Protein AF-0000000082584972 (afdb_homodimer)

Solvent-accessible surface area (backbone atoms only — not comparable to full-atom values): 24536 Å² total; per-residue (Å²): 99,67,66,55,30,51,51,51,49,56,59,46,70,71,35,69,62,60,55,55,58,51,56,55,37,46,49,42,16,51,48,40,38,50,46,47,61,69,62,65,56,75,75,41,53,47,66,59,51,45,40,54,22,50,59,40,56,40,60,39,41,51,48,45,32,54,49,26,44,48,35,23,56,69,29,23,64,39,41,60,68,54,42,51,48,60,47,60,71,42,97,53,54,70,65,52,53,53,49,26,52,46,50,50,47,32,52,51,32,32,52,37,26,48,50,21,37,52,42,32,53,54,37,36,59,69,64,68,36,32,67,88,46,70,68,58,51,53,50,45,46,51,48,24,50,50,47,10,50,51,48,38,54,42,42,32,46,53,38,22,48,16,57,59,34,57,59,58,62,62,39,39,54,48,22,48,52,52,22,48,49,18,55,57,32,41,75,73,47,39,58,76,36,39,58,16,12,47,46,48,64,68,44,62,77,42,87,84,56,89,65,89,57,84,84,52,60,68,54,22,52,48,35,33,48,52,47,34,51,52,18,52,54,48,30,51,53,40,58,60,65,55,110,98,66,67,55,30,50,52,51,49,57,58,47,69,72,36,67,61,60,57,55,58,52,55,56,37,46,49,42,18,52,48,39,39,52,46,46,62,70,62,65,53,75,75,40,54,48,66,59,53,44,39,53,20,50,60,39,57,40,61,38,41,51,49,45,32,54,49,25,43,47,36,24,55,69,29,22,64,39,42,61,68,56,42,53,48,60,47,60,68,42,97,54,53,69,65,52,54,54,49,26,52,46,50,52,48,33,52,49,32,32,52,38,26,47,49,20,39,52,42,33,53,53,35,36,57,70,62,68,36,33,66,86,46,70,70,59,52,54,48,46,48,51,50,23,49,51,49,10,50,51,47,37,54,42,41,33,48,52,39,24,48,15,56,59,34,57,58,58,63,62,38,39,53,49,23,47,52,51,22,48,49,19,54,57,32,41,75,73,47,38,58,78,36,35,57,16,13,47,46,48,64,67,45,63,78,41,86,86,56,90,66,90,57,85,86,53,60,69,54,22,52,47,35,32,47,52,47,34,53,53,17,52,52,49,30,51,53,40,56,59,66,56,110

Foldseek 3Di:
DVVLLVVLVVVVVPPVVLVVLLCCLLVQLVVLLVVCLVVVDAQDELLVSLCRQAVPCCLQASLLLSLLLLLLVSQQVCLQVLVLVVVVVPPDDLLNNLVSSLVVSLVSLLSSLQVSLVSNLVSQVVSVRYDDDPVSSVLSNVLSNLSSRQSSLLNLLLSLVSNQDNDSPVSSVVSRVLSVCLVVCQLPDQQQGLSSLSCLQRCVPPVPDDRNDDRDNVSSVVSSVVSNVVSSVSSNVSSVVSD/DVVLLVVLVVVVVPPVVLVVLLCCLLVQLVVLLVVCLVVVDAQDELLVSLCRQQVPCCLQASLLLSLLLLLLVSQQVCLQVLCLVVVVVPPDDLLNNLVSSLVVSLVSLLSSLQVSLVSNLVSQVVSVRYDDDPVSSVLSNVLSNLSSRLSSLLNLLLSLVSNQDNDSPVSSVVSRVLSVCLVVCQLVDQLQGLSSLSCLQRCVPPVPDDRNDDRDNVSSVVSSVVSNVVSSVSSNVSSVVSD

Structure (mmCIF, N/CA/C/O backbone):
data_AF-0000000082584972-model_v1
#
loop_
_entity.id
_entity.type
_entity.pdbx_description
1 polymer 'ABC transporter permease'
#
loop_
_atom_site.group_PDB
_atom_site.id
_atom_site.type_symbol
_atom_site.label_atom_id
_atom_site.label_alt_id
_atom_site.label_comp_id
_atom_site.label_asym_id
_atom_site.label_entity_id
_atom_site.label_seq_id
_atom_site.pdbx_PDB_ins_code
_atom_site.Cartn_x
_atom_site.Cartn_y
_atom_site.Cartn_z
_atom_site.occupancy
_atom_site.B_iso_or_equiv
_atom_site.auth_seq_id
_atom_site.auth_comp_id
_atom_site.auth_asym_id
_atom_site.auth_atom_id
_atom_site.pdbx_PDB_model_num
ATOM 1 N N . MET A 1 1 ? -27.547 -18.469 -3.758 1 81.44 1 MET A N 1
ATOM 2 C CA . MET A 1 1 ? -26.547 -17.453 -3.457 1 81.44 1 MET A CA 1
ATOM 3 C C . MET A 1 1 ? -25.922 -17.688 -2.084 1 81.44 1 MET A C 1
ATOM 5 O O . MET A 1 1 ? -24.703 -17.656 -1.937 1 81.44 1 MET A O 1
ATOM 9 N N . LEU A 1 2 ? -26.719 -18.125 -1.171 1 84.44 2 LEU A N 1
ATOM 10 C CA . LEU A 1 2 ? -26.188 -18.297 0.18 1 84.44 2 LEU A CA 1
ATOM 11 C C . LEU A 1 2 ? -25.219 -19.469 0.238 1 84.44 2 LEU A C 1
ATOM 13 O O . LEU A 1 2 ? -24.234 -19.438 0.97 1 84.44 2 LEU A O 1
ATOM 17 N N . ARG A 1 3 ? -25.516 -20.5 -0.563 1 86.12 3 ARG A N 1
ATOM 18 C CA . ARG A 1 3 ? -24.625 -21.656 -0.601 1 86.12 3 ARG A CA 1
ATOM 19 C C . ARG A 1 3 ? -23.266 -21.281 -1.19 1 86.12 3 ARG A C 1
ATOM 21 O O . ARG A 1 3 ? -22.234 -21.734 -0.709 1 86.12 3 ARG A O 1
ATOM 28 N N . LEU A 1 4 ? -23.391 -20.438 -2.102 1 87.31 4 LEU A N 1
ATOM 29 C CA . LEU A 1 4 ? -22.156 -19.984 -2.738 1 87.31 4 LEU A CA 1
ATOM 30 C C . LEU A 1 4 ? -21.312 -19.156 -1.773 1 87.31 4 LEU A C 1
ATOM 32 O O . LEU A 1 4 ? -20.094 -19.312 -1.722 1 87.31 4 LEU A O 1
ATOM 36 N N . ILE A 1 5 ? -22.016 -18.344 -1.03 1 90.56 5 ILE A N 1
ATOM 37 C CA . ILE A 1 5 ? -21.328 -17.5 -0.054 1 90.56 5 ILE A CA 1
ATOM 38 C C . ILE A 1 5 ? -20.688 -18.375 1.017 1 90.56 5 ILE A C 1
ATOM 40 O O . ILE A 1 5 ? -19.547 -18.156 1.408 1 90.56 5 ILE A O 1
ATOM 44 N N . GLN A 1 6 ? -21.406 -19.359 1.451 1 90.38 6 GLN A N 1
ATOM 45 C CA . GLN A 1 6 ? -20.906 -20.25 2.484 1 90.38 6 GLN A CA 1
ATOM 46 C C . GLN A 1 6 ? -19.672 -21.016 1.995 1 90.38 6 GLN A C 1
ATOM 48 O O . GLN A 1 6 ? -18.719 -21.219 2.746 1 90.38 6 GLN A O 1
ATOM 53 N N . ILE A 1 7 ? -19.734 -21.391 0.788 1 85.88 7 ILE A N 1
ATOM 54 C CA . ILE A 1 7 ? -18.609 -22.125 0.203 1 85.88 7 ILE A CA 1
ATOM 55 C C . ILE A 1 7 ? -17.375 -21.234 0.146 1 85.88 7 ILE A C 1
ATOM 57 O O . ILE A 1 7 ? -16.281 -21.672 0.478 1 85.88 7 ILE A O 1
ATOM 61 N N . GLU A 1 8 ? -17.625 -20 -0.184 1 88.38 8 GLU A N 1
ATOM 62 C CA . GLU A 1 8 ? -16.516 -19.062 -0.267 1 88.38 8 GLU A CA 1
ATOM 63 C C . GLU A 1 8 ? -15.922 -18.781 1.113 1 88.38 8 GLU A C 1
ATOM 65 O O . GLU A 1 8 ? -14.703 -18.672 1.269 1 88.38 8 GLU A O 1
ATOM 70 N N . PHE A 1 9 ? -16.828 -18.75 2.027 1 88.44 9 PHE A N 1
ATOM 71 C CA . PHE A 1 9 ? -16.391 -18.484 3.391 1 88.44 9 PHE A CA 1
ATOM 72 C C . PHE A 1 9 ? -15.562 -19.656 3.914 1 88.44 9 PHE A C 1
ATOM 74 O O . PHE A 1 9 ? -14.531 -19.469 4.57 1 88.44 9 PHE A O 1
ATOM 81 N N . LEU A 1 10 ? -15.898 -20.812 3.586 1 87.25 10 LEU A N 1
ATOM 82 C CA . LEU A 1 10 ? -15.203 -22.016 4.043 1 87.25 10 LEU A CA 1
ATOM 83 C C . LEU A 1 10 ? -13.836 -22.141 3.387 1 87.25 10 LEU A C 1
ATOM 85 O O . LEU A 1 10 ? -12.867 -22.547 4.031 1 87.25 10 LEU A O 1
ATOM 89 N N . LYS A 1 11 ? -13.781 -21.672 2.17 1 85.25 11 LYS A N 1
ATOM 90 C CA . 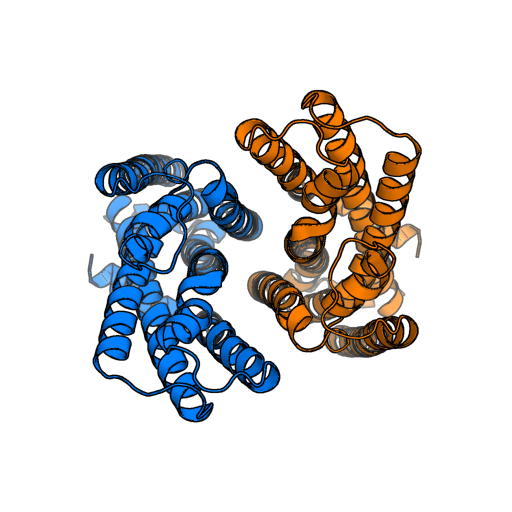LYS A 1 11 ? -12.508 -21.688 1.456 1 85.25 11 LYS A CA 1
ATOM 91 C C . LYS A 1 11 ? -11.523 -20.703 2.082 1 85.25 11 LYS A C 1
ATOM 93 O O . LYS A 1 11 ? -10.344 -21.031 2.268 1 85.25 11 LYS A O 1
ATOM 98 N N . LEU A 1 12 ? -12.039 -19.609 2.461 1 86.38 12 LEU A N 1
ATOM 99 C CA . LEU A 1 12 ? -11.195 -18.531 2.959 1 86.38 12 LEU A CA 1
ATOM 100 C C . LEU A 1 12 ? -10.766 -18.797 4.398 1 86.38 12 LEU A C 1
ATOM 102 O O . LEU A 1 12 ? -9.68 -18.391 4.812 1 86.38 12 LEU A O 1
ATOM 106 N N . ARG A 1 13 ? -11.68 -19.438 5.117 1 85.44 13 ARG A N 1
ATOM 107 C CA . ARG A 1 13 ? -11.414 -19.703 6.531 1 85.44 13 ARG A CA 1
ATOM 108 C C . ARG A 1 13 ? -10.188 -20.578 6.703 1 85.44 13 ARG A C 1
ATOM 110 O O . ARG A 1 13 ? -9.477 -20.484 7.711 1 85.44 13 ARG A O 1
ATOM 117 N N . ARG A 1 14 ? -9.844 -21.328 5.742 1 86.81 14 ARG A N 1
ATOM 118 C CA . ARG A 1 14 ? -8.734 -22.266 5.828 1 86.81 14 ARG A CA 1
ATOM 119 C C . ARG A 1 14 ? -7.422 -21.609 5.434 1 86.81 14 ARG A C 1
ATOM 121 O O . ARG A 1 14 ? -6.34 -22.156 5.672 1 86.81 14 ARG A O 1
ATOM 128 N N . ARG A 1 15 ? -7.637 -20.453 4.953 1 86.44 15 ARG A N 1
ATOM 129 C CA . ARG A 1 15 ? -6.43 -19.75 4.531 1 86.44 15 ARG A CA 1
ATOM 130 C C . ARG A 1 15 ? -5.859 -18.906 5.668 1 86.44 15 ARG A C 1
ATOM 132 O O . ARG A 1 15 ? -6.457 -17.891 6.062 1 86.44 15 ARG A O 1
ATOM 139 N N . LYS A 1 16 ? -4.738 -19.203 6.133 1 86.56 16 LYS A N 1
ATOM 140 C CA . LYS A 1 16 ? -4.098 -18.562 7.27 1 86.56 16 LYS A CA 1
ATOM 141 C C . LYS A 1 16 ? -3.869 -17.078 6.992 1 86.56 16 LYS A C 1
ATOM 143 O O . LYS A 1 16 ? -3.955 -16.25 7.902 1 86.56 16 LYS A O 1
ATOM 148 N N . PHE A 1 17 ? -3.695 -16.766 5.766 1 85.25 17 PHE A N 1
ATOM 149 C CA . PHE A 1 17 ? -3.346 -15.398 5.398 1 85.25 17 PHE A CA 1
ATOM 150 C C . PHE A 1 17 ? -4.52 -14.461 5.637 1 85.25 17 PHE A C 1
ATOM 152 O O . PHE A 1 17 ? -4.324 -13.289 5.977 1 85.25 17 PHE A O 1
ATOM 159 N N . VAL A 1 18 ? -5.664 -14.953 5.512 1 88.56 18 VAL A N 1
ATOM 160 C CA . VAL A 1 18 ? -6.855 -14.125 5.711 1 88.56 18 VAL A CA 1
ATOM 161 C C . VAL A 1 18 ? -6.926 -13.664 7.16 1 88.56 18 VAL A C 1
ATOM 163 O O . VAL A 1 18 ? -7.262 -12.508 7.434 1 88.56 18 VAL A O 1
ATOM 166 N N . TRP A 1 19 ? -6.367 -14.438 8.047 1 89 19 TRP A N 1
ATOM 167 C CA . TRP A 1 19 ? -6.371 -14.102 9.461 1 89 19 TRP A CA 1
ATOM 168 C C . TRP A 1 19 ? -5.246 -13.125 9.797 1 89 19 TRP A C 1
ATOM 170 O O . TRP A 1 19 ? -5.414 -12.227 10.625 1 89 19 TRP A O 1
ATOM 180 N N . ILE A 1 20 ? -4.277 -13.281 9.102 1 87.25 20 ILE A N 1
ATOM 181 C CA . ILE A 1 20 ? -3.131 -12.406 9.32 1 87.25 20 ILE A CA 1
ATOM 182 C C . ILE A 1 20 ? -3.473 -10.992 8.859 1 87.25 20 ILE A C 1
ATOM 184 O O . ILE A 1 20 ? -3.109 -10.008 9.523 1 87.25 20 ILE A O 1
ATOM 188 N N . MET A 1 21 ? -4.184 -10.969 7.789 1 90.19 21 MET A N 1
ATOM 189 C CA . MET A 1 21 ? -4.574 -9.656 7.281 1 90.19 21 MET A CA 1
ATOM 190 C C . MET A 1 21 ? -5.539 -8.961 8.234 1 90.19 21 MET A C 1
ATOM 192 O O . MET A 1 21 ? -5.531 -7.734 8.359 1 90.19 21 MET A O 1
ATOM 196 N N . MET A 1 22 ? -6.293 -9.766 8.969 1 92.12 22 MET A N 1
ATOM 197 C CA . MET A 1 22 ? -7.242 -9.219 9.93 1 92.12 22 MET A CA 1
ATOM 198 C C . MET A 1 22 ? -6.512 -8.57 11.109 1 92.12 22 MET A C 1
ATOM 200 O O . MET A 1 22 ? -7.012 -7.617 11.703 1 92.12 22 MET A O 1
ATOM 204 N N . LEU A 1 23 ? -5.375 -8.977 11.359 1 91.31 23 LEU A N 1
ATOM 205 C CA . LEU A 1 23 ? -4.586 -8.461 12.469 1 91.31 23 LEU A CA 1
ATOM 206 C C . LEU A 1 23 ? -4.105 -7.039 12.18 1 91.31 23 LEU A C 1
ATOM 208 O O . LEU A 1 23 ? -3.746 -6.305 13.102 1 91.31 23 LEU A O 1
ATOM 212 N N . SER A 1 24 ? -4.117 -6.723 10.898 1 90.06 24 SER A N 1
ATOM 213 C CA . SER A 1 24 ? -3.689 -5.375 10.539 1 90.06 24 SER A CA 1
ATOM 214 C C . SER A 1 24 ? -4.668 -4.328 11.062 1 90.06 24 SER A C 1
ATOM 216 O O . SER A 1 24 ? -4.355 -3.139 11.094 1 90.06 24 SER A O 1
ATOM 218 N N . ALA A 1 25 ? -5.832 -4.797 11.508 1 93.75 25 ALA A N 1
ATOM 219 C CA . ALA A 1 25 ? -6.84 -3.908 12.078 1 93.75 25 ALA A CA 1
ATOM 220 C C . ALA A 1 25 ? -6.348 -3.283 13.383 1 93.75 25 ALA A C 1
ATOM 222 O O . ALA A 1 25 ? -6.863 -2.25 13.812 1 93.75 25 ALA A O 1
ATOM 223 N N . PHE A 1 26 ? -5.324 -3.838 13.961 1 93.12 26 PHE A N 1
ATOM 224 C CA . PHE A 1 26 ? -4.82 -3.381 15.25 1 93.12 26 PHE A CA 1
ATOM 225 C C . PHE A 1 26 ? -3.688 -2.381 15.062 1 93.12 26 PHE A C 1
ATOM 227 O O . PHE A 1 26 ? -3.281 -1.712 16.016 1 93.12 26 PHE A O 1
ATOM 234 N N . ILE A 1 27 ? -3.301 -2.25 13.906 1 88.38 27 ILE A N 1
ATOM 235 C CA . ILE A 1 27 ? -2.082 -1.486 13.664 1 88.38 27 ILE A CA 1
ATOM 236 C C . ILE A 1 27 ? -2.311 -0.022 14.031 1 88.38 27 ILE A C 1
ATOM 238 O O . ILE A 1 27 ? -1.582 0.539 14.852 1 88.38 27 ILE A O 1
ATOM 242 N N . MET A 1 28 ? -3.254 0.586 13.516 1 90.19 28 MET A N 1
ATOM 243 C CA . MET A 1 28 ? -3.438 2.021 13.719 1 90.19 28 MET A CA 1
ATOM 244 C C . MET A 1 28 ? -3.859 2.326 15.148 1 90.19 28 MET A C 1
ATOM 246 O O . MET A 1 28 ? -3.365 3.275 15.758 1 90.19 28 MET A O 1
ATOM 250 N N . PRO A 1 29 ? -4.812 1.536 15.711 1 92.62 29 PRO A N 1
ATOM 251 C CA . PRO A 1 29 ? -5.125 1.776 17.125 1 92.62 29 PRO A CA 1
ATOM 252 C C . PRO A 1 29 ? -3.895 1.674 18.016 1 92.62 29 PRO A C 1
ATOM 254 O O . PRO A 1 29 ? -3.746 2.459 18.969 1 92.62 29 PRO A O 1
ATOM 257 N N . PHE A 1 30 ? -3.086 0.751 17.75 1 90.88 30 PHE A N 1
ATOM 258 C CA . PHE A 1 30 ? -1.873 0.594 18.547 1 90.88 30 PHE A CA 1
ATOM 259 C C . PHE A 1 30 ? -0.933 1.775 18.328 1 90.88 30 PHE A C 1
ATOM 261 O O . PHE A 1 30 ? -0.347 2.285 19.297 1 90.88 30 PHE A O 1
ATOM 268 N N . LEU A 1 31 ? -0.827 2.227 17.172 1 86.12 31 LEU A N 1
ATOM 269 C CA . LEU A 1 31 ? 0.042 3.359 16.875 1 86.12 31 LEU A CA 1
ATOM 270 C C . LEU A 1 31 ? -0.507 4.641 17.484 1 86.12 31 LEU A C 1
ATOM 272 O O . LEU A 1 31 ? 0.259 5.496 17.938 1 86.12 31 LEU A O 1
ATOM 276 N N . ALA A 1 32 ? -1.764 4.793 17.359 1 86.69 32 ALA A N 1
ATOM 277 C CA . ALA A 1 32 ? -2.383 5.949 18 1 86.69 32 ALA A CA 1
ATOM 278 C C . ALA A 1 32 ? -2.096 5.961 19.5 1 86.69 32 ALA A C 1
ATOM 280 O O . ALA A 1 32 ? -1.833 7.02 20.078 1 86.69 32 ALA A O 1
ATOM 281 N N . PHE A 1 33 ? -2.145 4.781 20.078 1 88.25 33 PHE A N 1
ATOM 282 C CA . PHE A 1 33 ? -1.819 4.645 21.484 1 88.25 33 PHE A CA 1
ATOM 283 C C . PHE A 1 33 ? -0.397 5.117 21.766 1 88.25 33 PHE A C 1
ATOM 285 O O . PHE A 1 33 ? -0.163 5.879 22.703 1 88.25 33 PHE A O 1
ATOM 292 N N . LEU A 1 34 ? 0.507 4.75 20.984 1 83.12 34 LEU A N 1
ATOM 293 C CA . LEU A 1 34 ? 1.903 5.137 21.156 1 83.12 34 LEU A CA 1
ATOM 294 C C . LEU A 1 34 ? 2.088 6.633 20.922 1 83.12 34 LEU A C 1
ATOM 296 O O . LEU A 1 34 ? 2.855 7.285 21.641 1 83.12 34 LEU A O 1
ATOM 300 N N . LEU A 1 35 ? 1.411 7.145 19.953 1 79.31 35 LEU A N 1
ATOM 301 C CA . LEU A 1 35 ? 1.523 8.562 19.641 1 79.31 35 LEU A CA 1
ATOM 302 C C . LEU A 1 35 ? 1.027 9.422 20.797 1 79.31 35 LEU A C 1
ATOM 304 O O . LEU A 1 35 ? 1.676 10.406 21.172 1 79.31 35 LEU A O 1
ATOM 308 N N . PHE A 1 36 ? 0.028 9.047 21.297 1 80.25 36 PHE A N 1
ATOM 309 C CA . PHE A 1 36 ? -0.556 9.859 22.359 1 80.25 36 PHE A CA 1
ATOM 310 C C . PHE A 1 36 ? 0.173 9.625 23.688 1 80.25 36 PHE A C 1
ATOM 312 O O . PHE A 1 36 ? 0.252 10.523 24.516 1 80.25 36 PHE A O 1
ATOM 319 N N . LYS A 1 37 ? 0.655 8.469 23.844 1 78.12 37 LYS A N 1
ATOM 320 C CA . LYS A 1 37 ? 1.449 8.211 25.031 1 78.12 37 LYS A CA 1
ATOM 321 C C . LYS A 1 37 ? 2.736 9.023 25.031 1 78.12 37 LYS A C 1
ATOM 323 O O . LYS A 1 37 ? 3.107 9.617 26.047 1 78.12 37 LYS A O 1
ATOM 328 N N . TYR A 1 38 ? 3.266 9.141 23.906 1 74.25 38 TYR A N 1
ATOM 329 C CA . TYR A 1 38 ? 4.535 9.852 23.828 1 74.25 38 TYR A CA 1
ATOM 330 C C . TYR A 1 38 ? 4.312 11.352 23.672 1 74.25 38 TYR A C 1
ATOM 332 O O . TYR A 1 38 ? 5.156 12.156 24.078 1 74.25 38 TYR A O 1
ATOM 340 N N . ALA A 1 39 ? 3.254 11.734 23.016 1 68.44 39 ALA A N 1
ATOM 341 C CA . ALA A 1 39 ? 2.988 13.164 22.859 1 68.44 39 ALA A CA 1
ATOM 342 C C . ALA A 1 39 ? 2.545 13.789 24.172 1 68.44 39 ALA A C 1
ATOM 344 O O . ALA A 1 39 ? 2.512 15.016 24.312 1 68.44 39 ALA A O 1
ATOM 345 N N . LYS A 1 40 ? 2.455 13.039 25.172 1 62.03 40 LYS A N 1
ATOM 346 C CA . LYS A 1 40 ? 2.254 13.406 26.578 1 62.03 40 LYS A CA 1
ATOM 347 C C . LYS A 1 40 ? 1.155 14.453 26.719 1 62.03 40 LYS A C 1
ATOM 349 O O . LYS A 1 40 ? 1.257 15.359 27.547 1 62.03 40 LYS A O 1
ATOM 354 N N . LYS A 1 41 ? 0.223 14.359 25.688 1 62.62 41 LYS A N 1
ATOM 355 C CA . LYS A 1 41 ? -0.793 15.383 25.891 1 62.62 41 LYS A CA 1
ATOM 356 C C . LYS A 1 41 ? -1.96 14.844 26.719 1 62.62 41 LYS A C 1
ATOM 358 O O . LYS A 1 41 ? -2.539 13.805 26.375 1 62.62 41 LYS A O 1
ATOM 363 N N . THR A 1 42 ? -2.125 15.227 27.922 1 63.97 42 THR A N 1
ATOM 364 C CA . THR A 1 42 ? -3.225 14.875 28.812 1 63.97 42 THR A CA 1
ATOM 365 C C . THR A 1 42 ? -4.488 15.648 28.453 1 63.97 42 THR A C 1
ATOM 367 O O . THR A 1 42 ? -4.414 16.781 27.969 1 63.97 42 THR A O 1
ATOM 370 N N . GLY A 1 43 ? -5.699 14.945 28.438 1 68 43 GLY A N 1
ATOM 371 C CA . GLY A 1 43 ? -6.992 15.57 28.203 1 68 43 GLY A CA 1
ATOM 372 C C . GLY A 1 43 ? -7.371 15.617 26.734 1 68 43 GLY A C 1
ATOM 373 O O . GLY A 1 43 ? -7.941 16.609 26.266 1 68 43 GLY A O 1
ATOM 374 N N . VAL A 1 44 ? -6.879 14.594 26.109 1 75.5 44 VAL A N 1
ATOM 375 C CA . VAL A 1 44 ? -7.184 14.562 24.688 1 75.5 44 VAL A CA 1
ATOM 376 C C . VAL A 1 44 ? -8.641 14.172 24.484 1 75.5 44 VAL A C 1
ATOM 378 O O . VAL A 1 44 ? -9.156 13.281 25.156 1 75.5 44 VAL A O 1
ATOM 381 N N . ASP A 1 45 ? -9.336 14.961 23.688 1 79.88 45 ASP A N 1
ATOM 382 C CA . ASP A 1 45 ? -10.695 14.641 23.281 1 79.88 45 ASP A CA 1
ATOM 383 C C . ASP A 1 45 ? -10.766 13.258 22.641 1 79.88 45 ASP A C 1
ATOM 385 O O . ASP A 1 45 ? -9.922 12.906 21.812 1 79.88 45 ASP A O 1
ATOM 389 N N . PRO A 1 46 ? -11.625 12.445 23.25 1 81.44 46 PRO A N 1
ATOM 390 C CA . PRO A 1 46 ? -11.766 11.086 22.719 1 81.44 46 PRO A CA 1
ATOM 391 C C . PRO A 1 46 ? -11.953 11.062 21.203 1 81.44 46 PRO A C 1
ATOM 393 O O . PRO A 1 46 ? -11.445 10.164 20.516 1 81.44 46 PRO A O 1
ATOM 396 N N . LEU A 1 47 ? -12.594 12.031 20.688 1 80.19 47 LEU A N 1
ATOM 397 C CA . LEU A 1 47 ? -12.859 12.062 19.25 1 80.19 47 LEU A CA 1
ATOM 398 C C . LEU A 1 47 ? -11.578 12.281 18.469 1 80.19 47 LEU A C 1
ATOM 400 O O . LEU A 1 47 ? -11.43 11.766 17.359 1 80.19 47 LEU A O 1
ATOM 404 N N . GLN A 1 48 ? -10.734 12.961 19.094 1 80.94 48 GLN A N 1
ATOM 405 C CA . GLN A 1 48 ? -9.445 13.18 18.438 1 80.94 48 GLN A CA 1
ATOM 406 C C . GLN A 1 48 ? -8.633 11.891 18.375 1 80.94 48 GLN A C 1
ATOM 408 O O . GLN A 1 48 ? -7.98 11.609 17.375 1 80.94 48 GLN A O 1
ATOM 413 N N . PHE A 1 49 ? -8.75 11.18 19.469 1 85.25 49 PHE A N 1
ATOM 414 C CA . PHE A 1 49 ? -8.055 9.898 19.5 1 85.25 49 PHE A CA 1
ATOM 415 C C . PHE A 1 49 ? -8.633 8.945 18.469 1 85.25 49 PHE A C 1
ATOM 417 O O . PHE A 1 49 ? -7.891 8.266 17.75 1 85.25 49 PHE A O 1
ATOM 424 N N . TYR A 1 50 ? -9.938 8.938 18.344 1 86.44 50 TYR A N 1
ATOM 425 C CA . TYR A 1 50 ? -10.594 8.008 17.422 1 86.44 50 TYR A CA 1
ATOM 426 C C . TYR A 1 50 ? -10.344 8.406 15.969 1 86.44 50 TYR A C 1
ATOM 428 O O . TYR A 1 50 ? -10.32 7.551 15.086 1 86.44 50 TYR A O 1
ATOM 436 N N . ARG A 1 51 ? -10.141 9.641 15.773 1 82.31 51 ARG A N 1
ATOM 437 C CA . ARG A 1 51 ? -9.82 10.117 14.43 1 82.31 51 ARG A CA 1
ATOM 438 C C . ARG A 1 51 ? -8.5 9.523 13.953 1 82.31 51 ARG A C 1
ATOM 440 O O . ARG A 1 51 ? -8.398 9.078 12.805 1 82.31 51 ARG A O 1
ATOM 447 N N . TRP A 1 52 ? -7.605 9.469 14.836 1 79.69 52 TRP A N 1
ATOM 448 C CA . TRP A 1 52 ? -6.285 8.953 14.484 1 79.69 52 TRP A CA 1
ATOM 449 C C . TRP A 1 52 ? -6.285 7.43 14.445 1 79.69 52 TRP A C 1
ATOM 451 O O . TRP A 1 52 ? -5.602 6.824 13.609 1 79.69 52 TRP A O 1
ATOM 461 N N . SER A 1 53 ? -7.109 6.848 15.242 1 85.38 53 SER A N 1
ATOM 462 C CA . SER A 1 53 ? -7.047 5.402 15.414 1 85.38 53 SER A CA 1
ATOM 463 C C . SER A 1 53 ? -7.902 4.688 14.375 1 85.38 53 SER A C 1
ATOM 465 O O . SER A 1 53 ? -7.535 3.615 13.891 1 85.38 53 SER A O 1
ATOM 467 N N . ALA A 1 54 ? -9.047 5.34 14.023 1 84.38 54 ALA A N 1
ATOM 468 C CA . ALA A 1 54 ? -9.984 4.562 13.219 1 84.38 54 ALA A CA 1
ATOM 469 C C . ALA A 1 54 ? -10.297 5.273 11.906 1 84.38 54 ALA A C 1
ATOM 471 O O . ALA A 1 54 ? -10.5 4.625 10.875 1 84.38 54 ALA A O 1
ATOM 472 N N . PHE A 1 55 ? -10.266 6.555 11.766 1 82.25 55 PHE A N 1
ATOM 473 C CA . PHE A 1 55 ? -10.797 7.266 10.609 1 82.25 55 PHE A CA 1
ATOM 474 C C . PHE A 1 55 ? -9.664 7.711 9.688 1 82.25 55 PHE A C 1
ATOM 476 O O . PHE A 1 55 ? -9.898 8.039 8.523 1 82.25 55 PHE A O 1
ATOM 483 N N . GLY A 1 56 ? -8.508 7.699 10.164 1 80.5 56 GLY A N 1
ATOM 484 C CA . GLY A 1 56 ? -7.387 8.227 9.398 1 80.5 56 GLY A CA 1
ATOM 485 C C . GLY A 1 56 ? -6.844 7.234 8.383 1 80.5 56 GLY A C 1
ATOM 486 O O . GLY A 1 56 ? -7.484 6.965 7.363 1 80.5 56 GLY A O 1
ATOM 487 N N . TYR A 1 57 ? -5.828 6.633 8.555 1 85.56 57 TYR A N 1
ATOM 488 C CA . TYR A 1 57 ? -5.082 5.812 7.605 1 85.56 57 TYR A CA 1
ATOM 489 C C . TYR A 1 57 ? -5.75 4.457 7.414 1 85.56 57 TYR A C 1
ATOM 491 O O . TYR A 1 57 ? -5.648 3.855 6.34 1 85.56 57 TYR A O 1
ATOM 499 N N . THR A 1 58 ? -6.492 4.062 8.414 1 89.75 58 THR A N 1
ATOM 500 C CA . THR A 1 58 ? -7.168 2.777 8.297 1 89.75 58 THR A CA 1
ATOM 501 C C . THR A 1 58 ? -8.211 2.816 7.18 1 89.75 58 THR A C 1
ATOM 503 O O . THR A 1 58 ? -8.242 1.927 6.324 1 89.75 58 THR A O 1
ATOM 506 N N . MET A 1 59 ? -8.922 3.914 7.121 1 88.88 59 MET A N 1
ATOM 507 C CA . MET A 1 59 ? -10.023 4.031 6.168 1 88.88 59 MET A CA 1
ATOM 508 C C . MET A 1 59 ? -9.492 4.227 4.75 1 88.88 59 MET A C 1
ATOM 510 O O . MET A 1 59 ? -10.055 3.693 3.793 1 88.88 59 MET A O 1
ATOM 514 N N . PHE A 1 60 ? -8.312 4.828 4.625 1 88.12 60 PHE A N 1
ATOM 515 C CA . PHE A 1 60 ? -7.879 5.254 3.299 1 88.12 60 PHE A CA 1
ATOM 516 C C . PHE A 1 60 ? -6.859 4.277 2.723 1 88.12 60 PHE A C 1
ATOM 518 O O . PHE A 1 60 ? -6.766 4.117 1.505 1 88.12 60 PHE A O 1
ATOM 525 N N . ILE A 1 61 ? -6.133 3.701 3.65 1 88.62 61 ILE A N 1
ATOM 526 C CA . ILE A 1 61 ? -5.004 2.969 3.092 1 88.62 61 ILE A CA 1
ATOM 527 C C . ILE A 1 61 ? -5.066 1.507 3.529 1 88.62 61 ILE A C 1
ATOM 529 O O . ILE A 1 61 ? -5.184 0.607 2.693 1 88.62 61 ILE A O 1
ATOM 533 N N . ILE A 1 62 ? -5.152 1.283 4.797 1 90.38 62 ILE A N 1
ATOM 534 C CA . ILE A 1 62 ? -5 -0.068 5.324 1 90.38 62 ILE A CA 1
ATOM 535 C C . ILE A 1 62 ? -6.18 -0.931 4.883 1 90.38 62 ILE A C 1
ATOM 537 O O . ILE A 1 62 ? -5.992 -1.977 4.254 1 90.38 62 ILE A O 1
ATOM 541 N N . LEU A 1 63 ? -7.355 -0.454 5.164 1 95.31 63 LEU A N 1
ATOM 542 C CA . LEU A 1 63 ? -8.539 -1.259 4.871 1 95.31 63 LEU A CA 1
ATOM 543 C C . LEU A 1 63 ? -8.695 -1.459 3.367 1 95.31 63 LEU A C 1
ATOM 545 O O . LEU A 1 63 ? -8.859 -2.59 2.902 1 95.31 63 LEU A O 1
ATOM 549 N N . PRO A 1 64 ? -8.633 -0.396 2.586 1 94.94 64 PRO A N 1
ATOM 550 C CA . PRO A 1 64 ? -8.758 -0.6 1.141 1 94.94 64 PRO A CA 1
ATOM 551 C C . PRO A 1 64 ? -7.691 -1.543 0.586 1 94.94 64 PRO A C 1
ATOM 553 O O . PRO A 1 64 ? -7.977 -2.352 -0.3 1 94.94 64 PRO A O 1
ATOM 556 N N . PHE A 1 65 ? -6.535 -1.463 1.092 1 92.81 65 PHE A N 1
ATOM 557 C CA . PHE A 1 65 ? -5.492 -2.35 0.592 1 92.81 65 PHE A CA 1
ATOM 558 C C . PHE A 1 65 ? -5.773 -3.795 0.983 1 92.81 65 PHE A C 1
ATOM 560 O O . PHE A 1 65 ? -5.664 -4.699 0.155 1 92.81 65 PHE A O 1
ATOM 567 N N . VAL A 1 66 ? -6.121 -3.998 2.238 1 93.94 66 VAL A N 1
ATOM 568 C CA . VAL A 1 66 ? -6.434 -5.34 2.721 1 93.94 66 VAL A CA 1
ATOM 569 C C . VAL A 1 66 ? -7.578 -5.93 1.896 1 93.94 66 VAL A C 1
ATOM 571 O O . VAL A 1 66 ? -7.52 -7.094 1.488 1 93.94 66 VAL A O 1
ATOM 574 N N . LEU A 1 67 ? -8.555 -5.098 1.642 1 96.44 67 LEU A N 1
ATOM 575 C CA . LEU A 1 67 ? -9.68 -5.574 0.851 1 96.44 67 LEU A CA 1
ATOM 576 C C . LEU A 1 67 ? -9.258 -5.848 -0.589 1 96.44 67 LEU A C 1
ATOM 578 O O . LEU A 1 67 ? -9.758 -6.781 -1.22 1 96.44 67 LEU A O 1
ATOM 582 N N . GLY A 1 68 ? -8.414 -5.02 -1.08 1 94.5 68 GLY A N 1
ATOM 583 C CA . GLY A 1 68 ? -7.898 -5.266 -2.418 1 94.5 68 GLY A CA 1
ATOM 584 C C . GLY A 1 68 ? -7.18 -6.598 -2.545 1 94.5 68 GLY A C 1
ATOM 585 O O . GLY A 1 68 ? -7.391 -7.336 -3.51 1 94.5 68 GLY A O 1
ATOM 586 N N . VAL A 1 69 ? -6.352 -6.879 -1.574 1 92.19 69 VAL A N 1
ATOM 587 C CA . VAL A 1 69 ? -5.637 -8.156 -1.561 1 92.19 69 VAL A CA 1
ATOM 588 C C . VAL A 1 69 ? -6.633 -9.305 -1.429 1 92.19 69 VAL A C 1
ATOM 590 O O . VAL A 1 69 ? -6.496 -10.328 -2.096 1 92.19 69 VAL A O 1
ATOM 593 N N . LEU A 1 70 ? -7.609 -9.078 -0.626 1 93.5 70 LEU A N 1
ATOM 594 C CA . LEU A 1 70 ? -8.633 -10.102 -0.453 1 93.5 70 LEU A CA 1
ATOM 595 C C . LEU A 1 70 ? -9.359 -10.367 -1.767 1 93.5 70 LEU A C 1
ATOM 597 O O . LEU A 1 70 ? -9.57 -11.523 -2.143 1 93.5 70 LEU A O 1
ATOM 601 N N . CYS A 1 71 ? -9.719 -9.305 -2.424 1 94.19 71 CYS A N 1
ATOM 602 C CA . CYS A 1 71 ? -10.383 -9.438 -3.715 1 94.19 71 CYS A CA 1
ATOM 603 C C . CYS A 1 71 ? -9.523 -10.227 -4.691 1 94.19 71 CYS A C 1
ATOM 605 O O . CYS A 1 71 ? -10.031 -11.086 -5.414 1 94.19 71 CYS A O 1
ATOM 607 N N . THR A 1 72 ? -8.297 -9.93 -4.652 1 90.75 72 THR A N 1
ATOM 608 C CA . THR A 1 72 ? -7.355 -10.609 -5.539 1 90.75 72 THR A CA 1
ATOM 609 C C . THR A 1 72 ? -7.258 -12.094 -5.188 1 90.75 72 THR A C 1
ATOM 611 O O . THR A 1 72 ? -7.258 -12.945 -6.074 1 90.75 72 THR A O 1
ATOM 614 N N . MET A 1 73 ? -7.215 -12.375 -3.984 1 89.44 73 MET A N 1
ATOM 615 C CA . MET A 1 73 ? -7.113 -13.758 -3.529 1 89.44 73 MET A CA 1
ATOM 616 C C . MET A 1 73 ? -8.359 -14.547 -3.914 1 89.44 73 MET A C 1
ATOM 618 O O . MET A 1 73 ? -8.266 -15.711 -4.309 1 89.44 73 MET A O 1
ATOM 622 N N . LEU A 1 74 ? -9.484 -13.945 -3.793 1 90.56 74 LEU A N 1
ATOM 623 C CA . LEU A 1 74 ? -10.75 -14.602 -4.07 1 90.56 74 LEU A CA 1
ATOM 624 C C . LEU A 1 74 ? -10.875 -14.953 -5.551 1 90.56 74 LEU A C 1
ATOM 626 O O . LEU A 1 74 ? -11.422 -16 -5.898 1 90.56 74 LEU A O 1
ATOM 630 N N . MET A 1 75 ? -10.258 -14.117 -6.371 1 90.12 75 MET A N 1
ATOM 631 C CA . MET A 1 75 ? -10.406 -14.328 -7.809 1 90.12 75 MET A CA 1
ATOM 632 C C . MET A 1 75 ? -9.227 -15.125 -8.367 1 90.12 75 MET A C 1
ATOM 634 O O . MET A 1 75 ? -9.375 -15.836 -9.359 1 90.12 75 MET A O 1
ATOM 638 N N . TYR A 1 76 ? -8.117 -14.984 -7.699 1 84.5 76 TYR A N 1
ATOM 639 C CA . TYR A 1 76 ? -6.871 -15.531 -8.227 1 84.5 76 TYR A CA 1
ATOM 640 C C . TYR A 1 76 ? -6.938 -17.047 -8.32 1 84.5 76 TYR A C 1
ATOM 642 O O . TYR A 1 76 ? -6.562 -17.625 -9.344 1 84.5 76 TYR A O 1
ATOM 650 N N . GLU A 1 77 ? -7.41 -17.734 -7.352 1 77.94 77 GLU A N 1
ATOM 651 C CA . GLU A 1 77 ? -7.438 -19.203 -7.336 1 77.94 77 GLU A CA 1
ATOM 652 C C . GLU A 1 77 ? -8.266 -19.75 -8.5 1 77.94 77 GLU A C 1
ATOM 654 O O . GLU A 1 77 ? -7.852 -20.703 -9.156 1 77.94 77 GLU A O 1
ATOM 659 N N . GLU A 1 78 ? -9.281 -19.141 -8.758 1 82.5 78 GLU A N 1
ATOM 660 C CA . GLU A 1 78 ? -10.156 -19.609 -9.82 1 82.5 78 GLU A CA 1
ATOM 661 C C . GLU A 1 78 ? -9.641 -19.188 -11.195 1 82.5 78 GLU A C 1
ATOM 663 O O . GLU A 1 78 ? -9.781 -19.922 -12.172 1 82.5 78 GLU A O 1
ATOM 668 N N . ASN A 1 79 ? -9.016 -18.094 -11.242 1 80.88 79 ASN A N 1
ATOM 669 C CA . ASN A 1 79 ? -8.484 -17.594 -12.508 1 80.88 79 ASN A CA 1
ATOM 670 C C . ASN A 1 79 ? -7.191 -18.297 -12.891 1 80.88 79 ASN A C 1
ATOM 672 O O . ASN A 1 79 ? -6.957 -18.578 -14.062 1 80.88 79 ASN A O 1
ATOM 676 N N . GLN A 1 80 ? -6.449 -18.547 -11.859 1 74.88 80 GLN A N 1
ATOM 677 C CA . GLN A 1 80 ? -5.148 -19.172 -12.109 1 74.88 80 GLN A CA 1
ATOM 678 C C . GLN A 1 80 ? -5.301 -20.578 -12.664 1 74.88 80 GLN A C 1
ATOM 680 O O . GLN A 1 80 ? -4.562 -20.969 -13.57 1 74.88 80 GLN A O 1
ATOM 685 N N . TYR A 1 81 ? -6.254 -21.328 -12.18 1 73.75 81 TYR A N 1
ATOM 686 C CA . TYR A 1 81 ? -6.441 -22.719 -12.609 1 73.75 81 TYR A CA 1
ATOM 687 C C . TYR A 1 81 ? -7.543 -22.812 -13.656 1 73.75 81 TYR A C 1
ATOM 689 O O . TYR A 1 81 ? -8.008 -23.906 -13.977 1 73.75 81 TYR A O 1
ATOM 697 N N . ASP A 1 82 ? -8.016 -21.703 -14.211 1 77.75 82 ASP A N 1
ATOM 698 C CA . ASP A 1 82 ? -9.055 -21.641 -15.234 1 77.75 82 ASP A CA 1
ATOM 699 C C . ASP A 1 82 ? -10.281 -22.453 -14.836 1 77.75 82 ASP A C 1
ATOM 701 O O . ASP A 1 82 ? -10.836 -23.188 -15.648 1 77.75 82 ASP A O 1
ATOM 705 N N . MET A 1 83 ? -10.484 -22.391 -13.617 1 76.94 83 MET A N 1
ATOM 706 C CA . MET A 1 83 ? -11.625 -23.125 -13.094 1 76.94 83 MET A CA 1
ATOM 707 C C . MET A 1 83 ? -12.938 -22.438 -13.469 1 76.94 83 MET A C 1
ATOM 709 O O . MET A 1 83 ? -14.016 -23.031 -13.32 1 76.94 83 MET A O 1
ATOM 713 N N . LEU A 1 84 ? -12.875 -21.25 -14.023 1 76.31 84 LEU A N 1
ATOM 714 C CA . LEU A 1 84 ? -14.086 -20.516 -14.367 1 76.31 84 LEU A CA 1
ATOM 715 C C . LEU A 1 84 ? -14.852 -21.219 -15.484 1 76.31 84 LEU A C 1
ATOM 717 O O . LEU A 1 84 ? -16.078 -21.203 -15.508 1 76.31 84 LEU A O 1
ATOM 721 N N . LYS A 1 85 ? -14.102 -21.844 -16.25 1 77.12 85 LYS A N 1
ATOM 722 C CA . LYS A 1 85 ? -14.727 -22.578 -17.344 1 77.12 85 LYS A CA 1
ATOM 723 C C . LYS A 1 85 ? -15.57 -23.734 -16.812 1 77.12 85 LYS A C 1
ATOM 725 O O . LYS A 1 85 ? -16.656 -24.016 -17.328 1 77.12 85 LYS A O 1
ATOM 730 N N . GLN A 1 86 ? -15.023 -24.281 -15.812 1 77.44 86 GLN A N 1
ATOM 731 C CA . GLN A 1 86 ? -15.734 -25.406 -15.211 1 77.44 86 GLN A CA 1
ATOM 732 C C . GLN A 1 86 ? -16.953 -24.922 -14.414 1 77.44 86 GLN A C 1
ATOM 734 O O . GLN A 1 86 ? -17.953 -25.625 -14.328 1 77.44 86 GLN A O 1
ATOM 739 N N . LEU A 1 87 ? -16.859 -23.781 -13.891 1 76.44 87 LEU A N 1
ATOM 740 C CA . LEU A 1 87 ? -17.953 -23.219 -13.102 1 76.44 87 LEU A CA 1
ATOM 741 C C . LEU A 1 87 ? -19.125 -22.812 -13.992 1 76.44 87 LEU A C 1
ATOM 743 O O . LEU A 1 87 ? -20.281 -22.875 -13.57 1 76.44 87 LEU A O 1
ATOM 747 N N . TRP A 1 88 ? -18.719 -22.484 -15.258 1 76.06 88 TRP A N 1
ATOM 748 C CA . TRP A 1 88 ? -19.75 -22.062 -16.188 1 76.06 88 TRP A CA 1
ATOM 749 C C . TRP A 1 88 ? -20.578 -23.25 -16.688 1 76.06 88 TRP A C 1
ATOM 751 O O . TRP A 1 88 ? -21.688 -23.078 -17.188 1 76.06 88 TRP A O 1
ATOM 761 N N . ILE A 1 89 ? -20.047 -24.344 -16.438 1 74 89 ILE A N 1
ATOM 762 C CA . ILE A 1 89 ? -20.781 -25.562 -16.797 1 74 89 ILE A CA 1
ATOM 763 C C . ILE A 1 89 ? -21.875 -25.812 -15.758 1 74 89 ILE A C 1
ATOM 765 O O . ILE A 1 89 ? -22.938 -26.328 -16.094 1 74 89 ILE A O 1
ATOM 769 N N . VAL A 1 90 ? -21.641 -25.453 -14.578 1 72.19 90 VAL A N 1
ATOM 770 C CA . VAL A 1 90 ? -22.625 -25.516 -13.516 1 72.19 90 VAL A CA 1
ATOM 771 C C . VAL A 1 90 ? -23.562 -24.312 -13.609 1 72.19 90 VAL A C 1
ATOM 773 O O . VAL A 1 90 ? -23.125 -23.203 -13.922 1 72.19 90 VAL A O 1
ATOM 776 N N . PRO A 1 91 ? -24.781 -24.516 -13.617 1 79.06 91 PRO A N 1
ATOM 777 C CA . PRO A 1 91 ? -25.75 -23.422 -13.844 1 79.06 91 PRO A CA 1
ATOM 778 C C . PRO A 1 91 ? -25.641 -22.312 -12.797 1 79.06 91 PRO A C 1
ATOM 780 O O . PRO A 1 91 ? -26.594 -22.062 -12.062 1 79.06 91 PRO A O 1
ATOM 783 N N . ILE A 1 92 ? -24.484 -21.828 -12.727 1 79.56 92 ILE A N 1
ATOM 784 C CA . ILE A 1 92 ? -24.312 -20.688 -11.852 1 79.56 92 ILE A CA 1
ATOM 785 C C . ILE A 1 92 ? -24.172 -19.406 -12.68 1 79.56 92 ILE A C 1
ATOM 787 O O . ILE A 1 92 ? -23.391 -19.375 -13.641 1 79.56 92 ILE A O 1
ATOM 791 N N . SER A 1 93 ? -25 -18.469 -12.289 1 85.81 93 SER A N 1
ATOM 792 C CA . SER A 1 93 ? -24.922 -17.188 -13.008 1 85.81 93 SER A CA 1
ATOM 793 C C . SER A 1 93 ? -23.625 -16.453 -12.688 1 85.81 93 SER A C 1
ATOM 795 O O . SER A 1 93 ? -23.125 -16.531 -11.562 1 85.81 93 SER A O 1
ATOM 797 N N . LYS A 1 94 ? -23.031 -15.844 -13.672 1 87.31 94 LYS A N 1
ATOM 798 C CA . LYS A 1 94 ? -21.781 -15.102 -13.523 1 87.31 94 LYS A CA 1
ATOM 799 C C . LYS A 1 94 ? -21.906 -14.016 -12.461 1 87.31 94 LYS A C 1
ATOM 801 O O . LYS A 1 94 ? -21.016 -13.844 -11.633 1 87.31 94 LYS A O 1
ATOM 806 N N . MET A 1 95 ? -23.047 -13.406 -12.477 1 88.44 95 MET A N 1
ATOM 807 C CA . MET A 1 95 ? -23.281 -12.328 -11.523 1 88.44 95 MET A CA 1
ATOM 808 C C . MET A 1 95 ? -23.516 -12.875 -10.117 1 88.44 95 MET A C 1
ATOM 810 O O . MET A 1 95 ? -23.109 -12.258 -9.125 1 88.44 95 MET A O 1
ATOM 814 N N . GLY A 1 96 ? -24.062 -14 -10.094 1 87.56 96 GLY A N 1
ATOM 815 C CA . GLY A 1 96 ? -24.219 -14.648 -8.805 1 87.56 96 GLY A CA 1
ATOM 816 C C . GLY A 1 96 ? -22.891 -15.008 -8.156 1 87.56 96 GLY A C 1
ATOM 817 O O . GLY A 1 96 ? -22.719 -14.805 -6.949 1 87.56 96 GLY A O 1
ATOM 818 N N . TYR A 1 97 ? -22.094 -15.445 -9.016 1 89 97 TYR A N 1
ATOM 819 C CA . TYR A 1 97 ? -20.75 -15.781 -8.57 1 89 97 TYR A CA 1
ATOM 820 C C . TYR A 1 97 ? -20.016 -14.539 -8.07 1 89 97 TYR A C 1
ATOM 822 O O . TYR A 1 97 ? -19.453 -14.539 -6.973 1 89 97 TYR A O 1
ATOM 830 N N . PHE A 1 98 ? -20.109 -13.539 -8.836 1 92.56 98 PHE A N 1
ATOM 831 C CA . PHE A 1 98 ? -19.406 -12.297 -8.531 1 92.56 98 PHE A CA 1
ATOM 832 C C . PHE A 1 98 ? -19.953 -11.664 -7.254 1 92.56 98 PHE A C 1
ATOM 834 O O . PHE A 1 98 ? -19.172 -11.273 -6.375 1 92.56 98 PHE A O 1
ATOM 841 N N . PHE A 1 99 ? -21.219 -11.695 -7.043 1 93.38 99 PHE A N 1
ATOM 842 C CA . PHE A 1 99 ? -21.828 -11.039 -5.895 1 93.38 99 PHE A CA 1
ATOM 843 C C . PHE A 1 99 ? -21.672 -11.891 -4.637 1 93.38 99 PHE A C 1
ATOM 845 O O . PHE A 1 99 ? -21.609 -11.359 -3.527 1 93.38 99 PHE A O 1
ATOM 852 N N . SER A 1 100 ? -21.578 -13.203 -4.82 1 91.94 100 SER A N 1
ATOM 853 C CA . SER A 1 100 ? -21.312 -14.047 -3.658 1 91.94 100 SER A CA 1
ATOM 854 C C . SER A 1 100 ? -19.953 -13.719 -3.039 1 91.94 100 SER A C 1
ATOM 856 O O . SER A 1 100 ? -19.828 -13.656 -1.814 1 91.94 100 SER A O 1
ATOM 858 N N . LYS A 1 101 ? -19.047 -13.43 -3.916 1 93.62 101 LYS A N 1
ATOM 859 C CA . LYS A 1 101 ? -17.719 -13.086 -3.438 1 93.62 101 LYS A CA 1
ATOM 860 C C . LYS A 1 101 ? -17.688 -11.68 -2.852 1 93.62 101 LYS A C 1
ATOM 862 O O . LYS A 1 101 ? -16.969 -11.414 -1.89 1 93.62 101 LYS A O 1
ATOM 867 N N . PHE A 1 102 ? -18.5 -10.898 -3.465 1 96 102 PHE A N 1
ATOM 868 C CA . PHE A 1 102 ? -18.594 -9.539 -2.959 1 96 102 PHE A CA 1
ATOM 869 C C . PHE A 1 102 ? -19.141 -9.516 -1.538 1 96 102 PHE A C 1
ATOM 871 O O . PHE A 1 102 ? -18.688 -8.727 -0.705 1 96 102 PHE A O 1
ATOM 878 N N . PHE A 1 103 ? -20.031 -10.336 -1.259 1 95.81 103 PHE A N 1
ATOM 879 C CA . PHE A 1 103 ? -20.625 -10.391 0.074 1 95.81 103 PHE A CA 1
ATOM 880 C C . PHE A 1 103 ? -19.594 -10.82 1.106 1 95.81 103 PHE A C 1
ATOM 882 O O . PHE A 1 103 ? -19.609 -10.352 2.248 1 95.81 103 PHE A O 1
ATOM 889 N N . VAL A 1 104 ? -18.766 -11.648 0.692 1 95.19 104 VAL A N 1
ATOM 890 C CA . VAL A 1 104 ? -17.688 -12.062 1.585 1 95.19 104 VAL A CA 1
ATOM 891 C C . VAL A 1 104 ? -16.781 -10.883 1.893 1 95.19 104 VAL A C 1
ATOM 893 O O . VAL A 1 104 ? -16.375 -10.68 3.041 1 95.19 104 VAL A O 1
ATOM 896 N N . VAL A 1 105 ? -16.531 -10.094 0.857 1 96.56 105 VAL A N 1
ATOM 897 C CA . VAL A 1 105 ? -15.695 -8.914 1.017 1 96.56 105 VAL A CA 1
ATOM 898 C C . VAL A 1 105 ? -16.375 -7.914 1.948 1 96.56 105 VAL A C 1
ATOM 900 O O . VAL A 1 105 ? -15.734 -7.309 2.807 1 96.56 105 VAL A O 1
ATOM 903 N N . LEU A 1 106 ? -17.688 -7.84 1.821 1 97.62 106 LEU A N 1
ATOM 904 C CA . LEU A 1 106 ? -18.484 -6.938 2.648 1 97.62 106 LEU A CA 1
ATOM 905 C C . LEU A 1 106 ? -18.422 -7.355 4.113 1 97.62 106 LEU A C 1
ATOM 907 O O . LEU A 1 106 ? -18.172 -6.527 4.988 1 97.62 106 LEU A O 1
ATOM 911 N N . ILE A 1 107 ? -18.562 -8.57 4.336 1 97 107 ILE A N 1
ATOM 912 C CA . ILE A 1 107 ? -18.547 -9.086 5.699 1 97 107 ILE A CA 1
ATOM 913 C C . ILE A 1 107 ? -17.156 -8.914 6.305 1 97 107 ILE A C 1
ATOM 915 O O . ILE A 1 107 ? -17.016 -8.516 7.465 1 97 107 ILE A O 1
ATOM 919 N N . TYR A 1 108 ? -16.203 -9.227 5.496 1 96.75 108 TYR A N 1
ATOM 920 C CA . TYR A 1 108 ? -14.828 -9.078 5.949 1 96.75 108 TYR A CA 1
ATOM 921 C C . TYR A 1 108 ? -14.531 -7.633 6.324 1 96.75 108 TYR A C 1
ATOM 923 O O . TYR A 1 108 ? -13.906 -7.367 7.355 1 96.75 108 TYR A O 1
ATOM 931 N N . SER A 1 109 ? -14.992 -6.746 5.512 1 97.81 109 SER A N 1
ATOM 932 C CA . SER A 1 109 ? -14.773 -5.324 5.746 1 97.81 109 SER A CA 1
ATOM 933 C C . SER A 1 109 ? -15.438 -4.863 7.039 1 97.81 109 SER A C 1
ATOM 935 O O . SER A 1 109 ? -14.82 -4.148 7.836 1 97.81 109 SER A O 1
ATOM 937 N N . ILE A 1 110 ? -16.609 -5.305 7.238 1 97.88 110 ILE A N 1
ATOM 938 C CA . ILE A 1 110 ? -17.359 -4.941 8.438 1 97.88 110 ILE A CA 1
ATOM 939 C C . ILE A 1 110 ? -16.656 -5.496 9.672 1 97.88 110 ILE A C 1
ATOM 941 O O . ILE A 1 110 ? -16.453 -4.781 10.656 1 97.88 110 ILE A O 1
ATOM 945 N N . CYS A 1 111 ? -16.266 -6.684 9.594 1 97.44 111 CYS A N 1
ATOM 946 C CA . CYS A 1 111 ? -15.562 -7.316 10.711 1 97.44 111 CYS A CA 1
ATOM 947 C C . CYS A 1 111 ? -14.25 -6.602 11.008 1 97.44 111 CYS A C 1
ATOM 949 O O . CYS A 1 111 ? -13.914 -6.379 12.172 1 97.44 111 CYS A O 1
ATOM 951 N N . PHE A 1 112 ? -13.594 -6.273 9.961 1 97.5 112 PHE A N 1
ATOM 952 C CA . PHE A 1 112 ? -12.328 -5.566 10.102 1 97.5 112 PHE A CA 1
ATOM 953 C C . PHE A 1 112 ? -12.516 -4.258 10.859 1 97.5 112 PHE A C 1
ATOM 955 O O . PHE A 1 112 ? -11.773 -3.959 11.797 1 97.5 112 PHE A O 1
ATOM 962 N N . MET A 1 113 ? -13.531 -3.529 10.477 1 97.44 113 MET A N 1
ATOM 963 C CA . MET A 1 113 ? -13.766 -2.215 11.07 1 97.44 113 MET A CA 1
ATOM 964 C C . MET A 1 113 ? -14.281 -2.346 12.5 1 97.44 113 MET A C 1
ATOM 966 O O . MET A 1 113 ? -13.984 -1.506 13.352 1 97.44 113 MET A O 1
ATOM 970 N N . LEU A 1 114 ? -15.039 -3.357 12.719 1 97.31 114 LEU A N 1
ATOM 971 C CA . LEU A 1 114 ? -15.508 -3.588 14.078 1 97.31 114 LEU A CA 1
ATOM 972 C C . LEU A 1 114 ? -14.344 -3.926 15.008 1 97.31 114 LEU A C 1
ATOM 974 O O . LEU A 1 114 ? -14.297 -3.455 16.141 1 97.31 114 LEU A O 1
ATOM 978 N N . ILE A 1 115 ? -13.477 -4.691 14.531 1 97.25 115 ILE A N 1
ATOM 979 C CA . ILE A 1 115 ? -12.281 -5.027 15.305 1 97.25 115 ILE A CA 1
ATOM 980 C C . ILE A 1 115 ? -11.461 -3.762 15.562 1 97.25 115 ILE A C 1
ATOM 982 O O . ILE A 1 115 ? -10.977 -3.549 16.672 1 97.25 115 ILE A O 1
ATOM 986 N N . THR A 1 116 ? -11.336 -2.955 14.547 1 96.69 116 THR A N 1
ATOM 987 C CA . THR A 1 116 ? -10.617 -1.695 14.703 1 96.69 116 THR A CA 1
ATOM 988 C C . THR A 1 116 ? -11.289 -0.812 15.75 1 96.69 116 THR A C 1
ATOM 990 O O . THR A 1 116 ? -10.609 -0.172 16.547 1 96.69 116 THR A O 1
ATOM 993 N N . GLY A 1 117 ? -12.633 -0.772 15.68 1 95.62 117 GLY A N 1
ATOM 994 C CA . GLY A 1 117 ? -13.367 0.002 16.672 1 95.62 117 GLY A CA 1
ATOM 995 C C . GLY A 1 117 ? -13.141 -0.474 18.094 1 95.62 117 GLY A C 1
ATOM 996 O O . GLY A 1 117 ? -12.844 0.328 18.984 1 95.62 117 GLY A O 1
ATOM 997 N N . VAL A 1 118 ? -13.219 -1.72 18.25 1 95.62 118 VAL A N 1
ATOM 998 C CA . VAL A 1 118 ? -13.031 -2.297 19.578 1 95.62 118 VAL A CA 1
ATOM 999 C C . VAL A 1 118 ? -11.594 -2.064 20.047 1 95.62 118 VAL A C 1
ATOM 1001 O O . VAL A 1 118 ? -11.359 -1.711 21.203 1 95.62 118 VAL A O 1
ATOM 1004 N N . ALA A 1 119 ? -10.703 -2.25 19.188 1 95.88 119 ALA A N 1
ATOM 1005 C CA . ALA A 1 119 ? -9.297 -2.027 19.531 1 95.88 119 ALA A CA 1
ATOM 1006 C C . ALA A 1 119 ? -9.047 -0.566 19.891 1 95.88 119 ALA A C 1
ATOM 1008 O O . ALA A 1 119 ? -8.289 -0.271 20.812 1 95.88 119 ALA A O 1
ATOM 1009 N N . SER A 1 120 ? -9.656 0.313 19.156 1 94.31 120 SER A N 1
ATOM 1010 C CA . SER A 1 120 ? -9.492 1.737 19.422 1 94.31 120 SER A CA 1
ATOM 1011 C C . SER A 1 120 ? -10.008 2.1 20.812 1 94.31 120 SER A C 1
ATOM 1013 O O . SER A 1 120 ? -9.367 2.867 21.531 1 94.31 120 SER A O 1
ATOM 1015 N N . VAL A 1 121 ? -11.133 1.517 21.156 1 93.06 121 VAL A N 1
ATOM 1016 C CA . VAL A 1 121 ? -11.703 1.771 22.484 1 93.06 121 VAL A CA 1
ATOM 1017 C C . VAL A 1 121 ? -10.797 1.176 23.547 1 93.06 121 VAL A C 1
ATOM 1019 O O . VAL A 1 121 ? -10.508 1.824 24.562 1 93.06 121 VAL A O 1
ATOM 1022 N N . MET A 1 122 ? -10.336 -0.003 23.328 1 93.56 122 MET A N 1
ATOM 1023 C CA . MET A 1 122 ? -9.469 -0.677 24.281 1 93.56 122 MET A CA 1
ATOM 1024 C C . MET A 1 122 ? -8.188 0.12 24.516 1 93.56 122 MET A C 1
ATOM 1026 O O . MET A 1 122 ? -7.785 0.333 25.672 1 93.56 122 MET A O 1
ATOM 1030 N N . PHE A 1 123 ? -7.598 0.618 23.5 1 92.25 123 PHE A N 1
ATOM 1031 C CA . PHE A 1 123 ? -6.34 1.346 23.625 1 92.25 123 PHE A CA 1
ATOM 1032 C C . PHE A 1 123 ? -6.578 2.74 24.203 1 92.25 123 PHE A C 1
ATOM 1034 O O . PHE A 1 123 ? -5.684 3.324 24.812 1 92.25 123 PHE A O 1
ATOM 1041 N N . SER A 1 124 ? -7.73 3.287 23.938 1 88.19 124 SER A N 1
ATOM 1042 C CA . SER A 1 124 ? -8.055 4.582 24.516 1 88.19 124 SER A CA 1
ATOM 1043 C C . SER A 1 124 ? -8.164 4.496 26.031 1 88.19 124 SER A C 1
ATOM 1045 O O . SER A 1 124 ? -7.711 5.391 26.75 1 88.19 124 SER A O 1
ATOM 1047 N N . ILE A 1 125 ? -8.742 3.422 26.5 1 86.56 125 ILE A N 1
ATOM 1048 C CA . ILE A 1 125 ? -8.906 3.219 27.938 1 86.56 125 ILE A CA 1
ATOM 1049 C C . ILE A 1 125 ? -7.559 2.891 28.562 1 86.56 125 ILE A C 1
ATOM 1051 O O . ILE A 1 125 ? -7.238 3.385 29.656 1 86.56 125 ILE A O 1
ATOM 1055 N N . LEU A 1 126 ? -6.805 2.188 27.906 1 84.88 126 LEU A N 1
ATOM 1056 C CA . LEU A 1 126 ? -5.508 1.762 28.422 1 84.88 126 LEU A CA 1
ATOM 1057 C C . LEU A 1 126 ? -4.547 2.943 28.531 1 84.88 126 LEU A C 1
ATOM 1059 O O . LEU A 1 126 ? -3.662 2.957 29.391 1 84.88 126 LEU A O 1
ATOM 1063 N N . SER A 1 127 ? -4.648 3.9 27.625 1 81.56 127 SER A N 1
ATOM 1064 C CA . SER A 1 127 ? -3.764 5.062 27.625 1 81.56 127 SER A CA 1
ATOM 1065 C C . SER A 1 127 ? -4.008 5.938 28.844 1 81.56 127 SER A C 1
ATOM 1067 O O . SER A 1 127 ? -3.092 6.605 29.328 1 81.56 127 SER A O 1
ATOM 1069 N N . GLY A 1 128 ? -5.152 5.93 29.359 1 78.5 128 GLY A N 1
ATOM 1070 C CA . GLY A 1 128 ? -5.488 6.703 30.531 1 78.5 128 GLY A CA 1
ATOM 1071 C C . GLY A 1 128 ? -5.625 8.188 30.266 1 78.5 128 GLY A C 1
ATOM 1072 O O . GLY A 1 128 ? -5.98 8.961 31.156 1 78.5 128 GLY A O 1
ATOM 1073 N N . TYR A 1 129 ? -5.328 8.562 28.984 1 76.44 129 TYR A N 1
ATOM 1074 C CA . TYR A 1 129 ? -5.301 9.984 28.656 1 76.44 129 TYR A CA 1
ATO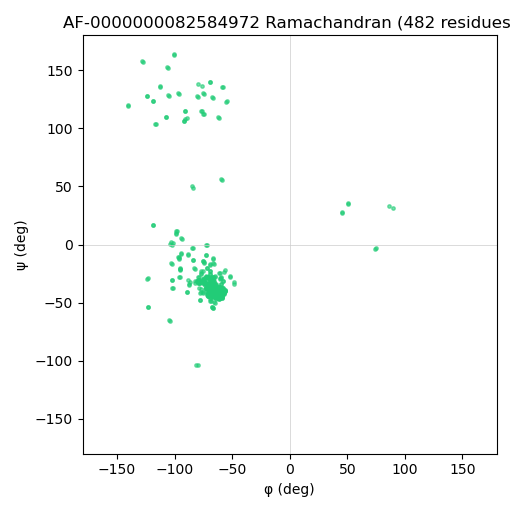M 1075 C C . TYR A 1 129 ? -6.566 10.398 27.922 1 76.44 129 TYR A C 1
ATOM 1077 O O . TYR A 1 129 ? -6.746 11.578 27.594 1 76.44 129 TYR A O 1
ATOM 1085 N N . VAL A 1 130 ? -7.426 9.438 27.719 1 80.5 130 VAL A N 1
ATOM 1086 C CA . VAL A 1 130 ? -8.656 9.719 26.984 1 80.5 130 VAL A CA 1
ATOM 1087 C C . VAL A 1 130 ? -9.859 9.438 27.875 1 80.5 130 VAL A C 1
ATOM 1089 O O . VAL A 1 130 ? -9.922 8.391 28.531 1 80.5 130 VAL A O 1
ATOM 1092 N N . ALA A 1 131 ? -10.711 10.445 28.062 1 80.75 131 ALA A N 1
ATOM 1093 C CA . ALA A 1 131 ? -11.914 10.25 28.875 1 80.75 131 ALA A CA 1
ATOM 1094 C C . ALA A 1 131 ? -12.891 9.297 28.188 1 80.75 131 ALA A C 1
ATOM 1096 O O . ALA A 1 131 ? -13.109 9.383 26.969 1 80.75 131 ALA A O 1
ATOM 1097 N N . PHE A 1 132 ? -13.266 8.312 28.906 1 82.56 132 PHE A N 1
ATOM 1098 C CA . PHE A 1 132 ? -14.227 7.359 28.359 1 82.56 132 PHE A CA 1
ATOM 1099 C C . PHE A 1 132 ? -15.633 7.941 28.375 1 82.56 132 PHE A C 1
ATOM 1101 O O . PHE A 1 132 ? -16.125 8.383 29.406 1 82.56 132 PHE A O 1
ATOM 1108 N N . GLN A 1 133 ? -16.172 8.141 27.188 1 86.38 133 GLN A N 1
ATOM 1109 C CA . GLN A 1 133 ? -17.547 8.594 27.047 1 86.38 133 GLN A CA 1
ATOM 1110 C C . GLN A 1 133 ? -18.359 7.625 26.172 1 86.38 133 GLN A C 1
ATOM 1112 O O . GLN A 1 133 ? -17.969 7.32 25.047 1 86.38 133 GLN A O 1
ATOM 1117 N N . TRP A 1 134 ? -19.5 7.18 26.672 1 88.69 134 TRP A N 1
ATOM 1118 C CA . TRP A 1 134 ? -20.344 6.223 25.969 1 88.69 134 TRP A CA 1
ATOM 1119 C C . TRP A 1 134 ? -20.812 6.793 24.625 1 88.69 134 TRP A C 1
ATOM 1121 O O . TRP A 1 134 ? -20.891 6.07 23.641 1 88.69 134 TRP A O 1
ATOM 1131 N N . GLY A 1 135 ? -21.094 8.055 24.609 1 87.62 135 GLY A N 1
ATOM 1132 C CA . GLY A 1 135 ? -21.531 8.688 23.375 1 87.62 135 GLY A CA 1
ATOM 1133 C C . GLY A 1 135 ? -20.484 8.633 22.281 1 87.62 135 GLY A C 1
ATOM 1134 O O . GLY A 1 135 ? -20.812 8.336 21.125 1 87.62 135 GLY A O 1
ATOM 1135 N N . SER A 1 136 ? -19.281 8.781 22.734 1 88.25 136 SER A N 1
ATOM 1136 C CA . SER A 1 136 ? -18.203 8.766 21.766 1 88.25 136 SER A CA 1
ATOM 1137 C C . SER A 1 136 ? -17.922 7.352 21.266 1 88.25 136 SER A C 1
ATOM 1139 O O . SER A 1 136 ? -17.578 7.152 20.109 1 88.25 136 SER A O 1
ATOM 1141 N N . VAL A 1 137 ? -18.141 6.402 22.156 1 91.12 137 VAL A N 1
ATOM 1142 C CA . VAL A 1 137 ? -17.891 5.012 21.781 1 91.12 137 VAL A CA 1
ATOM 1143 C C . VAL A 1 137 ? -18.953 4.535 20.797 1 91.12 137 VAL A C 1
ATOM 1145 O O . VAL A 1 137 ? -18.625 3.873 19.812 1 91.12 137 VAL A O 1
ATOM 1148 N N . LEU A 1 138 ? -20.188 4.867 21.047 1 92.19 138 LEU A N 1
ATOM 1149 C CA . LEU A 1 138 ? -21.266 4.477 20.141 1 92.19 138 LEU A CA 1
ATOM 1150 C C . LEU A 1 138 ? -21.125 5.172 18.797 1 92.19 138 LEU A C 1
ATOM 1152 O O . LEU A 1 138 ? -21.438 4.582 17.75 1 92.19 138 LEU A O 1
ATOM 1156 N N . PHE A 1 139 ? -20.688 6.352 18.891 1 90.94 139 PHE A N 1
ATOM 1157 C CA . PHE A 1 139 ? -20.438 7.094 17.656 1 90.94 139 PHE A CA 1
ATOM 1158 C C . PHE A 1 139 ? -19.328 6.438 16.844 1 90.94 139 PHE A C 1
ATOM 1160 O O . PHE A 1 139 ? -19.453 6.289 15.625 1 90.94 139 PHE A O 1
ATOM 1167 N N . LEU A 1 140 ? -18.328 6.027 17.531 1 92.69 140 LEU A N 1
ATOM 1168 C CA . LEU A 1 140 ? -17.203 5.352 16.875 1 92.69 140 LEU A CA 1
ATOM 1169 C C . LEU A 1 140 ? -17.672 4.055 16.219 1 92.69 140 LEU A C 1
ATOM 1171 O O . LEU A 1 140 ? -17.328 3.783 15.062 1 92.69 140 LEU A O 1
ATOM 1175 N N . LEU A 1 141 ? -18.469 3.314 16.922 1 93.94 141 LEU A N 1
ATOM 1176 C CA . LEU A 1 141 ? -18.938 2.031 16.406 1 93.94 141 LEU A CA 1
ATOM 1177 C C . LEU A 1 141 ? -19.859 2.229 15.203 1 93.94 141 LEU A C 1
ATOM 1179 O O . LEU A 1 141 ? -19.797 1.468 14.234 1 93.94 141 LEU A O 1
ATOM 1183 N N . LYS A 1 142 ? -20.656 3.223 15.273 1 94.19 142 LYS A N 1
ATOM 1184 C CA . LYS A 1 142 ? -21.531 3.537 14.148 1 94.19 142 LYS A CA 1
ATOM 1185 C C . LYS A 1 142 ? -20.734 3.92 12.906 1 94.19 142 LYS A C 1
ATOM 1187 O O . LYS A 1 142 ? -21.016 3.449 11.805 1 94.19 142 LYS A O 1
ATOM 1192 N N . LYS A 1 143 ? -19.75 4.699 13.117 1 93.31 143 LYS A N 1
ATOM 1193 C CA . LYS A 1 143 ? -18.922 5.133 12 1 93.31 143 LYS A CA 1
ATOM 1194 C C . LYS A 1 143 ? -18.109 3.973 11.43 1 93.31 143 LYS A C 1
ATOM 1196 O O . LYS A 1 143 ? -17.891 3.895 10.227 1 93.31 143 LYS A O 1
ATOM 1201 N N . CYS A 1 144 ? -17.672 3.131 12.32 1 95.5 144 CYS A N 1
ATOM 1202 C CA . CYS A 1 144 ? -16.922 1.96 11.867 1 95.5 144 CYS A CA 1
ATOM 1203 C C . CYS A 1 144 ? -17.797 1.069 10.992 1 95.5 144 CYS A C 1
ATOM 1205 O O . CYS A 1 144 ? -17.328 0.523 9.992 1 95.5 144 CYS A O 1
ATOM 1207 N N . LEU A 1 145 ? -19.047 0.976 11.359 1 96.25 145 LEU A N 1
ATOM 1208 C CA . LEU A 1 145 ? -19.984 0.182 10.562 1 96.25 145 LEU A CA 1
ATOM 1209 C C . LEU A 1 145 ? -20.219 0.838 9.211 1 96.25 145 LEU A C 1
ATOM 1211 O O . LEU A 1 145 ? -20.234 0.161 8.18 1 96.25 145 LEU A O 1
ATOM 1215 N N . GLU A 1 146 ? -20.344 2.119 9.234 1 95.44 146 GLU A N 1
ATOM 1216 C CA . GLU A 1 146 ? -20.531 2.85 7.988 1 95.44 146 GLU A CA 1
ATOM 1217 C C . GLU A 1 146 ? -19.328 2.715 7.07 1 95.44 146 GLU A C 1
ATOM 1219 O O . GLU A 1 146 ? -19.469 2.441 5.875 1 95.44 146 GLU A O 1
ATOM 1224 N N . ILE A 1 147 ? -18.188 2.822 7.664 1 95.69 147 ILE A N 1
ATOM 1225 C CA . ILE A 1 147 ? -16.953 2.725 6.891 1 95.69 147 ILE A CA 1
ATOM 1226 C C . ILE A 1 147 ? -16.812 1.319 6.309 1 95.69 147 ILE A C 1
ATOM 1228 O O . ILE A 1 147 ? -16.453 1.156 5.141 1 95.69 147 ILE A O 1
ATOM 1232 N N . GLY A 1 148 ? -17.125 0.363 7.172 1 96.75 148 GLY A N 1
ATOM 1233 C CA . GLY A 1 148 ? -17.016 -1.014 6.715 1 96.75 148 GLY A CA 1
ATOM 1234 C C . GLY A 1 148 ? -17.906 -1.317 5.527 1 96.75 148 GLY A C 1
ATOM 1235 O O . GLY A 1 148 ? -17.484 -1.967 4.57 1 96.75 148 GLY A O 1
ATOM 1236 N N . VAL A 1 149 ? -19.031 -0.766 5.551 1 97.25 149 VAL A N 1
ATOM 1237 C CA . VAL A 1 149 ? -20 -1.054 4.492 1 97.25 149 VAL A CA 1
ATOM 1238 C C . VAL A 1 149 ? -19.641 -0.263 3.236 1 97.25 149 VAL A C 1
ATOM 1240 O O . VAL A 1 149 ? -19.516 -0.832 2.148 1 97.25 149 VAL A O 1
ATOM 1243 N N . ILE A 1 150 ? -19.375 0.962 3.365 1 96.94 150 ILE A N 1
ATOM 1244 C CA . ILE A 1 150 ? -19.172 1.839 2.217 1 96.94 150 ILE A CA 1
ATOM 1245 C C . ILE A 1 150 ? -17.844 1.495 1.536 1 96.94 150 ILE A C 1
ATOM 1247 O O . ILE A 1 150 ? -17.734 1.558 0.309 1 96.94 150 ILE A O 1
ATOM 1251 N N . THR A 1 151 ? -16.891 1.115 2.324 1 97.12 151 THR A N 1
ATOM 1252 C CA . THR A 1 151 ? -15.594 0.788 1.733 1 97.12 151 THR A CA 1
ATOM 1253 C C . THR A 1 151 ? -15.711 -0.442 0.836 1 97.12 151 THR A C 1
ATOM 1255 O O . THR A 1 151 ? -15.047 -0.521 -0.202 1 97.12 151 THR A O 1
ATOM 1258 N N . ALA A 1 152 ? -16.484 -1.364 1.279 1 97.44 152 ALA A N 1
ATOM 1259 C CA . ALA A 1 152 ? -16.688 -2.551 0.449 1 97.44 152 ALA A CA 1
ATOM 1260 C C . ALA A 1 152 ? -17.234 -2.178 -0.924 1 97.44 152 ALA A C 1
ATOM 1262 O O . ALA A 1 152 ? -16.766 -2.691 -1.945 1 97.44 152 ALA A O 1
ATOM 1263 N N . PHE A 1 153 ? -18.109 -1.245 -0.925 1 97.31 153 PHE A N 1
ATOM 1264 C CA . PHE A 1 153 ? -18.688 -0.808 -2.193 1 97.31 153 PHE A CA 1
ATOM 1265 C C . PHE A 1 153 ? -17.688 0.033 -2.977 1 97.31 153 PHE A C 1
ATOM 1267 O O . PHE A 1 153 ? -17.625 -0.037 -4.207 1 97.31 153 PHE A O 1
ATOM 1274 N N . ALA A 1 154 ? -16.922 0.757 -2.23 1 96.94 154 ALA A N 1
ATOM 1275 C CA . ALA A 1 154 ? -15.922 1.603 -2.879 1 96.94 154 ALA A CA 1
ATOM 1276 C C . ALA A 1 154 ? -14.812 0.759 -3.512 1 96.94 154 ALA A C 1
ATOM 1278 O O . ALA A 1 154 ? -14.094 1.23 -4.395 1 96.94 154 ALA A O 1
ATOM 1279 N N . MET A 1 155 ? -14.672 -0.518 -3.123 1 97.06 155 MET A N 1
ATOM 1280 C CA . MET A 1 155 ? -13.594 -1.366 -3.617 1 97.06 155 MET A CA 1
ATOM 1281 C C . MET A 1 155 ? -14.078 -2.27 -4.746 1 97.06 155 MET A C 1
ATOM 1283 O O . MET A 1 155 ? -13.32 -3.094 -5.258 1 97.06 155 MET A O 1
ATOM 1287 N N . LEU A 1 156 ? -15.25 -2.008 -5.195 1 97.31 156 LEU A N 1
ATOM 1288 C CA . LEU A 1 156 ? -15.812 -2.828 -6.262 1 97.31 156 LEU A CA 1
ATOM 1289 C C . LEU A 1 156 ? -15.008 -2.684 -7.547 1 97.31 156 LEU A C 1
ATOM 1291 O O . LEU A 1 156 ? -14.828 -3.654 -8.289 1 97.31 156 LEU A O 1
ATOM 1295 N N . PRO A 1 157 ? -14.516 -1.491 -7.836 1 96.44 157 PRO A N 1
ATOM 1296 C CA . PRO A 1 157 ? -13.688 -1.379 -9.039 1 96.44 157 PRO A CA 1
ATOM 1297 C C . PRO A 1 157 ? -12.453 -2.273 -8.984 1 96.44 157 PRO A C 1
ATOM 1299 O O . PRO A 1 157 ? -12.094 -2.889 -9.992 1 96.44 157 PRO A O 1
ATOM 1302 N N . ILE A 1 158 ? -11.867 -2.395 -7.863 1 96 158 ILE A N 1
ATOM 1303 C CA . ILE A 1 158 ? -10.688 -3.242 -7.723 1 96 158 ILE A CA 1
ATOM 1304 C C . ILE A 1 158 ? -11.094 -4.711 -7.828 1 96 158 ILE A C 1
ATOM 1306 O O . ILE A 1 158 ? -10.367 -5.523 -8.406 1 96 158 ILE A O 1
ATOM 1310 N N . PHE A 1 159 ? -12.234 -4.98 -7.293 1 96.56 159 PHE A N 1
ATOM 1311 C CA . PHE A 1 159 ? -12.75 -6.344 -7.387 1 96.56 159 PHE A CA 1
ATOM 1312 C C . PHE A 1 159 ? -12.984 -6.734 -8.844 1 96.56 159 PHE A C 1
ATOM 1314 O O . PHE A 1 159 ? -12.656 -7.852 -9.25 1 96.56 159 PHE A O 1
ATOM 1321 N N . ALA A 1 160 ? -13.484 -5.801 -9.578 1 96.25 160 ALA A N 1
ATOM 1322 C CA . ALA A 1 160 ? -13.742 -6.047 -11 1 96.25 160 ALA A CA 1
ATOM 1323 C C . ALA A 1 160 ? -12.438 -6.23 -11.766 1 96.25 160 ALA A C 1
ATOM 1325 O O . ALA A 1 160 ? -12.344 -7.078 -12.656 1 96.25 160 ALA A O 1
ATOM 1326 N N . ILE A 1 161 ? -11.477 -5.512 -11.398 1 94.38 161 ILE A N 1
ATOM 1327 C CA . ILE A 1 161 ? -10.18 -5.641 -12.047 1 94.38 161 ILE A CA 1
ATOM 1328 C C . ILE A 1 161 ? -9.562 -6.996 -11.703 1 94.38 161 ILE A C 1
ATOM 1330 O O . ILE A 1 161 ? -8.984 -7.66 -12.57 1 94.38 161 ILE A O 1
ATOM 1334 N N . ALA A 1 162 ? -9.672 -7.355 -10.461 1 93.31 162 ALA A N 1
ATOM 1335 C CA . ALA A 1 162 ? -9.164 -8.656 -10.031 1 93.31 162 ALA A CA 1
ATOM 1336 C C . ALA A 1 162 ? -9.844 -9.789 -10.789 1 93.31 162 ALA A C 1
ATOM 1338 O O . ALA A 1 162 ? -9.219 -10.805 -11.094 1 93.31 162 ALA A O 1
ATOM 1339 N N . ALA A 1 163 ? -11.094 -9.586 -11.102 1 92.31 163 ALA A N 1
ATOM 1340 C CA . ALA A 1 163 ? -11.852 -10.602 -11.82 1 92.31 163 ALA A CA 1
ATOM 1341 C C . ALA A 1 163 ? -11.359 -10.75 -13.258 1 92.31 163 ALA A C 1
ATOM 1343 O O . ALA A 1 163 ? -11.508 -11.812 -13.867 1 92.31 163 ALA A O 1
ATOM 1344 N N . SER A 1 164 ? -10.75 -9.75 -13.727 1 90.62 164 SER A N 1
ATOM 1345 C CA . SER A 1 164 ? -10.352 -9.75 -15.133 1 90.62 164 SER A CA 1
ATOM 1346 C C . SER A 1 164 ? -8.906 -10.203 -15.297 1 90.62 164 SER A C 1
ATOM 1348 O O . SER A 1 164 ? -8.461 -10.477 -16.422 1 90.62 164 SER A O 1
ATOM 1350 N N . GLN A 1 165 ? -8.203 -10.281 -14.219 1 86.94 165 GLN A N 1
ATOM 1351 C CA . GLN A 1 165 ? -6.781 -10.586 -14.32 1 86.94 165 GLN A CA 1
ATOM 1352 C C . GLN A 1 165 ? -6.484 -12.016 -13.883 1 86.94 165 GLN A C 1
ATOM 1354 O O . GLN A 1 165 ? -7.172 -12.562 -13.016 1 86.94 165 GLN A O 1
ATOM 1359 N N . LYS A 1 166 ? -5.43 -12.586 -14.438 1 83.31 166 LYS A N 1
ATOM 1360 C CA . LYS A 1 166 ? -5.012 -13.938 -14.07 1 83.31 166 LYS A CA 1
ATOM 1361 C C . LYS A 1 166 ? -3.928 -13.906 -13 1 83.31 166 LYS A C 1
ATOM 1363 O O . LYS A 1 166 ? -3.773 -14.867 -12.234 1 83.31 166 LYS A O 1
ATOM 1368 N N . GLY A 1 167 ? -3.318 -12.789 -12.938 1 80.69 167 GLY A N 1
ATOM 1369 C CA . GLY A 1 167 ? -2.217 -12.688 -11.992 1 80.69 167 GLY A CA 1
ATOM 1370 C C . GLY A 1 167 ? -2.598 -11.984 -10.703 1 80.69 167 GLY A C 1
ATOM 1371 O O . GLY A 1 167 ? -3.672 -11.383 -10.609 1 80.69 167 GLY A O 1
ATOM 1372 N N . TYR A 1 168 ? -1.788 -12.133 -9.656 1 82.44 168 TYR A N 1
ATOM 1373 C CA . TYR A 1 168 ? -2.061 -11.555 -8.344 1 82.44 168 TYR A CA 1
ATOM 1374 C C . TYR A 1 168 ? -1.354 -10.219 -8.18 1 82.44 168 TYR A C 1
ATOM 1376 O O . TYR A 1 168 ? -1.771 -9.383 -7.375 1 82.44 168 TYR A O 1
ATOM 1384 N N . ILE A 1 169 ? -0.332 -9.984 -8.953 1 81.88 169 ILE A N 1
ATOM 1385 C CA . ILE A 1 169 ? 0.552 -8.852 -8.695 1 81.88 169 ILE A CA 1
ATOM 1386 C C . ILE A 1 169 ? -0.109 -7.562 -9.172 1 81.88 169 ILE A C 1
ATOM 1388 O O . ILE A 1 169 ? -0.145 -6.57 -8.445 1 81.88 169 ILE A O 1
ATOM 1392 N N . LEU A 1 170 ? -0.731 -7.617 -10.312 1 84.5 170 LEU A N 1
ATOM 1393 C CA . LEU A 1 170 ? -1.281 -6.41 -10.914 1 84.5 170 LEU A CA 1
ATOM 1394 C C . LEU A 1 170 ? -2.457 -5.883 -10.094 1 84.5 170 LEU A C 1
ATOM 1396 O O . LEU A 1 170 ? -2.467 -4.719 -9.688 1 84.5 170 LEU A O 1
ATOM 1400 N N . PRO A 1 171 ? -3.373 -6.742 -9.75 1 88.06 171 PRO A N 1
ATOM 1401 C CA . PRO A 1 171 ? -4.492 -6.223 -8.961 1 88.06 171 PRO A CA 1
ATOM 1402 C C . PRO A 1 171 ? -4.062 -5.758 -7.57 1 88.06 171 PRO A C 1
ATOM 1404 O O . PRO A 1 171 ? -4.605 -4.777 -7.055 1 88.06 171 PRO A O 1
ATOM 1407 N N . ALA A 1 172 ? -3.139 -6.387 -6.988 1 85.81 172 ALA A N 1
ATOM 1408 C CA . ALA A 1 172 ? -2.648 -5.984 -5.676 1 85.81 172 ALA A CA 1
ATOM 1409 C C . ALA A 1 172 ? -1.956 -4.625 -5.742 1 85.81 172 ALA A C 1
ATOM 1411 O O . ALA A 1 172 ? -2.184 -3.764 -4.887 1 85.81 172 ALA A O 1
ATOM 1412 N N . SER A 1 173 ? -1.172 -4.387 -6.746 1 85.56 173 SER A N 1
ATOM 1413 C CA . SER A 1 173 ? -0.465 -3.123 -6.918 1 85.56 173 SER A CA 1
ATOM 1414 C C . SER A 1 173 ? -1.433 -1.988 -7.238 1 85.56 173 SER A C 1
ATOM 1416 O O . SER A 1 173 ? -1.289 -0.878 -6.723 1 85.56 173 SER A O 1
ATOM 1418 N N . ILE A 1 174 ? -2.441 -2.279 -8.023 1 88.62 174 ILE A N 1
ATOM 1419 C CA . ILE A 1 174 ? -3.42 -1.264 -8.398 1 88.62 174 ILE A CA 1
ATOM 1420 C C . ILE A 1 174 ? -4.246 -0.868 -7.176 1 88.62 174 ILE A C 1
ATOM 1422 O O . ILE A 1 174 ? -4.695 0.275 -7.066 1 88.62 174 ILE A O 1
ATOM 1426 N N . SER A 1 175 ? -4.414 -1.865 -6.289 1 90.88 175 SER A N 1
ATOM 1427 C CA . SER A 1 175 ? -5.156 -1.559 -5.074 1 90.88 175 SER A CA 1
ATOM 1428 C C . SER A 1 175 ? -4.453 -0.482 -4.254 1 90.88 175 SER A C 1
ATOM 1430 O O . SER A 1 175 ? -5.102 0.395 -3.682 1 90.88 175 SER A O 1
ATOM 1432 N N . LEU A 1 176 ? -3.166 -0.52 -4.238 1 86.5 176 LEU A N 1
ATOM 1433 C CA . LEU A 1 176 ? -2.418 0.482 -3.49 1 86.5 176 LEU A CA 1
ATOM 1434 C C . LEU A 1 176 ? -2.502 1.846 -4.168 1 86.5 176 LEU A C 1
ATOM 1436 O O . LEU A 1 176 ? -2.709 2.863 -3.504 1 86.5 176 LEU A O 1
ATOM 1440 N N . VAL A 1 177 ? -2.332 1.824 -5.449 1 85.19 177 VAL A N 1
ATOM 1441 C CA . VAL A 1 177 ? -2.426 3.066 -6.207 1 85.19 177 VAL A CA 1
ATOM 1442 C C . VAL A 1 177 ? -3.816 3.672 -6.039 1 85.19 177 VAL A C 1
ATOM 1444 O O . VAL A 1 177 ? -3.955 4.883 -5.844 1 85.19 177 VAL A O 1
ATOM 1447 N N . TYR A 1 178 ? -4.77 2.783 -6.082 1 91.56 178 TYR A N 1
ATOM 1448 C CA . TYR A 1 178 ? -6.156 3.193 -5.906 1 91.56 178 TYR A CA 1
ATOM 1449 C C . TYR A 1 178 ? -6.367 3.838 -4.543 1 91.56 178 TYR A C 1
ATOM 1451 O O . TYR A 1 178 ? -6.996 4.895 -4.438 1 91.56 178 TYR A O 1
ATOM 1459 N N . ALA A 1 179 ? -5.797 3.254 -3.535 1 90.06 179 ALA A N 1
ATOM 1460 C CA . ALA A 1 179 ? -5.938 3.768 -2.174 1 90.06 179 ALA A CA 1
ATOM 1461 C C . ALA A 1 179 ? -5.234 5.113 -2.02 1 90.06 179 ALA A C 1
ATOM 1463 O O . ALA A 1 179 ? -5.797 6.051 -1.451 1 90.06 179 ALA A O 1
ATOM 1464 N N . PHE A 1 180 ? -4.18 5.246 -2.623 1 84.19 180 PHE A N 1
ATOM 1465 C CA . PHE A 1 180 ? -3.408 6.477 -2.506 1 84.19 180 PHE A CA 1
ATOM 1466 C C . PHE A 1 180 ? -4.051 7.598 -3.307 1 84.19 180 PHE A C 1
ATOM 1468 O O . PHE A 1 180 ? -4.062 8.75 -2.871 1 84.19 180 PHE A O 1
ATOM 1475 N N . LEU A 1 181 ? -4.484 7.234 -4.426 1 85.44 181 LEU A N 1
ATOM 1476 C CA . LEU A 1 181 ? -5.172 8.234 -5.238 1 85.44 181 LEU A CA 1
ATOM 1477 C C . LEU A 1 181 ? -6.414 8.758 -4.523 1 85.44 181 LEU A C 1
ATOM 1479 O O . LEU A 1 181 ? -6.707 9.953 -4.578 1 85.44 181 LEU A O 1
ATOM 1483 N N . GLY A 1 182 ? -7.094 7.824 -3.896 1 87.94 182 GLY A N 1
ATOM 1484 C CA . GLY A 1 182 ? -8.25 8.258 -3.129 1 87.94 182 GLY A CA 1
ATOM 1485 C C . GLY A 1 182 ? -7.898 9.219 -2.01 1 87.94 182 GLY A C 1
ATOM 1486 O O . GLY A 1 182 ? -8.602 10.203 -1.79 1 87.94 182 GLY A O 1
ATOM 1487 N N . PHE A 1 183 ? -6.809 8.938 -1.433 1 84.81 183 PHE A N 1
ATOM 1488 C CA . PHE A 1 183 ? -6.359 9.766 -0.32 1 84.81 183 PHE A CA 1
ATOM 1489 C C . PHE A 1 183 ? -5.914 11.133 -0.811 1 84.81 183 PHE A C 1
ATOM 1491 O O . PHE A 1 183 ? -6.27 12.156 -0.222 1 84.81 183 PHE A O 1
ATOM 1498 N N . THR A 1 184 ? -5.227 11.242 -1.861 1 80.56 184 THR A N 1
ATOM 1499 C CA . THR A 1 184 ? -4.648 12.492 -2.344 1 80.56 184 THR A CA 1
ATOM 1500 C C . THR A 1 184 ? -5.703 13.344 -3.047 1 80.56 184 THR A C 1
ATOM 1502 O O . THR A 1 184 ? -5.68 14.57 -2.955 1 80.56 184 THR A O 1
ATOM 1505 N N . LEU A 1 185 ? -6.609 12.719 -3.678 1 84.06 185 LEU A N 1
ATOM 1506 C CA . LEU A 1 185 ? -7.625 13.445 -4.426 1 84.06 185 LEU A CA 1
ATOM 1507 C C . LEU A 1 185 ? -8.641 14.078 -3.48 1 84.06 185 LEU A C 1
ATOM 1509 O O . LEU A 1 185 ? -9.398 14.961 -3.881 1 84.06 185 LEU A O 1
ATOM 1513 N N . MET A 1 186 ? -8.586 13.57 -2.262 1 83.62 186 MET A N 1
ATOM 1514 C CA . MET A 1 186 ? -9.492 14.156 -1.274 1 83.62 186 MET A CA 1
ATOM 1515 C C . MET A 1 186 ? -9.258 15.656 -1.136 1 83.62 186 MET A C 1
ATOM 1517 O O . MET A 1 186 ? -10.203 16.406 -0.904 1 83.62 186 MET A O 1
ATOM 1521 N N . SER A 1 187 ? -8.008 16.094 -1.328 1 77.25 187 SER A N 1
ATOM 1522 C CA . SER A 1 187 ? -7.656 17.5 -1.168 1 77.25 187 SER A CA 1
ATOM 1523 C C . SER A 1 187 ? -7.961 18.281 -2.434 1 77.25 187 SER A C 1
ATOM 1525 O O . SER A 1 187 ? -8.016 19.516 -2.404 1 77.25 187 SER A O 1
ATOM 1527 N N . ILE A 1 188 ? -8.234 17.656 -3.572 1 79.12 188 ILE A N 1
ATOM 1528 C CA . ILE A 1 188 ? -8.484 18.312 -4.848 1 79.12 188 ILE A CA 1
ATOM 1529 C C . ILE A 1 188 ? -9.984 18.266 -5.16 1 79.12 188 ILE A C 1
ATOM 1531 O O . ILE A 1 188 ? -10.633 19.312 -5.277 1 79.12 188 ILE A O 1
ATOM 1535 N N . ASN A 1 189 ? -10.461 17.047 -5.352 1 82.62 189 ASN A N 1
ATOM 1536 C CA . ASN A 1 189 ? -11.875 16.797 -5.637 1 82.62 189 ASN A CA 1
ATOM 1537 C C . ASN A 1 189 ? -12.383 15.555 -4.918 1 82.62 189 ASN A C 1
ATOM 1539 O O . ASN A 1 189 ? -11.969 14.438 -5.227 1 82.62 189 ASN A O 1
ATOM 1543 N N . MET A 1 190 ? -13.344 15.789 -4.09 1 87.62 190 MET A N 1
ATOM 1544 C CA . MET A 1 190 ? -13.812 14.711 -3.219 1 87.62 190 MET A CA 1
ATOM 1545 C C . MET A 1 190 ? -14.836 13.836 -3.938 1 87.62 190 MET A C 1
ATOM 1547 O O . MET A 1 190 ? -15.242 12.797 -3.42 1 87.62 190 MET A O 1
ATOM 1551 N N . TYR A 1 191 ? -15.25 14.125 -5.191 1 90.38 191 TYR A N 1
ATOM 1552 C CA . TYR A 1 191 ? -16.359 13.43 -5.816 1 90.38 191 TYR A CA 1
ATOM 1553 C C . TYR A 1 191 ? -15.914 12.695 -7.078 1 90.38 191 TYR A C 1
ATOM 1555 O O . TYR A 1 191 ? -16.75 12.312 -7.906 1 90.38 191 TYR A O 1
ATOM 1563 N N . LEU A 1 192 ? -14.672 12.523 -7.188 1 88.62 192 LEU A N 1
ATOM 1564 C CA . LEU A 1 192 ? -14.156 11.852 -8.375 1 88.62 192 LEU A CA 1
ATOM 1565 C C . LEU A 1 192 ? -13.812 10.398 -8.07 1 88.62 192 LEU A C 1
ATOM 1567 O O . LEU A 1 192 ? -14.008 9.523 -8.914 1 88.62 192 LEU A O 1
ATOM 1571 N N . HIS A 1 193 ? -13.32 10.188 -6.945 1 93.88 193 HIS A N 1
ATOM 1572 C CA . HIS A 1 193 ? -12.852 8.867 -6.531 1 93.88 193 HIS A CA 1
ATOM 1573 C C . HIS A 1 193 ? -13.727 8.297 -5.418 1 93.88 193 HIS A C 1
ATOM 1575 O O . HIS A 1 193 ? -14.078 9 -4.473 1 93.88 193 HIS A O 1
ATOM 1581 N N . PRO A 1 194 ? -14.094 7.004 -5.508 1 95.81 194 PRO A N 1
ATOM 1582 C CA . PRO A 1 194 ? -15.016 6.43 -4.523 1 95.81 194 PRO A CA 1
ATOM 1583 C C . PRO A 1 194 ? -14.484 6.523 -3.094 1 95.81 194 PRO A C 1
ATOM 1585 O O . PRO A 1 194 ? -15.25 6.793 -2.164 1 95.81 194 PRO A O 1
ATOM 1588 N N . LEU A 1 195 ? -13.266 6.359 -2.939 1 93.62 195 LEU A N 1
ATOM 1589 C CA . LEU A 1 195 ? -12.695 6.402 -1.595 1 93.62 195 LEU A CA 1
ATOM 1590 C C . LEU A 1 195 ? -12.719 7.824 -1.04 1 93.62 195 LEU A C 1
ATOM 1592 O O . LEU A 1 195 ? -12.875 8.023 0.168 1 93.62 195 LEU A O 1
ATOM 1596 N N . SER A 1 196 ? -12.531 8.797 -1.913 1 91.62 196 SER A N 1
ATOM 1597 C CA . SER A 1 196 ? -12.648 10.18 -1.48 1 91.62 196 SER A CA 1
ATOM 1598 C C . SER A 1 196 ? -14.094 10.531 -1.127 1 91.62 196 SER A C 1
ATOM 1600 O O . SER A 1 196 ? -14.344 11.219 -0.136 1 91.62 196 SER A O 1
ATOM 1602 N N . SER A 1 197 ? -14.992 9.992 -1.914 1 92.81 197 SER A N 1
ATOM 1603 C CA . SER A 1 197 ? -16.406 10.25 -1.664 1 92.81 197 SER A CA 1
ATOM 1604 C C . SER A 1 197 ? -16.875 9.578 -0.373 1 92.81 197 SER A C 1
ATOM 1606 O O . SER A 1 197 ? -17.781 10.07 0.292 1 92.81 197 SER A O 1
ATOM 1608 N N . MET A 1 198 ? -16.234 8.5 -0.036 1 92.19 198 MET A N 1
ATOM 1609 C CA . MET A 1 198 ? -16.578 7.816 1.212 1 92.19 198 MET A CA 1
ATOM 1610 C C . MET A 1 198 ? -16.219 8.688 2.416 1 92.19 198 MET A C 1
ATOM 1612 O O . MET A 1 198 ? -16.953 8.688 3.416 1 92.19 198 MET A O 1
ATOM 1616 N N . SER A 1 199 ? -15.164 9.469 2.297 1 86.94 199 SER A N 1
ATOM 1617 C CA . SER A 1 199 ? -14.758 10.328 3.404 1 86.94 199 SER A CA 1
ATOM 1618 C C . SER A 1 199 ? -15.773 11.43 3.656 1 86.94 199 SER A C 1
ATOM 1620 O O . SER A 1 199 ? -16 11.828 4.801 1 86.94 199 SER A O 1
ATOM 1622 N N . VAL A 1 200 ? -16.375 11.836 2.576 1 87.88 200 VAL A N 1
ATOM 1623 C CA . VAL A 1 200 ? -17.391 12.875 2.705 1 87.88 200 VAL A CA 1
ATOM 1624 C C . VAL A 1 200 ? -18.609 12.32 3.422 1 87.88 200 VAL A C 1
ATOM 1626 O O . VAL A 1 200 ? -19.203 12.992 4.27 1 87.88 200 VAL A O 1
ATOM 1629 N N . ILE A 1 201 ? -18.938 11.133 3.168 1 89.06 201 ILE A N 1
ATOM 1630 C CA . ILE A 1 201 ? -20.125 10.508 3.746 1 89.06 201 ILE A CA 1
ATOM 1631 C C . ILE A 1 201 ? -19.891 10.219 5.223 1 89.06 201 ILE A C 1
ATOM 1633 O O . ILE A 1 201 ? -20.766 10.438 6.059 1 89.06 201 ILE A O 1
ATOM 1637 N N . VAL A 1 202 ? -18.672 9.82 5.551 1 87.38 202 VAL A N 1
ATOM 1638 C CA . VAL A 1 202 ? -18.375 9.359 6.902 1 87.38 202 VAL A CA 1
ATOM 1639 C C . VAL A 1 202 ? -17.953 10.539 7.773 1 87.38 202 VAL A C 1
ATOM 1641 O O . VAL A 1 202 ? -18.391 10.656 8.922 1 87.38 202 VAL A O 1
ATOM 1644 N N . LEU A 1 203 ? -17.125 11.484 7.215 1 79.44 203 LEU A N 1
ATOM 1645 C CA . LEU A 1 203 ? -16.531 12.539 8.023 1 79.44 203 LEU A CA 1
ATOM 1646 C C . LEU A 1 203 ? -17.344 13.82 7.934 1 79.44 203 LEU A C 1
ATOM 1648 O O . LEU A 1 203 ? -17.094 14.773 8.68 1 79.44 203 LEU A O 1
ATOM 1652 N N . GLY A 1 204 ? -18.266 13.867 7.043 1 76.06 204 GLY A N 1
ATOM 1653 C CA . GLY A 1 204 ? -19.031 15.086 6.844 1 76.06 204 GLY A CA 1
ATOM 1654 C C . GLY A 1 204 ? -19.734 15.57 8.102 1 76.06 204 GLY A C 1
ATOM 1655 O O . GLY A 1 204 ? -19.969 16.766 8.266 1 76.06 204 GLY A O 1
ATOM 1656 N N . ASP A 1 205 ? -19.969 14.695 9 1 74.31 205 ASP A N 1
ATOM 1657 C CA . ASP A 1 205 ? -20.734 15.078 10.188 1 74.31 205 ASP A CA 1
ATOM 1658 C C . ASP A 1 205 ? -19.812 15.305 11.383 1 74.31 205 ASP A C 1
ATOM 1660 O O . ASP A 1 205 ? -20.281 15.609 12.484 1 74.31 205 ASP A O 1
ATOM 1664 N N . ILE A 1 206 ? -18.516 15.148 11.117 1 73.94 206 ILE A N 1
ATOM 1665 C CA . ILE A 1 206 ? -17.609 15.336 12.242 1 73.94 206 ILE A CA 1
ATOM 1666 C C . ILE A 1 206 ? -17.141 16.797 12.289 1 73.94 206 ILE A C 1
ATOM 1668 O O . ILE A 1 206 ? -16.578 17.297 11.32 1 73.94 206 ILE A O 1
ATOM 1672 N N . PRO A 1 207 ? -17.562 17.625 13.148 1 63.69 207 PRO A N 1
ATOM 1673 C CA . PRO A 1 207 ? -17.297 19.062 13.203 1 63.69 207 PRO A CA 1
ATOM 1674 C C . PRO A 1 207 ? -15.805 19.391 13.125 1 63.69 207 PRO A C 1
ATOM 1676 O O . PRO A 1 207 ? -15.43 20.453 12.617 1 63.69 207 PRO A O 1
ATOM 1679 N N . SER A 1 208 ? -14.93 18.5 13.547 1 61.94 208 SER A N 1
ATOM 1680 C CA . SER A 1 208 ? -13.547 18.938 13.734 1 61.94 208 SER A CA 1
ATOM 1681 C C . SER A 1 208 ? -12.711 18.656 12.484 1 61.94 208 SER A C 1
ATOM 1683 O O . SER A 1 208 ? -11.516 18.938 12.461 1 61.94 208 SER A O 1
ATOM 1685 N N . ILE A 1 209 ? -13.43 18.188 11.477 1 60.59 209 ILE A N 1
ATOM 1686 C CA . ILE A 1 209 ? -12.586 17.875 10.336 1 60.59 209 ILE A CA 1
ATOM 1687 C C . ILE A 1 209 ? -12.789 18.906 9.234 1 60.59 209 ILE A C 1
ATOM 1689 O O . ILE A 1 209 ? -13.922 19.172 8.828 1 60.59 209 ILE A O 1
ATOM 1693 N N . ALA A 1 210 ? -11.758 19.781 8.977 1 60.41 210 ALA A N 1
ATOM 1694 C CA . ALA A 1 210 ? -11.773 20.766 7.898 1 60.41 210 ALA A CA 1
ATOM 1695 C C . ALA A 1 210 ? -11.875 20.094 6.535 1 60.41 210 ALA A C 1
ATOM 1697 O O . ALA A 1 210 ? -11.094 19.188 6.223 1 60.41 210 ALA A O 1
ATOM 1698 N N . VAL A 1 211 ? -13.133 20.25 5.859 1 63.91 211 VAL A N 1
ATOM 1699 C CA . VAL A 1 211 ? -13.289 19.703 4.516 1 63.91 211 VAL A CA 1
ATOM 1700 C C . VAL A 1 211 ? -13.039 20.797 3.482 1 63.91 211 VAL A C 1
ATOM 1702 O O . VAL A 1 211 ? -13.461 21.938 3.66 1 63.91 211 VAL A O 1
ATOM 1705 N N . PRO A 1 212 ? -12.164 20.531 2.469 1 63.03 212 PRO A N 1
ATOM 1706 C CA . PRO A 1 212 ? -11.766 21.516 1.455 1 63.03 212 PRO A CA 1
ATOM 1707 C C . PRO A 1 212 ? -12.953 22.031 0.647 1 63.03 212 PRO A C 1
ATOM 1709 O O . PRO A 1 212 ? -12.891 23.141 0.105 1 63.03 212 PRO A O 1
ATOM 1712 N N . GLN A 1 213 ? -14.023 21.266 0.464 1 69.88 213 GLN A N 1
ATOM 1713 C CA . GLN A 1 213 ? -15.18 21.625 -0.347 1 69.88 213 GLN A CA 1
ATOM 1714 C C . GLN A 1 213 ? -16.469 21.453 0.435 1 69.88 213 GLN A C 1
ATOM 1716 O O . GLN A 1 213 ? -16.516 20.734 1.438 1 69.88 213 GLN A O 1
ATOM 1721 N N . PRO A 1 214 ? -17.438 22.188 -0.075 1 79.12 214 PRO A N 1
ATOM 1722 C CA . PRO A 1 214 ? -18.734 22 0.579 1 79.12 214 PRO A CA 1
ATOM 1723 C C . PRO A 1 214 ? -19.219 20.547 0.517 1 79.12 214 PRO A C 1
ATOM 1725 O O . PRO A 1 214 ? -19.016 19.875 -0.493 1 79.12 214 PRO A O 1
ATOM 1728 N N . ILE A 1 215 ? -19.672 20.109 1.547 1 83.69 215 ILE A N 1
ATOM 1729 C CA . ILE A 1 215 ? -20.078 18.719 1.7 1 83.69 215 ILE A CA 1
ATOM 1730 C C . ILE A 1 215 ? -21.406 18.484 0.978 1 83.69 215 ILE A C 1
ATOM 1732 O O . ILE A 1 215 ? -22.375 19.203 1.205 1 83.69 215 ILE A O 1
ATOM 1736 N N . ASN A 1 216 ? -21.453 17.703 -0.113 1 88.88 216 ASN A N 1
ATOM 1737 C CA . ASN A 1 216 ? -22.625 17.203 -0.82 1 88.88 216 ASN A CA 1
ATOM 1738 C C . ASN A 1 216 ? -22.719 15.68 -0.756 1 88.88 216 ASN A C 1
ATOM 1740 O O . ASN A 1 216 ? -22.109 14.984 -1.571 1 88.88 216 ASN A O 1
ATOM 1744 N N . ILE A 1 217 ? -23.609 15.141 0.089 1 89.94 217 ILE A N 1
ATOM 1745 C CA . ILE A 1 217 ? -23.672 13.719 0.387 1 89.94 217 ILE A CA 1
ATOM 1746 C C . ILE A 1 217 ? -24.266 12.969 -0.808 1 89.94 217 ILE A C 1
ATOM 1748 O O . ILE A 1 217 ? -23.734 11.938 -1.222 1 89.94 217 ILE A O 1
ATOM 1752 N N . PRO A 1 218 ? -25.266 13.547 -1.473 1 91.31 218 PRO A N 1
ATOM 1753 C CA . PRO A 1 218 ? -25.828 12.82 -2.617 1 91.31 218 PRO A CA 1
ATOM 1754 C C . PRO A 1 218 ? -24.828 12.68 -3.768 1 91.31 218 PRO A C 1
ATOM 1756 O O . PRO A 1 218 ? -24.812 11.656 -4.453 1 91.31 218 PRO A O 1
ATOM 1759 N N . LEU A 1 219 ? -24.047 13.688 -3.885 1 92.06 219 LEU A N 1
ATOM 1760 C CA . LEU A 1 219 ? -23.062 13.617 -4.949 1 92.06 219 LEU A CA 1
ATOM 1761 C C . LEU A 1 219 ? -22 12.562 -4.645 1 92.06 219 LEU A C 1
ATOM 1763 O O . LEU A 1 219 ? -21.484 11.906 -5.555 1 92.06 219 LEU A O 1
ATOM 1767 N N . ALA A 1 220 ? -21.719 12.414 -3.41 1 93.44 220 ALA A N 1
ATOM 1768 C CA . ALA A 1 220 ? -20.766 11.383 -3 1 93.44 220 ALA A CA 1
ATOM 1769 C C . ALA A 1 220 ? -21.328 9.984 -3.264 1 93.44 220 ALA A C 1
ATOM 1771 O O . ALA A 1 220 ? -20.609 9.117 -3.785 1 93.44 220 ALA A O 1
ATOM 1772 N N . PHE A 1 221 ? -22.578 9.805 -3.023 1 94.62 221 PHE A N 1
ATOM 1773 C CA . PHE A 1 221 ? -23.203 8.516 -3.283 1 94.62 221 PHE A CA 1
ATOM 1774 C C . PHE A 1 221 ? -23.297 8.258 -4.781 1 94.62 221 PHE A C 1
ATOM 1776 O O . PHE A 1 221 ? -23.156 7.117 -5.23 1 94.62 221 PHE A O 1
ATOM 1783 N N . LEU A 1 222 ? -23.516 9.273 -5.484 1 94.94 222 LEU A N 1
ATOM 1784 C CA . LEU A 1 222 ? -23.594 9.133 -6.934 1 94.94 222 LEU A CA 1
ATOM 1785 C C . LEU A 1 222 ? -22.266 8.68 -7.516 1 94.94 222 LEU A C 1
ATOM 1787 O O . LEU A 1 222 ? -22.219 7.836 -8.414 1 94.94 222 LEU A O 1
ATOM 1791 N N . CYS A 1 223 ? -21.234 9.203 -6.988 1 95.44 223 CYS A N 1
ATOM 1792 C CA . CYS A 1 223 ? -19.906 8.82 -7.453 1 95.44 223 CYS A CA 1
ATOM 1793 C C . CYS A 1 223 ? -19.656 7.332 -7.219 1 95.44 223 CYS A C 1
ATOM 1795 O O . CYS A 1 223 ? -19.25 6.613 -8.133 1 95.44 223 CYS A O 1
ATOM 1797 N N . ILE A 1 224 ? -19.969 6.887 -6.07 1 96.06 224 ILE A N 1
ATOM 1798 C CA . ILE A 1 224 ? -19.75 5.484 -5.73 1 96.06 224 ILE A CA 1
ATOM 1799 C C . ILE A 1 224 ? -20.656 4.598 -6.59 1 96.06 224 ILE A C 1
ATOM 1801 O O . ILE A 1 224 ? -20.203 3.564 -7.102 1 96.06 224 ILE A O 1
ATOM 1805 N N . PHE A 1 225 ? -21.812 5.094 -6.805 1 96.38 225 PHE A N 1
ATOM 1806 C CA . PHE A 1 225 ? -22.781 4.328 -7.582 1 96.38 225 PHE A CA 1
ATOM 1807 C C . PHE A 1 225 ? -22.328 4.199 -9.031 1 96.38 225 PHE A C 1
ATOM 1809 O O . PHE A 1 225 ? -22.406 3.117 -9.617 1 96.38 225 PHE A O 1
ATOM 1816 N N . VAL A 1 226 ? -21.891 5.227 -9.578 1 96.75 226 VAL A N 1
ATOM 1817 C CA . VAL A 1 226 ? -21.453 5.211 -10.969 1 96.75 226 VAL A CA 1
ATOM 1818 C C . VAL A 1 226 ? -20.266 4.258 -11.117 1 96.75 226 VAL A C 1
ATOM 1820 O O . VAL A 1 226 ? -20.25 3.422 -12.023 1 96.75 226 VAL A O 1
ATOM 1823 N N . TRP A 1 227 ? -19.344 4.355 -10.219 1 96.81 227 TRP A N 1
ATOM 1824 C CA . TRP A 1 227 ? -18.188 3.477 -10.281 1 96.81 227 TRP A CA 1
ATOM 1825 C C . TRP A 1 227 ? -18.594 2.021 -10.086 1 96.81 227 TRP A C 1
ATOM 1827 O O . TRP A 1 227 ? -18 1.119 -10.695 1 96.81 227 TRP A O 1
ATOM 1837 N N . ASP A 1 228 ? -19.578 1.816 -9.289 1 96.81 228 ASP A N 1
ATOM 1838 C CA . ASP A 1 228 ? -20.031 0.453 -9.031 1 96.81 228 ASP A CA 1
ATOM 1839 C C . ASP A 1 228 ? -20.719 -0.141 -10.258 1 96.81 228 ASP A C 1
ATOM 1841 O O . ASP A 1 228 ? -20.516 -1.311 -10.586 1 96.81 228 ASP A O 1
ATOM 1845 N N . ILE A 1 229 ? -21.469 0.672 -10.922 1 96.69 229 ILE A N 1
ATOM 1846 C CA . ILE A 1 229 ? -22.156 0.202 -12.117 1 96.69 229 ILE A CA 1
ATOM 1847 C C . ILE A 1 229 ? -21.125 -0.142 -13.195 1 96.69 229 ILE A C 1
ATOM 1849 O O . ILE A 1 229 ? -21.203 -1.202 -13.82 1 96.69 229 ILE A O 1
ATOM 1853 N N . VAL A 1 230 ? -20.219 0.702 -13.344 1 96.62 230 VAL A N 1
ATOM 1854 C CA . VAL A 1 230 ? -19.172 0.469 -14.336 1 96.62 230 VAL A CA 1
ATOM 1855 C C . VAL A 1 230 ? -18.391 -0.79 -13.977 1 96.62 230 VAL A C 1
ATOM 1857 O O . VAL A 1 230 ? -18.047 -1.588 -14.852 1 96.62 230 VAL A O 1
ATOM 1860 N N . SER A 1 231 ? -18.172 -0.997 -12.719 1 96.5 231 SER A N 1
ATOM 1861 C CA . SER A 1 231 ? -17.406 -2.152 -12.258 1 96.5 231 SER A CA 1
ATOM 1862 C C . SER A 1 231 ? -18.172 -3.451 -12.5 1 96.5 231 SER A C 1
ATOM 1864 O O . SER A 1 231 ? -17.594 -4.449 -12.93 1 96.5 231 SER A O 1
ATOM 1866 N N . VAL A 1 232 ? -19.422 -3.389 -12.219 1 95.19 232 VAL A N 1
ATOM 1867 C CA . VAL A 1 232 ? -20.234 -4.586 -12.406 1 95.19 232 VAL A CA 1
ATOM 1868 C C . VAL A 1 232 ? -20.312 -4.922 -13.891 1 95.19 232 VAL A C 1
ATOM 1870 O O . VAL A 1 232 ? -20.219 -6.09 -14.273 1 95.19 232 VAL A O 1
ATOM 1873 N N . LEU A 1 233 ? -20.422 -3.92 -14.703 1 95.56 233 LEU A N 1
ATOM 1874 C CA . LEU A 1 233 ? -20.453 -4.141 -16.156 1 95.56 233 LEU A CA 1
ATOM 1875 C C . LEU A 1 233 ? -19.125 -4.691 -16.641 1 95.56 233 LEU A C 1
ATOM 1877 O O . LEU A 1 233 ? -19.094 -5.629 -17.438 1 95.56 233 LEU A O 1
ATOM 1881 N N . PHE A 1 234 ? -18.109 -4.121 -16.094 1 95.5 234 PHE A N 1
ATOM 1882 C CA . PHE A 1 234 ? -16.781 -4.578 -16.469 1 95.5 234 PHE A CA 1
ATOM 1883 C C . PHE A 1 234 ? -16.562 -6.02 -16.031 1 95.5 234 PHE A C 1
ATOM 1885 O O . PHE A 1 234 ? -16.016 -6.824 -16.781 1 95.5 234 PHE A O 1
ATOM 1892 N N . ALA A 1 235 ? -16.969 -6.34 -14.898 1 93.75 235 ALA A N 1
ATOM 1893 C CA . ALA A 1 235 ? -16.828 -7.703 -14.391 1 93.75 235 ALA A CA 1
ATOM 1894 C C . ALA A 1 235 ? -17.641 -8.688 -15.227 1 93.75 235 ALA A C 1
ATOM 1896 O O . ALA A 1 235 ? -17.188 -9.797 -15.508 1 93.75 235 ALA A O 1
ATOM 1897 N N . ASN A 1 236 ? -18.781 -8.242 -15.625 1 92.12 236 ASN A N 1
ATOM 1898 C CA . ASN A 1 236 ? -19.641 -9.094 -16.453 1 92.12 236 ASN A CA 1
ATOM 1899 C C . ASN A 1 236 ? -19 -9.391 -17.797 1 92.12 236 ASN A C 1
ATOM 1901 O O . ASN A 1 236 ? -19.016 -10.531 -18.266 1 92.12 236 ASN A O 1
ATOM 1905 N N . ILE A 1 237 ? -18.422 -8.445 -18.359 1 92.56 237 ILE A N 1
ATOM 1906 C CA . ILE A 1 237 ? -17.75 -8.609 -19.641 1 92.56 237 ILE A CA 1
ATOM 1907 C C . ILE A 1 237 ? -16.516 -9.492 -19.469 1 92.56 237 ILE A C 1
ATOM 1909 O O . ILE A 1 237 ? -16.281 -10.391 -20.281 1 92.56 237 ILE A O 1
ATOM 1913 N N . ALA A 1 238 ? -15.797 -9.242 -18.438 1 90.19 238 ALA A N 1
ATOM 1914 C CA . ALA A 1 238 ? -14.57 -9.992 -18.203 1 90.19 238 ALA A CA 1
ATOM 1915 C C . ALA A 1 238 ? -14.859 -11.461 -17.922 1 90.19 238 ALA A C 1
ATOM 1917 O O . ALA A 1 238 ? -14.156 -12.344 -18.406 1 90.19 238 ALA A O 1
ATOM 1918 N N . LEU A 1 239 ? -15.844 -11.719 -17.188 1 88.44 239 LEU A N 1
ATOM 1919 C CA . LEU A 1 239 ? -16.203 -13.094 -16.844 1 88.44 239 LEU A CA 1
ATOM 1920 C C . LEU A 1 239 ? -16.812 -13.812 -18.031 1 88.44 239 LEU A C 1
ATOM 1922 O O . LEU A 1 239 ? -16.719 -15.039 -18.141 1 88.44 239 LEU A O 1
ATOM 1926 N N . GLY A 1 240 ? -17.375 -13.086 -18.859 1 84.06 240 GLY A N 1
ATOM 1927 C CA . GLY A 1 240 ? -17.984 -13.672 -20.047 1 84.06 240 GLY A CA 1
ATOM 1928 C C . GLY A 1 240 ? -16.969 -14.062 -21.109 1 84.06 240 GLY A C 1
ATOM 1929 O O . GLY A 1 240 ? -17.203 -14.969 -21.906 1 84.06 240 GLY A O 1
ATOM 1930 N N . ARG A 1 241 ? -15.852 -13.469 -21.078 1 82 241 ARG A N 1
ATOM 1931 C CA . ARG A 1 241 ? -14.82 -13.742 -22.062 1 82 241 ARG A CA 1
ATOM 1932 C C . ARG A 1 241 ? -14.031 -14.992 -21.703 1 82 241 ARG A C 1
ATOM 1934 O O . ARG A 1 241 ? -13.367 -15.586 -22.562 1 82 241 ARG A O 1
ATOM 1941 N N . ARG A 1 242 ? -14.062 -15.352 -20.547 1 74.62 242 ARG A N 1
ATOM 1942 C CA . ARG A 1 242 ? -13.336 -16.547 -20.141 1 74.62 242 ARG A CA 1
ATOM 1943 C C . ARG A 1 242 ? -14.156 -17.797 -20.375 1 74.62 242 ARG A C 1
ATOM 1945 O O . ARG A 1 242 ? -14.328 -18.625 -19.484 1 74.62 242 ARG A O 1
ATOM 1952 N N . ARG A 1 243 ? -14.695 -17.938 -21.594 1 62.44 243 ARG A N 1
ATOM 1953 C CA . ARG A 1 243 ? -15.422 -19.109 -22.062 1 62.44 243 ARG A CA 1
ATOM 1954 C C . ARG A 1 243 ? -14.477 -20.109 -22.719 1 62.44 243 ARG A 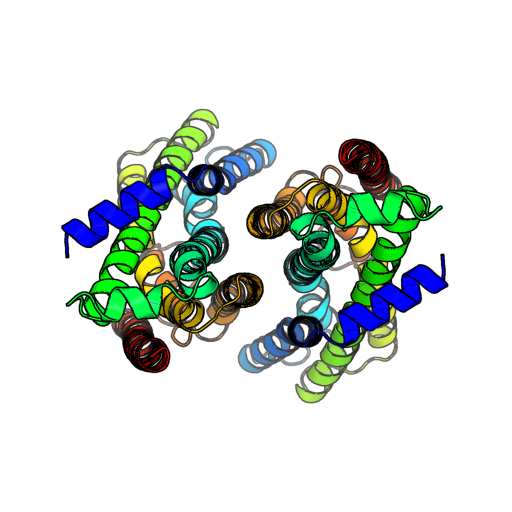C 1
ATOM 1956 O O . ARG A 1 243 ? -13.5 -19.734 -23.359 1 62.44 243 ARG A O 1
ATOM 1963 N N . MET B 1 1 ? 29.547 -12.102 -10.711 1 81.19 1 MET B N 1
ATOM 1964 C CA . MET B 1 1 ? 28.438 -11.312 -10.156 1 81.19 1 MET B CA 1
ATOM 1965 C C . MET B 1 1 ? 27.797 -10.453 -11.234 1 81.19 1 MET B C 1
ATOM 1967 O O . MET B 1 1 ? 26.562 -10.43 -11.359 1 81.19 1 MET B O 1
ATOM 1971 N N . LEU B 1 2 ? 28.578 -9.953 -12.125 1 84.25 2 LEU B N 1
ATOM 1972 C CA . LEU B 1 2 ? 28.016 -9.07 -13.141 1 84.25 2 LEU B CA 1
ATOM 1973 C C . LEU B 1 2 ? 27.156 -9.852 -14.125 1 84.25 2 LEU B C 1
ATOM 1975 O O . LEU B 1 2 ? 26.125 -9.344 -14.594 1 84.25 2 LEU B O 1
ATOM 1979 N N . ARG B 1 3 ? 27.578 -11.094 -14.391 1 85.88 3 ARG B N 1
ATOM 1980 C CA . ARG B 1 3 ? 26.781 -11.93 -15.289 1 85.88 3 ARG B CA 1
ATOM 1981 C C . ARG B 1 3 ? 25.438 -12.266 -14.688 1 85.88 3 ARG B C 1
ATOM 1983 O O . ARG B 1 3 ? 24.422 -12.281 -15.383 1 85.88 3 ARG B O 1
ATOM 1990 N N . LEU B 1 4 ? 25.531 -12.414 -13.453 1 87.12 4 LEU B N 1
ATOM 1991 C CA . LEU B 1 4 ? 24.281 -12.734 -12.758 1 87.12 4 LEU B CA 1
ATOM 1992 C C . LEU B 1 4 ? 23.328 -11.547 -12.773 1 87.12 4 LEU B C 1
ATOM 1994 O O . LEU B 1 4 ? 22.125 -11.719 -12.969 1 87.12 4 LEU B O 1
ATOM 1998 N N . ILE B 1 5 ? 23.922 -10.406 -12.57 1 90.38 5 ILE B N 1
ATOM 1999 C CA . ILE B 1 5 ? 23.125 -9.18 -12.578 1 90.38 5 ILE B CA 1
ATOM 2000 C C . ILE B 1 5 ? 22.516 -8.969 -13.961 1 90.38 5 ILE B C 1
ATOM 2002 O O . ILE B 1 5 ? 21.344 -8.625 -14.078 1 90.38 5 ILE B O 1
ATOM 2006 N N . GLN B 1 6 ? 23.297 -9.195 -14.961 1 90.25 6 GLN B N 1
ATOM 2007 C CA . GLN B 1 6 ? 22.828 -9.008 -16.328 1 90.25 6 GLN B CA 1
ATOM 2008 C C . GLN B 1 6 ? 21.703 -9.977 -16.656 1 90.25 6 GLN B C 1
ATOM 2010 O O . GLN B 1 6 ? 20.734 -9.609 -17.328 1 90.25 6 GLN B O 1
ATOM 2015 N N . ILE B 1 7 ? 21.828 -11.133 -16.156 1 85.69 7 ILE B N 1
ATOM 2016 C CA . ILE B 1 7 ? 20.812 -12.148 -16.406 1 85.69 7 ILE B CA 1
ATOM 2017 C C . ILE B 1 7 ? 19.5 -11.742 -15.727 1 85.69 7 ILE B C 1
ATOM 2019 O O . ILE B 1 7 ? 18.422 -11.852 -16.312 1 85.69 7 ILE B O 1
ATOM 2023 N N . GLU B 1 8 ? 19.656 -11.203 -14.57 1 88.06 8 GLU B N 1
ATOM 2024 C CA . GLU B 1 8 ? 18.469 -10.773 -13.844 1 88.06 8 GLU B CA 1
ATOM 2025 C C . GLU B 1 8 ? 17.797 -9.578 -14.523 1 88.06 8 GLU B C 1
ATOM 2027 O O . GLU B 1 8 ? 16.578 -9.5 -14.594 1 88.06 8 GLU B O 1
ATOM 2032 N N . PHE B 1 9 ? 18.672 -8.773 -15.031 1 88.12 9 PHE B N 1
ATOM 2033 C CA . PHE B 1 9 ? 18.141 -7.602 -15.719 1 88.12 9 PHE B CA 1
ATOM 2034 C C . PHE B 1 9 ? 17.391 -8.016 -16.984 1 88.12 9 PHE B C 1
ATOM 2036 O O . PHE B 1 9 ? 16.328 -7.469 -17.297 1 88.12 9 PHE B O 1
ATOM 2043 N N . LEU B 1 10 ? 17.844 -8.961 -17.641 1 87 10 LEU B N 1
ATOM 2044 C CA . LEU B 1 10 ? 17.25 -9.43 -18.891 1 87 10 LEU B CA 1
ATOM 2045 C C . LEU B 1 10 ? 15.922 -10.133 -18.625 1 87 10 LEU B C 1
ATOM 2047 O O . LEU B 1 10 ? 14.969 -9.992 -19.391 1 87 10 LEU B O 1
ATOM 2051 N N . LYS B 1 11 ? 15.875 -10.789 -17.5 1 85.12 11 LYS B N 1
ATOM 2052 C CA . LYS B 1 11 ? 14.641 -11.461 -17.109 1 85.12 11 LYS B CA 1
ATOM 2053 C C . LYS B 1 11 ? 13.547 -10.445 -16.781 1 85.12 11 LYS B C 1
ATOM 2055 O O . LYS B 1 11 ? 12.398 -10.609 -17.203 1 85.12 11 LYS B O 1
ATOM 2060 N N . LEU B 1 12 ? 13.953 -9.414 -16.172 1 86.31 12 LEU B N 1
ATOM 2061 C CA . LEU B 1 12 ? 12.992 -8.422 -15.688 1 86.31 12 LEU B CA 1
ATOM 2062 C C . LEU B 1 12 ? 12.531 -7.52 -16.828 1 86.31 12 LEU B C 1
ATOM 2064 O O . LEU B 1 12 ? 11.391 -7.047 -16.828 1 86.31 12 LEU B O 1
ATOM 2068 N N . ARG B 1 13 ? 13.469 -7.297 -17.734 1 85.44 13 ARG B N 1
ATOM 2069 C CA . ARG B 1 13 ? 13.172 -6.402 -18.859 1 85.44 13 ARG B CA 1
ATOM 2070 C C . ARG B 1 13 ? 12.016 -6.938 -19.688 1 85.44 13 ARG B C 1
ATOM 2072 O O . ARG B 1 13 ? 11.266 -6.164 -20.297 1 85.44 13 ARG B O 1
ATOM 2079 N N . ARG B 1 14 ? 11.797 -8.188 -19.656 1 86.81 14 ARG B N 1
ATOM 2080 C CA . ARG B 1 14 ? 10.766 -8.82 -20.484 1 86.81 14 ARG B CA 1
ATOM 2081 C C . ARG B 1 14 ? 9.422 -8.82 -19.766 1 86.81 14 ARG B C 1
ATOM 2083 O O . ARG B 1 14 ? 8.383 -9.078 -20.391 1 86.81 14 ARG B O 1
ATOM 2090 N N . ARG B 1 15 ? 9.547 -8.43 -18.578 1 86.62 15 ARG B N 1
ATOM 2091 C CA . ARG B 1 15 ? 8.297 -8.422 -17.812 1 86.62 15 ARG B CA 1
ATOM 2092 C C . ARG B 1 15 ? 7.605 -7.062 -17.922 1 86.62 15 ARG B C 1
ATOM 2094 O O . ARG B 1 15 ? 8.094 -6.07 -17.375 1 86.62 15 ARG B O 1
ATOM 2101 N N . LYS B 1 16 ? 6.5 -7.008 -18.5 1 86.69 16 LYS B N 1
ATOM 2102 C CA . LYS B 1 16 ? 5.75 -5.777 -18.75 1 86.69 16 LYS B CA 1
ATOM 2103 C C . LYS B 1 16 ? 5.402 -5.074 -17.438 1 86.69 16 LYS B C 1
ATOM 2105 O O . LYS B 1 16 ? 5.375 -3.842 -17.375 1 86.69 16 LYS B O 1
ATOM 2110 N N . PHE B 1 17 ? 5.262 -5.84 -16.422 1 85.38 17 PHE B N 1
ATOM 2111 C CA . PHE B 1 17 ? 4.805 -5.289 -15.156 1 85.38 17 PHE B CA 1
ATOM 2112 C C . PHE B 1 17 ? 5.875 -4.395 -14.539 1 85.38 17 PHE B C 1
ATOM 2114 O O . PHE B 1 17 ? 5.559 -3.414 -13.867 1 85.38 17 PHE B O 1
ATOM 2121 N N . VAL B 1 18 ? 7.07 -4.703 -14.789 1 88.69 18 VAL B N 1
ATOM 2122 C CA . VAL B 1 18 ? 8.164 -3.918 -14.234 1 88.69 18 VAL B CA 1
ATOM 2123 C C . VAL B 1 18 ? 8.133 -2.502 -14.805 1 88.69 18 VAL B C 1
ATOM 2125 O O . VAL B 1 18 ? 8.344 -1.527 -14.078 1 88.69 18 VAL B O 1
ATOM 2128 N N . TRP B 1 19 ? 7.602 -2.369 -15.984 1 88.94 19 TRP B N 1
ATOM 2129 C CA . TRP B 1 19 ? 7.508 -1.067 -16.641 1 88.94 19 TRP B CA 1
ATOM 2130 C C . TRP B 1 19 ? 6.289 -0.296 -16.141 1 88.94 19 TRP B C 1
ATOM 2132 O O . TRP B 1 19 ? 6.344 0.924 -15.977 1 88.94 19 TRP B O 1
ATOM 2142 N N . ILE B 1 20 ? 5.367 -1.009 -15.859 1 87.25 20 ILE B N 1
ATOM 2143 C CA . ILE B 1 20 ? 4.145 -0.389 -15.367 1 87.25 20 ILE B CA 1
ATOM 2144 C C . ILE B 1 20 ? 4.383 0.188 -13.977 1 87.25 20 ILE B C 1
ATOM 2146 O O . ILE B 1 20 ? 3.906 1.281 -13.656 1 87.25 20 ILE B O 1
ATOM 2150 N N . MET B 1 21 ? 5.145 -0.555 -13.25 1 90.25 21 MET B N 1
ATOM 2151 C CA . MET B 1 21 ? 5.438 -0.077 -11.898 1 90.25 21 MET B CA 1
ATOM 2152 C C . MET B 1 21 ? 6.301 1.18 -11.945 1 90.25 21 MET B C 1
ATOM 2154 O O . MET B 1 21 ? 6.184 2.049 -11.078 1 90.25 21 MET B O 1
ATOM 2158 N N . MET B 1 22 ? 7.09 1.299 -13.008 1 92.19 22 MET B N 1
ATOM 2159 C CA . MET B 1 22 ? 7.945 2.473 -13.172 1 92.19 22 MET B CA 1
ATOM 2160 C C . MET B 1 22 ? 7.109 3.717 -13.453 1 92.19 22 MET B C 1
ATOM 2162 O O . MET B 1 22 ? 7.496 4.824 -13.078 1 92.19 22 MET B O 1
ATOM 2166 N N . LEU B 1 23 ? 6.004 3.545 -13.969 1 91.38 23 LEU B N 1
ATOM 2167 C CA . LEU B 1 23 ? 5.125 4.656 -14.312 1 91.38 23 LEU B CA 1
ATOM 2168 C C . LEU B 1 23 ? 4.535 5.293 -13.062 1 91.38 23 LEU B C 1
ATOM 2170 O O . LEU B 1 23 ? 4.074 6.434 -13.102 1 91.38 23 LEU B O 1
ATOM 2174 N N . SER B 1 24 ? 4.57 4.508 -11.992 1 90.12 24 SER B N 1
ATOM 2175 C CA . SER B 1 24 ? 4.039 5.055 -10.742 1 90.12 24 SER B CA 1
ATOM 2176 C C . SER B 1 24 ? 4.902 6.203 -10.234 1 90.12 24 SER B C 1
ATOM 2178 O O . SER B 1 24 ? 4.484 6.961 -9.359 1 90.12 24 SER B O 1
ATOM 2180 N N . ALA B 1 25 ? 6.082 6.359 -10.836 1 93.81 25 ALA B N 1
ATOM 2181 C CA . ALA B 1 25 ? 6.984 7.453 -10.477 1 93.81 25 ALA B CA 1
ATOM 2182 C C . ALA B 1 25 ? 6.387 8.805 -10.859 1 93.81 25 ALA B C 1
ATOM 2184 O O . ALA B 1 25 ? 6.789 9.836 -10.32 1 93.81 25 ALA B O 1
ATOM 2185 N N . PHE B 1 26 ? 5.395 8.797 -11.695 1 93.25 26 PHE B N 1
ATOM 2186 C CA . PHE B 1 26 ? 4.805 10.031 -12.188 1 93.25 26 PHE B CA 1
ATOM 2187 C C . PHE B 1 26 ? 3.596 10.43 -11.352 1 93.25 26 PHE B C 1
ATOM 2189 O O . PHE B 1 26 ? 3.094 11.555 -11.461 1 93.25 26 PHE B O 1
ATOM 2196 N N . ILE B 1 27 ? 3.25 9.594 -10.516 1 88.44 27 ILE B N 1
ATOM 2197 C CA . ILE B 1 27 ? 1.979 9.789 -9.828 1 88.44 27 ILE B CA 1
ATOM 2198 C C . ILE B 1 27 ? 2.062 11.023 -8.938 1 88.44 27 ILE B C 1
ATOM 2200 O O . ILE B 1 27 ? 1.252 11.945 -9.062 1 88.44 27 ILE B O 1
ATOM 2204 N N . MET B 1 28 ? 2.971 11.109 -8.109 1 90.31 28 MET B N 1
ATOM 2205 C CA . MET B 1 28 ? 3.018 12.195 -7.129 1 90.31 28 MET B CA 1
ATOM 2206 C C . MET B 1 28 ? 3.35 13.523 -7.801 1 90.31 28 MET B C 1
ATOM 2208 O O . MET B 1 28 ? 2.748 14.547 -7.48 1 90.31 28 MET B O 1
ATOM 2212 N N . PRO B 1 29 ? 4.344 13.523 -8.727 1 92.75 29 PRO B N 1
ATOM 2213 C CA . PRO B 1 29 ? 4.57 14.781 -9.438 1 92.75 29 PRO B CA 1
ATOM 2214 C C . PRO B 1 29 ? 3.318 15.297 -10.148 1 92.75 29 PRO B C 1
ATOM 2216 O O . PRO B 1 29 ? 3.061 16.5 -10.156 1 92.75 29 PRO B O 1
ATOM 2219 N N . PHE B 1 30 ? 2.609 14.43 -10.703 1 91 30 PHE B N 1
ATOM 2220 C CA . PHE B 1 30 ? 1.382 14.828 -11.375 1 91 30 PHE B CA 1
ATOM 2221 C C . PHE B 1 30 ? 0.352 15.336 -10.375 1 91 30 PHE B C 1
ATOM 2223 O O . PHE B 1 30 ? -0.319 16.344 -10.625 1 91 30 PHE B O 1
ATOM 2230 N N . LEU B 1 31 ? 0.246 14.734 -9.289 1 86.31 31 LEU B N 1
ATOM 2231 C CA . LEU B 1 31 ? -0.705 15.148 -8.266 1 86.31 31 LEU B CA 1
ATOM 2232 C C . LEU B 1 31 ? -0.295 16.484 -7.66 1 86.31 31 LEU B C 1
ATOM 2234 O O . LEU B 1 31 ? -1.151 17.312 -7.328 1 86.31 31 LEU B O 1
ATOM 2238 N N . ALA B 1 32 ? 0.954 16.594 -7.406 1 86.81 32 ALA B N 1
ATOM 2239 C CA . ALA B 1 32 ? 1.442 17.875 -6.91 1 86.81 32 ALA B CA 1
ATOM 2240 C C . ALA B 1 32 ? 1.094 19 -7.875 1 86.81 32 ALA B C 1
ATOM 2242 O O . ALA B 1 32 ? 0.714 20.094 -7.449 1 86.81 32 ALA B O 1
ATOM 2243 N N . PHE B 1 33 ? 1.223 18.703 -9.141 1 88.44 33 PHE B N 1
ATOM 2244 C CA . PHE B 1 33 ? 0.855 19.656 -10.172 1 88.44 33 PHE B CA 1
ATOM 2245 C C . PHE B 1 33 ? -0.613 20.047 -10.047 1 88.44 33 PHE B C 1
ATOM 2247 O O . PHE B 1 33 ? -0.951 21.234 -10.078 1 88.44 33 PHE B O 1
ATOM 2254 N N . LEU B 1 34 ? -1.447 19.125 -9.852 1 83.19 34 LEU B N 1
ATOM 2255 C CA . LEU B 1 34 ? -2.877 19.391 -9.727 1 83.19 34 LEU B CA 1
ATOM 2256 C C . LEU B 1 34 ? -3.182 20.156 -8.445 1 83.19 34 LEU B C 1
ATOM 2258 O O . LEU B 1 34 ? -4.035 21.047 -8.438 1 83.19 34 LEU B O 1
ATOM 2262 N N . LEU B 1 35 ? -2.514 19.797 -7.406 1 79.56 35 LEU B N 1
ATOM 2263 C CA . LEU B 1 35 ? -2.736 20.453 -6.121 1 79.56 35 LEU B CA 1
ATOM 2264 C C . LEU B 1 35 ? -2.367 21.922 -6.191 1 79.56 35 LEU B C 1
ATOM 2266 O O . LEU B 1 35 ? -3.119 22.781 -5.719 1 79.56 35 LEU B O 1
ATOM 2270 N N . PHE B 1 36 ? -1.368 22.172 -6.75 1 80.5 36 PHE B N 1
ATOM 2271 C CA . PHE B 1 36 ? -0.903 23.547 -6.793 1 80.5 36 PHE B CA 1
ATOM 2272 C C . PHE B 1 36 ? -1.664 24.344 -7.848 1 80.5 36 PHE B C 1
ATOM 2274 O O . PHE B 1 36 ? -1.856 25.547 -7.703 1 80.5 36 PHE B O 1
ATOM 2281 N N . LYS B 1 37 ? -2.051 23.672 -8.844 1 78.25 37 LYS B N 1
ATOM 2282 C CA . LYS B 1 37 ? -2.865 24.359 -9.852 1 78.25 37 LYS B CA 1
ATOM 2283 C C . LYS B 1 37 ? -4.219 24.766 -9.281 1 78.25 37 LYS B C 1
ATOM 2285 O O . LYS B 1 37 ? -4.691 25.875 -9.516 1 78.25 37 LYS B O 1
ATOM 2290 N N . TYR B 1 38 ? -4.719 23.938 -8.492 1 74.38 38 TYR B N 1
ATOM 2291 C CA . TYR B 1 38 ? -6.047 24.219 -7.953 1 74.38 38 TYR B CA 1
ATOM 2292 C C . TYR B 1 38 ? -5.957 25.047 -6.68 1 74.38 38 TYR B C 1
ATOM 2294 O O . TYR B 1 38 ? -6.895 25.781 -6.344 1 74.38 38 TYR B O 1
ATOM 2302 N N . ALA B 1 39 ? -4.906 24.906 -5.918 1 68.75 39 ALA B N 1
ATOM 2303 C CA . ALA B 1 39 ? -4.766 25.703 -4.707 1 68.75 39 ALA B CA 1
ATOM 2304 C C . ALA B 1 39 ? -4.445 27.156 -5.047 1 68.75 39 ALA B C 1
ATOM 2306 O O . ALA B 1 39 ? -4.531 28.031 -4.184 1 68.75 39 ALA B O 1
ATOM 2307 N N . LYS B 1 40 ? -4.336 27.453 -6.277 1 62.16 40 LYS B N 1
ATOM 2308 C CA . LYS B 1 40 ? -4.207 28.781 -6.867 1 62.16 40 LYS B CA 1
ATOM 2309 C C . LYS B 1 40 ? -3.188 29.625 -6.109 1 62.16 40 LYS B C 1
ATOM 2311 O O . LYS B 1 40 ? -3.34 30.844 -5.996 1 62.16 40 LYS B O 1
ATOM 2316 N N . LYS B 1 41 ? -2.229 28.844 -5.48 1 62.84 41 LYS B N 1
ATOM 2317 C CA . LYS B 1 41 ? -1.276 29.703 -4.777 1 62.84 41 LYS B CA 1
ATOM 2318 C C . LYS B 1 41 ? -0.115 30.094 -5.688 1 62.84 41 LYS B C 1
ATOM 2320 O O . LYS B 1 41 ? 0.554 29.219 -6.254 1 62.84 41 LYS B O 1
ATOM 2325 N N . THR B 1 42 ? -0.023 31.281 -6.105 1 63.91 42 THR B N 1
ATOM 2326 C CA . THR B 1 42 ? 1.051 31.828 -6.926 1 63.91 42 THR B CA 1
ATOM 2327 C C . THR B 1 42 ? 2.27 32.156 -6.066 1 63.91 42 THR B C 1
ATOM 2329 O O . THR B 1 42 ? 2.133 32.5 -4.891 1 63.91 42 THR B O 1
ATOM 2332 N N . GLY B 1 43 ? 3.512 31.828 -6.586 1 67.69 43 GLY B N 1
ATOM 2333 C CA . GLY B 1 43 ? 4.758 32.156 -5.918 1 67.69 43 GLY B CA 1
ATOM 2334 C C . GLY B 1 43 ? 5.199 31.125 -4.906 1 67.69 43 GLY B C 1
ATOM 2335 O O . GLY B 1 43 ? 5.703 31.469 -3.836 1 67.69 43 GLY B O 1
ATOM 2336 N N . VAL B 1 44 ? 4.836 29.953 -5.312 1 75.56 44 VAL B N 1
ATOM 2337 C CA . VAL B 1 44 ? 5.203 28.875 -4.395 1 75.56 44 VAL B CA 1
ATOM 2338 C C . VAL B 1 44 ? 6.699 28.594 -4.5 1 75.56 44 VAL B C 1
ATOM 2340 O O . VAL B 1 44 ? 7.262 28.594 -5.598 1 75.56 44 VAL B O 1
ATOM 2343 N N . ASP B 1 45 ? 7.344 28.547 -3.361 1 80.25 45 ASP B N 1
ATOM 2344 C CA . ASP B 1 45 ? 8.742 28.156 -3.293 1 80.25 45 ASP B CA 1
ATOM 2345 C C . ASP B 1 45 ? 8.961 26.781 -3.939 1 80.25 45 ASP B C 1
ATOM 2347 O O . ASP B 1 45 ? 8.18 25.859 -3.715 1 80.25 45 ASP B O 1
ATOM 2351 N N . PRO B 1 46 ? 9.867 26.812 -4.93 1 81.81 46 PRO B N 1
ATOM 2352 C CA . PRO B 1 46 ? 10.141 25.547 -5.617 1 81.81 46 PRO B CA 1
ATOM 2353 C C . PRO B 1 46 ? 10.398 24.391 -4.652 1 81.81 46 PRO B C 1
ATOM 2355 O O . PRO B 1 46 ? 10 23.266 -4.922 1 81.81 46 PRO B O 1
ATOM 2358 N N . LEU B 1 47 ? 10.961 24.688 -3.555 1 80.56 47 LEU B N 1
ATOM 2359 C CA . LEU B 1 47 ? 11.281 23.625 -2.602 1 80.56 47 LEU B CA 1
ATOM 2360 C C . LEU B 1 47 ? 10.016 23.062 -1.978 1 80.56 47 LEU B C 1
ATOM 2362 O O . LEU B 1 47 ? 9.953 21.875 -1.669 1 80.56 47 LEU B O 1
ATOM 2366 N N . GLN B 1 48 ? 9.094 23.891 -1.888 1 81.38 48 GLN B N 1
ATOM 2367 C CA . GLN B 1 48 ? 7.82 23.422 -1.357 1 81.38 48 GLN B CA 1
ATOM 2368 C C . GLN B 1 48 ? 7.125 22.484 -2.342 1 81.38 48 GLN B C 1
ATOM 2370 O O . GLN B 1 48 ? 6.535 21.484 -1.938 1 81.38 48 GLN B O 1
ATOM 2375 N N . PHE B 1 49 ? 7.262 22.891 -3.578 1 85.56 49 PHE B N 1
ATOM 2376 C CA . PHE B 1 49 ? 6.68 22.047 -4.605 1 85.56 49 PHE B CA 1
ATOM 2377 C C . PHE B 1 49 ? 7.383 20.688 -4.656 1 85.56 49 PHE B C 1
ATOM 2379 O O . PHE B 1 49 ? 6.73 19.656 -4.75 1 85.56 49 PHE B O 1
ATOM 2386 N N . TYR B 1 50 ? 8.688 20.688 -4.523 1 86.62 50 TYR B N 1
ATOM 2387 C CA . TYR B 1 50 ? 9.453 19.453 -4.621 1 86.62 50 TYR B CA 1
ATOM 2388 C C . TYR B 1 50 ? 9.227 18.578 -3.4 1 86.62 50 TYR B C 1
ATOM 2390 O O . TYR B 1 50 ? 9.312 17.344 -3.488 1 86.62 50 TYR B O 1
ATOM 2398 N N . ARG B 1 51 ? 8.93 19.188 -2.334 1 82.5 51 ARG B N 1
ATOM 2399 C CA . ARG B 1 51 ? 8.609 18.422 -1.128 1 82.5 51 ARG B CA 1
ATOM 2400 C C . ARG B 1 51 ? 7.375 17.562 -1.334 1 82.5 51 ARG B C 1
ATOM 2402 O O . ARG B 1 51 ? 7.359 16.391 -0.954 1 82.5 51 ARG B O 1
ATOM 2409 N N . TRP B 1 52 ? 6.465 18.125 -1.991 1 79.88 52 TRP B N 1
ATOM 2410 C CA . TRP B 1 52 ? 5.211 17.422 -2.223 1 79.88 52 TRP B CA 1
ATOM 2411 C C . TRP B 1 52 ? 5.355 16.422 -3.369 1 79.88 52 TRP B C 1
ATOM 2413 O O . TRP B 1 52 ? 4.77 15.336 -3.334 1 79.88 52 TRP B O 1
ATOM 2423 N N . SER B 1 53 ? 6.18 16.734 -4.285 1 85.5 53 SER B N 1
ATOM 2424 C CA . SER B 1 53 ? 6.242 15.945 -5.512 1 85.5 53 SER B CA 1
ATOM 2425 C C . SER B 1 53 ? 7.203 14.773 -5.359 1 85.5 53 SER B C 1
ATOM 2427 O O . SER B 1 53 ? 6.957 13.688 -5.895 1 85.5 53 SER B O 1
ATOM 2429 N N . ALA B 1 54 ? 8.281 15.008 -4.574 1 84.56 54 ALA B N 1
ATOM 2430 C CA . ALA B 1 54 ? 9.32 13.977 -4.609 1 84.56 54 ALA B CA 1
ATOM 2431 C C . ALA B 1 54 ? 9.617 13.453 -3.209 1 84.56 54 ALA B C 1
ATOM 2433 O O . ALA B 1 54 ? 9.93 12.273 -3.037 1 84.56 54 ALA B O 1
ATOM 2434 N N . PHE B 1 55 ? 9.484 14.172 -2.146 1 82.19 55 PHE B N 1
ATOM 2435 C CA . PHE B 1 55 ? 9.992 13.781 -0.836 1 82.19 55 PHE B CA 1
ATOM 2436 C C . PHE B 1 55 ? 8.867 13.258 0.046 1 82.19 55 PHE B C 1
ATOM 2438 O O . PHE B 1 55 ? 9.109 12.555 1.029 1 82.19 55 PHE B O 1
ATOM 2445 N N . GLY B 1 56 ? 7.703 13.523 -0.295 1 80.38 56 GLY B N 1
ATOM 2446 C CA . GLY B 1 56 ? 6.574 13.164 0.549 1 80.38 56 GLY B CA 1
ATOM 2447 C C . GLY B 1 56 ? 6.168 11.711 0.422 1 80.38 56 GLY B C 1
ATOM 2448 O O . GLY B 1 56 ? 6.887 10.82 0.877 1 80.38 56 GLY B O 1
ATOM 2449 N N . TYR B 1 57 ? 5.207 11.359 -0.187 1 85.5 57 TYR B N 1
ATOM 2450 C CA . TYR B 1 57 ? 4.578 10.047 -0.24 1 85.5 57 TYR B CA 1
ATOM 2451 C C . TYR B 1 57 ? 5.371 9.094 -1.125 1 85.5 57 TYR B C 1
ATOM 2453 O O . TYR B 1 57 ? 5.375 7.879 -0.9 1 85.5 57 TYR B O 1
ATOM 2461 N N . THR B 1 58 ? 6.098 9.68 -2.037 1 89.81 58 THR B N 1
ATOM 2462 C CA . THR B 1 58 ? 6.891 8.828 -2.918 1 89.81 58 THR B CA 1
ATOM 2463 C C . THR B 1 58 ? 7.969 8.086 -2.129 1 89.81 58 THR B C 1
ATOM 2465 O O . THR B 1 58 ? 8.125 6.875 -2.264 1 89.81 58 THR B O 1
ATOM 2468 N N . MET B 1 59 ? 8.594 8.82 -1.228 1 88.75 59 MET B N 1
ATOM 2469 C CA . MET B 1 59 ? 9.711 8.258 -0.479 1 88.75 59 MET B CA 1
ATOM 2470 C C . MET B 1 59 ? 9.227 7.25 0.556 1 88.75 59 MET B C 1
ATOM 2472 O O . MET B 1 59 ? 9.875 6.227 0.785 1 88.75 59 MET B O 1
ATOM 2476 N N . PHE B 1 60 ? 8 7.426 1.039 1 88.06 60 PHE B N 1
ATOM 2477 C CA . PHE B 1 60 ? 7.59 6.645 2.197 1 88.06 60 PHE B CA 1
ATOM 2478 C C . PHE B 1 60 ? 6.684 5.492 1.779 1 88.06 60 PHE B C 1
ATOM 2480 O O . PHE B 1 60 ? 6.66 4.445 2.43 1 88.06 60 PHE B O 1
ATOM 2487 N N . ILE B 1 61 ? 5.977 5.758 0.72 1 88.56 61 ILE B N 1
ATOM 2488 C CA . ILE B 1 61 ? 4.941 4.762 0.471 1 88.56 61 ILE B CA 1
ATOM 2489 C C . ILE B 1 61 ? 5.113 4.176 -0.928 1 88.56 61 ILE B C 1
ATOM 2491 O O . ILE B 1 61 ? 5.348 2.975 -1.08 1 88.56 61 ILE B O 1
ATOM 2495 N N . ILE B 1 62 ? 5.164 5.012 -1.902 1 90.44 62 ILE B N 1
ATOM 2496 C CA . ILE B 1 62 ? 5.109 4.547 -3.283 1 90.44 62 ILE B CA 1
ATOM 2497 C C . ILE B 1 62 ? 6.375 3.766 -3.615 1 90.44 62 ILE B C 1
ATOM 2499 O O . ILE B 1 62 ? 6.305 2.604 -4.023 1 90.44 62 ILE B O 1
ATOM 2503 N N . LEU B 1 63 ? 7.496 4.395 -3.379 1 95.31 63 LEU B N 1
ATOM 2504 C CA . LEU B 1 63 ? 8.758 3.764 -3.764 1 95.31 63 LEU B CA 1
ATOM 2505 C C . LEU B 1 63 ? 9 2.498 -2.947 1 95.31 63 LEU B C 1
ATOM 2507 O O . LEU B 1 63 ? 9.273 1.436 -3.51 1 95.31 63 LEU B O 1
ATOM 2511 N N . PRO B 1 64 ? 8.875 2.568 -1.633 1 94.88 64 PRO B N 1
ATOM 2512 C CA . PRO B 1 64 ? 9.078 1.339 -0.86 1 94.88 64 PRO B CA 1
ATOM 2513 C C . PRO B 1 64 ? 8.125 0.221 -1.271 1 94.88 64 PRO B C 1
ATOM 2515 O O . PRO B 1 64 ? 8.516 -0.948 -1.312 1 94.88 64 PRO B O 1
ATOM 2518 N N . PHE B 1 65 ? 6.949 0.551 -1.582 1 92.75 65 PHE B N 1
ATOM 2519 C CA . PHE B 1 65 ? 6.012 -0.488 -1.984 1 92.75 65 PHE B CA 1
ATOM 2520 C C . PHE B 1 65 ? 6.402 -1.08 -3.334 1 92.75 65 PHE B C 1
ATOM 2522 O O . PHE B 1 65 ? 6.406 -2.301 -3.504 1 92.75 65 PHE B O 1
ATOM 2529 N N . VAL B 1 66 ? 6.699 -0.216 -4.281 1 93.94 66 VAL B N 1
ATOM 2530 C CA . VAL B 1 66 ? 7.109 -0.668 -5.605 1 93.94 66 VAL B CA 1
ATOM 2531 C C . VAL B 1 66 ? 8.336 -1.575 -5.488 1 93.94 66 VAL B C 1
ATOM 2533 O O . VAL B 1 66 ? 8.391 -2.631 -6.121 1 93.94 66 VAL B O 1
ATOM 2536 N N . LEU B 1 67 ? 9.242 -1.149 -4.652 1 96.38 67 LEU B N 1
ATOM 2537 C CA . LEU B 1 67 ? 10.438 -1.96 -4.465 1 96.38 67 LEU B CA 1
ATOM 2538 C C . LEU B 1 67 ? 10.102 -3.275 -3.768 1 96.38 67 LEU B C 1
ATOM 2540 O O . LEU B 1 67 ? 10.711 -4.309 -4.059 1 96.38 67 LEU B O 1
ATOM 2544 N N . GLY B 1 68 ? 9.203 -3.203 -2.846 1 94.5 68 GLY B N 1
ATOM 2545 C CA . GLY B 1 68 ? 8.766 -4.43 -2.199 1 94.5 68 GLY B CA 1
ATOM 2546 C C . GLY B 1 68 ? 8.18 -5.438 -3.168 1 94.5 68 GLY B C 1
ATOM 2547 O O . GLY B 1 68 ? 8.492 -6.629 -3.105 1 94.5 68 GLY B O 1
ATOM 2548 N N . VAL B 1 69 ? 7.348 -4.945 -4.043 1 92.19 69 VAL B N 1
ATOM 2549 C CA . VAL B 1 69 ? 6.75 -5.809 -5.059 1 92.19 69 VAL B CA 1
ATOM 2550 C C . VAL B 1 69 ? 7.84 -6.352 -5.984 1 92.19 69 VAL B C 1
ATOM 2552 O O . VAL B 1 69 ? 7.824 -7.531 -6.348 1 92.19 69 VAL B O 1
ATOM 2555 N N . LEU B 1 70 ? 8.742 -5.512 -6.297 1 93.5 70 LEU B N 1
ATOM 2556 C CA . LEU B 1 70 ? 9.852 -5.938 -7.148 1 93.5 70 LEU B CA 1
ATOM 2557 C C . LEU B 1 70 ? 10.656 -7.047 -6.48 1 93.5 70 LEU B C 1
ATOM 2559 O O . LEU B 1 70 ? 10.977 -8.055 -7.117 1 93.5 70 LEU B O 1
ATOM 2563 N N . CYS B 1 71 ? 10.953 -6.832 -5.223 1 94.19 71 CYS B N 1
ATOM 2564 C CA . CYS B 1 71 ? 11.68 -7.848 -4.469 1 94.19 71 CYS B CA 1
ATOM 2565 C C . CYS B 1 71 ? 10.938 -9.18 -4.484 1 94.19 71 CYS B C 1
ATOM 2567 O O . CYS B 1 71 ? 11.547 -10.234 -4.66 1 94.19 71 CYS B O 1
ATOM 2569 N N . THR B 1 72 ? 9.688 -9.07 -4.328 1 90.75 72 THR B N 1
ATOM 2570 C CA . THR B 1 72 ? 8.852 -10.273 -4.316 1 90.75 72 THR B CA 1
ATOM 2571 C C . THR B 1 72 ? 8.867 -10.953 -5.684 1 90.75 72 THR B C 1
ATOM 2573 O O . THR B 1 72 ? 8.984 -12.18 -5.77 1 90.75 72 THR B O 1
ATOM 2576 N N . MET B 1 73 ? 8.789 -10.211 -6.668 1 89.25 73 MET B N 1
ATOM 2577 C CA . MET B 1 73 ? 8.789 -10.758 -8.023 1 89.25 73 MET B CA 1
ATOM 2578 C C . MET B 1 73 ? 10.117 -11.445 -8.336 1 89.25 73 MET B C 1
ATOM 2580 O O . MET B 1 73 ? 10.141 -12.5 -8.969 1 89.25 73 MET B O 1
ATOM 2584 N N . LEU B 1 74 ? 11.164 -10.852 -7.914 1 90.38 74 LEU B N 1
ATOM 2585 C CA . LEU B 1 74 ? 12.5 -11.367 -8.195 1 90.38 74 LEU B CA 1
ATOM 2586 C C . LEU B 1 74 ? 12.711 -12.711 -7.508 1 90.38 74 LEU B C 1
ATOM 2588 O O . LEU B 1 74 ? 13.359 -13.602 -8.062 1 90.38 74 LEU B O 1
ATOM 2592 N N . MET B 1 75 ? 12.086 -12.867 -6.355 1 90.12 75 MET B N 1
ATOM 2593 C CA . MET B 1 75 ? 12.312 -14.094 -5.59 1 90.12 75 MET B CA 1
ATOM 2594 C C . MET B 1 75 ? 11.227 -15.125 -5.887 1 90.12 75 MET B C 1
ATOM 2596 O O . MET B 1 75 ? 11.477 -16.328 -5.805 1 90.12 75 MET B O 1
ATOM 2600 N N . TYR B 1 76 ? 10.078 -14.625 -6.234 1 84.31 76 TYR B N 1
ATOM 2601 C CA . TYR B 1 76 ? 8.914 -15.492 -6.379 1 84.31 76 TYR B CA 1
ATOM 2602 C C . TYR B 1 76 ? 9.125 -16.516 -7.496 1 84.31 76 TYR B C 1
ATOM 2604 O O . TYR B 1 76 ? 8.836 -17.703 -7.32 1 84.31 76 TYR B O 1
ATOM 2612 N N . GLU B 1 77 ? 9.609 -16.156 -8.625 1 77.69 77 GLU B N 1
ATOM 2613 C CA . GLU B 1 77 ? 9.766 -17.047 -9.766 1 77.69 77 GLU B CA 1
ATOM 2614 C C . GLU B 1 77 ? 10.68 -18.219 -9.414 1 77.69 77 GLU B C 1
ATOM 2616 O O . GLU B 1 77 ? 10.383 -19.375 -9.758 1 77.69 77 GLU B O 1
ATOM 2621 N N . GLU B 1 78 ? 11.656 -17.953 -8.734 1 82.19 78 GLU B N 1
ATOM 2622 C CA . GLU B 1 78 ? 12.609 -19.016 -8.391 1 82.19 78 GLU B CA 1
ATOM 2623 C C . GLU B 1 78 ? 12.109 -19.844 -7.215 1 82.19 78 GLU B C 1
ATOM 2625 O O . GLU B 1 78 ? 12.352 -21.047 -7.156 1 82.19 78 GLU B O 1
ATOM 2630 N N . ASN B 1 79 ? 11.398 -19.234 -6.359 1 80.62 79 ASN B N 1
ATOM 2631 C CA . ASN B 1 79 ? 10.875 -19.938 -5.195 1 80.62 79 ASN B CA 1
ATOM 2632 C C . ASN B 1 79 ? 9.672 -20.812 -5.555 1 80.62 79 ASN B C 1
ATOM 2634 O O . ASN B 1 79 ? 9.508 -21.906 -5.031 1 80.62 79 ASN B O 1
ATOM 2638 N N . GLN B 1 80 ? 8.914 -20.234 -6.43 1 74.56 80 GLN B N 1
ATOM 2639 C CA . GLN B 1 80 ? 7.684 -20.938 -6.805 1 74.56 80 GLN B CA 1
ATOM 2640 C C . GLN B 1 80 ? 7.984 -22.25 -7.523 1 74.56 80 GLN B C 1
ATOM 2642 O O . GLN B 1 80 ? 7.32 -23.25 -7.289 1 74.56 80 GLN B O 1
ATOM 2647 N N . TYR B 1 81 ? 8.984 -22.25 -8.375 1 73.19 81 TYR B N 1
ATOM 2648 C CA . TYR B 1 81 ? 9.312 -23.438 -9.156 1 73.19 81 TYR B CA 1
ATOM 2649 C C . TYR B 1 81 ? 10.453 -24.219 -8.516 1 73.19 81 TYR B C 1
ATOM 2651 O O . TYR B 1 81 ? 11.023 -25.125 -9.133 1 73.19 81 TYR B O 1
ATOM 2659 N N . ASP B 1 82 ? 10.836 -23.906 -7.281 1 77.06 82 ASP B N 1
ATOM 2660 C CA . ASP B 1 82 ? 11.898 -24.578 -6.531 1 77.06 82 ASP B CA 1
ATOM 2661 C C . ASP B 1 82 ? 13.18 -24.672 -7.359 1 77.06 82 ASP B C 1
ATOM 2663 O O . ASP B 1 82 ? 13.828 -25.719 -7.387 1 77.06 82 ASP B O 1
ATOM 2667 N N . MET B 1 83 ? 13.328 -23.672 -8.086 1 76.5 83 MET B N 1
ATOM 2668 C CA . MET B 1 83 ? 14.516 -23.641 -8.938 1 76.5 83 MET B CA 1
ATOM 2669 C C . MET B 1 83 ? 15.773 -23.391 -8.117 1 76.5 83 MET B C 1
ATOM 2671 O O . MET B 1 83 ? 16.891 -23.547 -8.617 1 76.5 83 MET B O 1
ATOM 2675 N N . LEU B 1 84 ? 15.641 -23.062 -6.855 1 76.12 84 LEU B N 1
ATOM 2676 C CA . LEU B 1 84 ? 16.797 -22.734 -6.02 1 76.12 84 LEU B CA 1
ATOM 2677 C C . LEU B 1 84 ? 17.672 -23.969 -5.816 1 76.12 84 LEU B C 1
ATOM 2679 O O . LEU B 1 84 ? 18.891 -23.859 -5.75 1 76.12 84 LEU B O 1
ATOM 2683 N N . LYS B 1 85 ? 17.016 -25.016 -5.84 1 76.69 85 LYS B N 1
ATOM 2684 C CA . LYS B 1 85 ? 17.766 -26.266 -5.688 1 76.69 85 LYS B CA 1
ATOM 2685 C C . LYS B 1 85 ? 18.688 -26.5 -6.887 1 76.69 85 LYS B C 1
ATOM 2687 O O . LYS B 1 85 ? 19.812 -26.969 -6.73 1 76.69 85 LYS B O 1
ATOM 2692 N N . GLN B 1 86 ? 18.141 -26.141 -7.949 1 77.38 86 GLN B N 1
ATOM 2693 C CA . GLN B 1 86 ? 18.906 -26.312 -9.172 1 77.38 86 GLN B CA 1
ATOM 2694 C C . GLN B 1 86 ? 20.031 -25.281 -9.273 1 77.38 86 GLN B C 1
ATOM 2696 O O . GLN B 1 86 ? 21.094 -25.578 -9.828 1 77.38 86 GLN B O 1
ATOM 2701 N N . LEU B 1 87 ? 19.828 -24.172 -8.727 1 76.06 87 LEU B N 1
ATOM 2702 C CA . LEU B 1 87 ? 20.828 -23.109 -8.758 1 76.06 87 LEU B CA 1
ATOM 2703 C C . LEU B 1 87 ? 21.984 -23.438 -7.836 1 76.06 87 LEU B C 1
ATOM 2705 O O . LEU B 1 87 ? 23.125 -23.047 -8.102 1 76.06 87 LEU B O 1
ATOM 2709 N N . TRP B 1 88 ? 21.625 -24.234 -6.785 1 75.94 88 TRP B N 1
ATOM 2710 C CA . TRP B 1 88 ? 22.656 -24.578 -5.824 1 75.94 88 TRP B CA 1
ATOM 2711 C C . TRP B 1 88 ? 23.594 -25.641 -6.395 1 75.94 88 TRP B C 1
ATOM 2713 O O . TRP B 1 88 ? 24.719 -25.812 -5.906 1 75.94 88 TRP B O 1
ATOM 2723 N N . ILE B 1 89 ? 23.156 -26.188 -7.402 1 73.44 89 ILE B N 1
ATOM 2724 C CA . ILE B 1 89 ? 24 -27.156 -8.086 1 73.44 89 ILE B CA 1
ATOM 2725 C C . ILE B 1 89 ? 25.062 -26.438 -8.914 1 73.44 89 ILE B C 1
ATOM 2727 O O . ILE B 1 89 ? 26.188 -26.922 -9.062 1 73.44 89 ILE B O 1
ATOM 2731 N N . VAL B 1 90 ? 24.734 -25.328 -9.406 1 71.19 90 VAL B N 1
ATOM 2732 C CA . VAL B 1 90 ? 25.688 -24.453 -10.102 1 71.19 90 VAL B CA 1
ATOM 2733 C C . VAL B 1 90 ? 26.516 -23.688 -9.078 1 71.19 90 VAL B C 1
ATOM 2735 O O . VAL B 1 90 ? 26 -23.266 -8.039 1 71.19 90 VAL B O 1
ATOM 2738 N N . PRO B 1 91 ? 27.75 -23.734 -9.172 1 78.25 91 PRO B N 1
ATOM 2739 C CA . PRO B 1 91 ? 28.625 -23.141 -8.164 1 78.25 91 PRO B CA 1
ATOM 2740 C C . PRO B 1 91 ? 28.391 -21.641 -7.973 1 78.25 91 PRO B C 1
ATOM 2742 O O . PRO B 1 91 ? 29.281 -20.828 -8.211 1 78.25 91 PRO B O 1
ATOM 2745 N N . ILE B 1 92 ? 27.172 -21.375 -7.695 1 79.12 92 ILE B N 1
ATOM 2746 C CA . ILE B 1 92 ? 26.859 -19.984 -7.379 1 79.12 92 ILE B CA 1
ATOM 2747 C C . ILE B 1 92 ? 26.641 -19.828 -5.875 1 79.12 92 ILE B C 1
ATOM 2749 O O . ILE B 1 92 ? 25.906 -20.609 -5.27 1 79.12 92 ILE B O 1
ATOM 2753 N N . SER B 1 93 ? 27.375 -18.859 -5.348 1 85.56 93 SER B N 1
ATOM 2754 C CA . SER B 1 93 ? 27.219 -18.609 -3.918 1 85.56 93 SER B CA 1
ATOM 2755 C C . SER B 1 93 ? 25.844 -18.016 -3.607 1 85.56 93 SER B C 1
ATOM 2757 O O . SER B 1 93 ? 25.312 -17.25 -4.398 1 85.56 93 SER B O 1
ATOM 2759 N N . LYS B 1 94 ? 25.234 -18.438 -2.535 1 87.12 94 LYS B N 1
ATOM 2760 C CA . LYS B 1 94 ? 23.922 -17.969 -2.107 1 87.12 94 LYS B CA 1
ATOM 2761 C C . LYS B 1 94 ? 23.906 -16.453 -1.942 1 87.12 94 LYS B C 1
ATOM 2763 O O . LYS B 1 94 ? 22.969 -15.781 -2.379 1 87.12 94 LYS B O 1
ATOM 2768 N N . MET B 1 95 ? 25.016 -15.977 -1.409 1 88.38 95 MET B N 1
ATOM 2769 C CA . MET B 1 95 ? 25.094 -14.539 -1.177 1 88.38 95 MET B CA 1
ATOM 2770 C C . MET B 1 95 ? 25.328 -13.789 -2.484 1 88.38 95 MET B C 1
ATOM 2772 O O . MET B 1 95 ? 24.828 -12.672 -2.658 1 88.38 95 MET B O 1
ATOM 2776 N N . GLY B 1 96 ? 25.969 -14.43 -3.348 1 87.5 96 GLY B N 1
ATOM 2777 C CA . GLY B 1 96 ? 26.125 -13.836 -4.668 1 87.5 96 GLY B CA 1
ATOM 2778 C C . GLY B 1 96 ? 24.812 -13.68 -5.41 1 87.5 96 GLY B C 1
ATOM 2779 O O . GLY B 1 96 ? 24.562 -12.648 -6.031 1 87.5 96 GLY B O 1
ATOM 2780 N N . TYR B 1 97 ? 24.094 -14.695 -5.219 1 88.81 97 TYR B N 1
ATOM 2781 C CA . TYR B 1 97 ? 22.766 -14.68 -5.82 1 88.81 97 TYR B CA 1
ATOM 2782 C C . TYR B 1 97 ? 21.891 -13.578 -5.215 1 88.81 97 TYR B C 1
ATOM 2784 O O . TYR B 1 97 ? 21.297 -12.781 -5.938 1 88.81 97 TYR B O 1
ATOM 2792 N N . PHE B 1 98 ? 21.938 -13.523 -3.959 1 92.44 98 PHE B N 1
ATOM 2793 C CA . PHE B 1 98 ? 21.125 -12.57 -3.225 1 92.44 98 PHE B CA 1
ATOM 2794 C C . PHE B 1 98 ? 21.547 -11.141 -3.535 1 92.44 98 PHE B C 1
ATOM 2796 O O . PHE B 1 98 ? 20.703 -10.281 -3.822 1 92.44 98 PHE B O 1
ATOM 2803 N N . PHE B 1 99 ? 22.812 -10.883 -3.637 1 93.31 99 PHE B N 1
ATOM 2804 C CA . PHE B 1 99 ? 23.312 -9.531 -3.84 1 93.31 99 PHE B CA 1
ATOM 2805 C C . PHE B 1 99 ? 23.172 -9.117 -5.301 1 93.31 99 PHE B C 1
ATOM 2807 O O . PHE B 1 99 ? 23.016 -7.93 -5.602 1 93.31 99 PHE B O 1
ATOM 2814 N N . SER B 1 100 ? 23.203 -10.102 -6.207 1 91.81 100 SER B N 1
ATOM 2815 C CA . SER B 1 100 ? 22.969 -9.758 -7.605 1 91.81 100 SER B CA 1
ATOM 2816 C C . SER B 1 100 ? 21.562 -9.195 -7.805 1 91.81 100 SER B C 1
ATOM 2818 O O . SER B 1 100 ? 21.375 -8.227 -8.539 1 91.81 100 SER B O 1
ATOM 2820 N N . LYS B 1 101 ? 20.672 -9.781 -7.062 1 93.5 101 LYS B N 1
ATOM 2821 C CA . LYS B 1 101 ? 19.281 -9.32 -7.156 1 93.5 101 LYS B CA 1
ATOM 2822 C C . LYS B 1 101 ? 19.109 -7.977 -6.449 1 93.5 101 LYS B C 1
ATOM 2824 O O . LYS B 1 101 ? 18.328 -7.137 -6.887 1 93.5 101 LYS B O 1
ATOM 2829 N N . PHE B 1 102 ? 19.891 -7.875 -5.43 1 95.94 102 PHE B N 1
ATOM 2830 C CA . PHE B 1 102 ? 19.812 -6.613 -4.699 1 95.94 102 PHE B CA 1
ATOM 2831 C C . PHE B 1 102 ? 20.312 -5.461 -5.566 1 95.94 102 PHE B C 1
ATOM 2833 O O . PHE B 1 102 ? 19.766 -4.359 -5.508 1 95.94 102 PHE B O 1
ATOM 2840 N N . PHE B 1 103 ? 21.25 -5.691 -6.34 1 95.69 103 PHE B N 1
ATOM 2841 C CA . PHE B 1 103 ? 21.797 -4.652 -7.211 1 95.69 103 PHE B CA 1
ATOM 2842 C C . PHE B 1 103 ? 20.75 -4.223 -8.242 1 95.69 103 PHE B C 1
ATOM 2844 O O . PHE B 1 103 ? 20.688 -3.047 -8.617 1 95.69 103 PHE B O 1
ATOM 2851 N N . VAL B 1 104 ? 20.031 -5.141 -8.641 1 95.19 104 VAL B N 1
ATOM 2852 C CA . VAL B 1 104 ? 18.969 -4.816 -9.578 1 95.19 104 VAL B CA 1
ATOM 2853 C C . VAL B 1 104 ? 17.938 -3.91 -8.898 1 95.19 104 VAL B C 1
ATOM 2855 O O . VAL B 1 104 ? 17.469 -2.941 -9.5 1 95.19 104 VAL B O 1
ATOM 2858 N N . VAL B 1 105 ? 17.656 -4.23 -7.656 1 96.56 105 VAL B N 1
ATOM 2859 C CA . VAL B 1 105 ? 16.719 -3.432 -6.883 1 96.56 105 VAL B CA 1
ATOM 2860 C C . VAL B 1 105 ? 17.266 -2.023 -6.688 1 96.56 105 VAL B C 1
ATOM 2862 O O . VAL B 1 105 ? 16.531 -1.038 -6.797 1 96.56 105 VAL B O 1
ATOM 2865 N N . LEU B 1 106 ? 18.578 -1.951 -6.484 1 97.56 106 LEU B N 1
ATOM 2866 C CA . LEU B 1 106 ? 19.25 -0.674 -6.293 1 97.56 106 LEU B CA 1
ATOM 2867 C C . LEU B 1 106 ? 19.172 0.181 -7.551 1 97.56 106 LEU B C 1
ATOM 2869 O O . LEU B 1 106 ? 18.797 1.355 -7.488 1 97.56 106 LEU B O 1
ATOM 2873 N N . ILE B 1 107 ? 19.406 -0.407 -8.625 1 97 107 ILE B N 1
ATOM 2874 C CA . ILE B 1 107 ? 19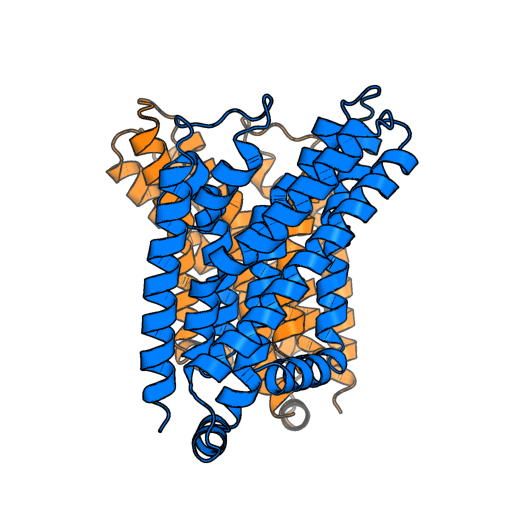.375 0.314 -9.891 1 97 107 ILE B CA 1
ATOM 2875 C C . ILE B 1 107 ? 17.953 0.761 -10.203 1 97 107 ILE B C 1
ATOM 2877 O O . ILE B 1 107 ? 17.734 1.89 -10.648 1 97 107 ILE B O 1
ATOM 2881 N N . TYR B 1 108 ? 17.062 -0.144 -9.977 1 96.62 108 TYR B N 1
ATOM 2882 C CA . TYR B 1 108 ? 15.664 0.177 -10.203 1 96.62 108 TYR B CA 1
ATOM 2883 C C . TYR B 1 108 ? 15.227 1.358 -9.352 1 96.62 108 TYR B C 1
ATOM 2885 O O . TYR B 1 108 ? 14.539 2.262 -9.828 1 96.62 108 TYR B O 1
ATOM 2893 N N . SER B 1 109 ? 15.641 1.327 -8.133 1 97.75 109 SER B N 1
ATOM 2894 C CA . SER B 1 109 ? 15.281 2.389 -7.195 1 97.75 109 SER B CA 1
ATOM 2895 C C . SER B 1 109 ? 15.844 3.734 -7.645 1 97.75 109 SER B C 1
ATOM 2897 O O . SER B 1 109 ? 15.133 4.742 -7.633 1 97.75 109 SER B O 1
ATOM 2899 N N . ILE B 1 110 ? 17.047 3.717 -8.062 1 97.81 110 ILE B N 1
ATOM 2900 C CA . ILE B 1 110 ? 17.703 4.934 -8.516 1 97.81 110 ILE B CA 1
ATOM 2901 C C . ILE B 1 110 ? 17 5.465 -9.766 1 97.81 110 ILE B C 1
ATOM 2903 O O . ILE B 1 110 ? 16.703 6.656 -9.859 1 97.81 110 ILE B O 1
ATOM 2907 N N . CYS B 1 111 ? 16.719 4.609 -10.641 1 97.38 111 CYS B N 1
ATOM 2908 C CA . CYS B 1 111 ? 16.031 5.004 -11.867 1 97.38 111 CYS B CA 1
ATOM 2909 C C . CYS B 1 111 ? 14.648 5.57 -11.57 1 97.38 111 CYS B C 1
ATOM 2911 O O . CYS B 1 111 ? 14.242 6.574 -12.156 1 97.38 111 CYS B O 1
ATOM 2913 N N . PHE B 1 112 ? 14.008 4.914 -10.672 1 97.44 112 PHE B N 1
ATOM 2914 C CA . PHE B 1 112 ? 12.68 5.359 -10.273 1 97.44 112 PHE B CA 1
ATOM 2915 C C . PHE B 1 112 ? 12.727 6.789 -9.742 1 97.44 112 PHE B C 1
ATOM 2917 O O . PHE B 1 112 ? 11.922 7.629 -10.148 1 97.44 112 PHE B O 1
ATOM 2924 N N . MET B 1 113 ? 13.688 7.059 -8.898 1 97.44 113 MET B N 1
ATOM 2925 C CA . MET B 1 113 ? 13.773 8.367 -8.258 1 97.44 113 MET B CA 1
ATOM 2926 C C . MET B 1 113 ? 14.242 9.43 -9.258 1 97.44 113 MET B C 1
ATOM 2928 O O . MET B 1 113 ? 13.836 10.586 -9.172 1 97.44 113 MET B O 1
ATOM 2932 N N . LEU B 1 114 ? 15.07 9.016 -10.148 1 97.31 114 LEU B N 1
ATOM 2933 C CA . LEU B 1 114 ? 15.5 9.953 -11.18 1 97.31 114 LEU B CA 1
ATOM 2934 C C . LEU B 1 114 ? 14.336 10.352 -12.078 1 97.31 114 LEU B C 1
ATOM 2936 O O . LEU B 1 114 ? 14.195 11.516 -12.445 1 97.31 114 LEU B O 1
ATOM 2940 N N . ILE B 1 115 ? 13.555 9.406 -12.391 1 97.25 115 ILE B N 1
ATOM 2941 C CA . ILE B 1 115 ? 12.367 9.688 -13.188 1 97.25 115 ILE B CA 1
ATOM 2942 C C . ILE B 1 115 ? 11.43 10.617 -12.422 1 97.25 115 ILE B C 1
ATOM 2944 O O . ILE B 1 115 ? 10.883 11.562 -12.984 1 97.25 115 ILE B O 1
ATOM 2948 N N . THR B 1 116 ? 11.281 10.344 -11.156 1 96.69 116 THR B N 1
ATOM 2949 C CA . THR B 1 116 ? 10.445 11.195 -10.312 1 96.69 116 THR B CA 1
ATOM 2950 C C . THR B 1 116 ? 11 12.617 -10.281 1 96.69 116 THR B C 1
ATOM 2952 O O . THR B 1 116 ? 10.234 13.586 -10.336 1 96.69 116 THR B O 1
ATOM 2955 N N . GLY B 1 117 ? 12.336 12.711 -10.156 1 95.69 117 GLY B N 1
ATOM 2956 C CA . GLY B 1 117 ? 12.961 14.023 -10.164 1 95.69 117 GLY B CA 1
ATOM 2957 C C . GLY B 1 117 ? 12.719 14.797 -11.445 1 95.69 117 GLY B C 1
ATOM 2958 O O . GLY B 1 117 ? 12.312 15.961 -11.414 1 95.69 117 GLY B O 1
ATOM 2959 N N . VAL B 1 118 ? 12.891 14.141 -12.508 1 95.62 118 VAL B N 1
ATOM 2960 C CA . VAL B 1 118 ? 12.703 14.773 -13.812 1 95.62 118 VAL B CA 1
ATOM 2961 C C . VAL B 1 118 ? 11.234 15.148 -13.984 1 95.62 118 VAL B C 1
ATOM 2963 O O . VAL B 1 118 ? 10.922 16.25 -14.469 1 95.62 118 VAL B O 1
ATOM 2966 N N . ALA B 1 119 ? 10.398 14.297 -13.617 1 95.94 119 ALA B N 1
ATOM 2967 C CA . ALA B 1 119 ? 8.961 14.57 -13.719 1 95.94 119 ALA B CA 1
ATOM 2968 C C . ALA B 1 119 ? 8.57 15.75 -12.836 1 95.94 119 ALA B C 1
ATOM 2970 O O . ALA B 1 119 ? 7.746 16.578 -13.234 1 95.94 119 ALA B O 1
ATOM 2971 N N . SER B 1 120 ? 9.133 15.805 -11.664 1 94.38 120 SER B N 1
ATOM 2972 C CA . SER B 1 120 ? 8.828 16.906 -10.758 1 94.38 120 SER B CA 1
ATOM 2973 C C . SER B 1 120 ? 9.25 18.234 -11.344 1 94.38 120 SER B C 1
ATOM 2975 O O . SER B 1 120 ? 8.516 19.234 -11.25 1 94.38 120 SER B O 1
ATOM 2977 N N . VAL B 1 121 ? 10.414 18.25 -11.961 1 93.06 121 VAL B N 1
ATOM 2978 C CA . VAL B 1 121 ? 10.898 19.469 -12.594 1 93.06 121 VAL B CA 1
ATOM 2979 C C . VAL B 1 121 ? 10.008 19.828 -13.773 1 93.06 121 VAL B C 1
ATOM 2981 O O . VAL B 1 121 ? 9.625 20.984 -13.938 1 93.06 121 VAL B O 1
ATOM 2984 N N . MET B 1 122 ? 9.664 18.859 -14.555 1 93.62 122 MET B N 1
ATOM 2985 C CA . MET B 1 122 ? 8.82 19.094 -15.719 1 93.62 122 MET B CA 1
ATOM 2986 C C . MET B 1 122 ? 7.469 19.656 -15.312 1 93.62 122 MET B C 1
ATOM 2988 O O . MET B 1 122 ? 7 20.641 -15.898 1 93.62 122 MET B O 1
ATOM 2992 N N . PHE B 1 123 ? 6.879 19.141 -14.312 1 92.31 123 PHE B N 1
ATOM 2993 C CA . PHE B 1 123 ? 5.559 19.594 -13.883 1 92.31 123 PHE B CA 1
ATOM 2994 C C . PHE B 1 123 ? 5.645 20.938 -13.172 1 92.31 123 PHE B C 1
ATOM 2996 O O . PHE B 1 123 ? 4.676 21.703 -13.164 1 92.31 123 PHE B O 1
ATOM 3003 N N . SER B 1 124 ? 6.75 21.172 -12.523 1 88.31 124 SER B N 1
ATOM 3004 C CA . SER B 1 124 ? 6.93 22.484 -11.891 1 88.31 124 SER B CA 1
ATOM 3005 C C . SER B 1 124 ? 6.98 23.594 -12.93 1 88.31 124 SER B C 1
ATOM 3007 O O . SER B 1 124 ? 6.418 24.672 -12.727 1 88.31 124 SER B O 1
ATOM 3009 N N . ILE B 1 125 ? 7.641 23.328 -14.023 1 86.62 125 ILE B N 1
ATOM 3010 C CA . ILE B 1 125 ? 7.766 24.312 -15.094 1 86.62 125 ILE B CA 1
ATOM 3011 C C . ILE B 1 125 ? 6.426 24.469 -15.812 1 86.62 125 ILE B C 1
ATOM 3013 O O . ILE B 1 125 ? 6.012 25.578 -16.141 1 86.62 125 ILE B O 1
ATOM 3017 N N . LEU B 1 126 ? 5.77 23.438 -15.969 1 84.88 126 LEU B N 1
ATOM 3018 C CA . LEU B 1 126 ? 4.496 23.438 -16.688 1 84.88 126 LEU B CA 1
ATOM 3019 C C . LEU B 1 126 ? 3.428 24.188 -15.883 1 84.88 126 LEU B C 1
ATOM 3021 O O . LEU B 1 126 ? 2.508 24.766 -16.469 1 84.88 126 LEU B O 1
ATOM 3025 N N . SER B 1 127 ? 3.488 24.109 -14.57 1 81.69 127 SER B N 1
ATOM 3026 C CA . SER B 1 127 ? 2.502 24.781 -13.727 1 81.69 127 SER B CA 1
ATOM 3027 C C . SER B 1 127 ? 2.611 26.297 -13.836 1 81.69 127 SER B C 1
ATOM 3029 O O . SER B 1 127 ? 1.62 27.016 -13.672 1 81.69 127 SER B O 1
ATOM 3031 N N . GLY B 1 128 ? 3.73 26.781 -14.102 1 78.5 128 GLY B N 1
ATOM 3032 C CA . GLY B 1 128 ? 3.943 28.203 -14.258 1 78.5 128 GLY B CA 1
ATOM 3033 C C . GLY B 1 128 ? 3.951 28.953 -12.938 1 78.5 128 GLY B C 1
ATOM 3034 O O . GLY B 1 128 ? 4.188 30.172 -12.906 1 78.5 128 GLY B O 1
ATOM 3035 N N . TYR B 1 129 ? 3.695 28.203 -11.852 1 76.44 129 TYR B N 1
ATOM 3036 C CA . TYR B 1 129 ? 3.549 28.859 -10.555 1 76.44 129 TYR B CA 1
ATOM 3037 C C . TYR B 1 129 ? 4.789 28.656 -9.695 1 76.44 129 TYR B C 1
ATOM 3039 O O . TYR B 1 129 ? 4.859 29.156 -8.57 1 76.44 129 TYR B O 1
ATOM 3047 N N . VAL B 1 130 ? 5.734 27.969 -10.258 1 80.75 130 VAL B N 1
ATOM 3048 C CA . VAL B 1 130 ? 6.957 27.688 -9.516 1 80.75 130 VAL B CA 1
ATOM 3049 C C . VAL B 1 130 ? 8.156 28.297 -10.234 1 80.75 130 VAL B C 1
ATOM 3051 O O . VAL B 1 130 ? 8.297 28.156 -11.453 1 80.75 130 VAL B O 1
ATOM 3054 N N . ALA B 1 131 ? 8.906 29.156 -9.516 1 80.62 131 ALA B N 1
ATOM 3055 C CA . ALA B 1 131 ? 10.094 29.766 -10.109 1 80.62 131 ALA B CA 1
ATOM 3056 C C . ALA B 1 131 ? 11.172 28.719 -10.375 1 80.62 131 ALA B C 1
ATOM 3058 O O . ALA B 1 131 ? 11.43 27.859 -9.539 1 80.62 131 ALA B O 1
ATOM 3059 N N . PHE B 1 132 ? 11.609 28.688 -11.578 1 82.31 132 PHE B N 1
ATOM 3060 C CA . PHE B 1 132 ? 12.664 27.75 -11.93 1 82.31 132 PHE B CA 1
ATOM 3061 C C . PHE B 1 132 ? 14.016 28.25 -11.445 1 82.31 132 PHE B C 1
ATOM 3063 O O . PHE B 1 132 ? 14.422 29.375 -11.75 1 82.31 132 PHE B O 1
ATOM 3070 N N . GLN B 1 133 ? 14.578 27.516 -10.523 1 86.25 133 GLN B N 1
ATOM 3071 C CA . GLN B 1 133 ? 15.914 27.812 -10.023 1 86.25 133 GLN B CA 1
ATOM 3072 C C . GLN B 1 133 ? 16.844 26.609 -10.18 1 86.25 133 GLN B C 1
ATOM 3074 O O . GLN B 1 133 ? 16.531 25.516 -9.703 1 86.25 133 GLN B O 1
ATOM 3079 N N . TRP B 1 134 ? 18 26.797 -10.797 1 88.62 134 TRP B N 1
ATOM 3080 C CA . TRP B 1 134 ? 18.953 25.734 -11.047 1 88.62 134 TRP B CA 1
ATOM 3081 C C . TRP B 1 134 ? 19.422 25.109 -9.734 1 88.62 134 TRP B C 1
ATOM 3083 O O . TRP B 1 134 ? 19.625 23.891 -9.648 1 88.62 134 TRP B O 1
ATOM 3093 N N . GLY B 1 135 ? 19.609 25.922 -8.734 1 87.69 135 GLY B N 1
ATOM 3094 C CA . GLY B 1 135 ? 20.031 25.422 -7.441 1 87.69 135 GLY B CA 1
ATOM 3095 C C . GLY B 1 135 ? 19.031 24.453 -6.824 1 87.69 135 GLY B C 1
ATOM 3096 O O . GLY B 1 135 ? 19.438 23.406 -6.293 1 87.69 135 GLY B O 1
ATOM 3097 N N . SER B 1 136 ? 17.812 24.781 -7.062 1 88.31 136 SER B N 1
ATOM 3098 C CA . SER B 1 136 ? 16.781 23.938 -6.5 1 88.31 136 SER B CA 1
ATOM 3099 C C . SER B 1 136 ? 16.641 22.625 -7.281 1 88.31 136 SER B C 1
ATOM 3101 O O . SER B 1 136 ? 16.375 21.578 -6.703 1 88.31 136 SER B O 1
ATOM 3103 N N . VAL B 1 137 ? 16.922 22.734 -8.562 1 91.19 137 VAL B N 1
ATOM 3104 C CA . VAL B 1 137 ? 16.812 21.547 -9.406 1 91.19 137 VAL B CA 1
ATOM 3105 C C . VAL B 1 137 ? 17.953 20.578 -9.086 1 91.19 137 VAL B C 1
ATOM 3107 O O . VAL B 1 137 ? 17.734 19.375 -8.977 1 91.19 137 VAL B O 1
ATOM 3110 N N . LEU B 1 138 ? 19.141 21.094 -8.93 1 92.25 138 LEU B N 1
ATOM 3111 C CA . LEU B 1 138 ? 20.281 20.25 -8.609 1 92.25 138 LEU B CA 1
ATOM 3112 C C . LEU B 1 138 ? 20.141 19.641 -7.215 1 92.25 138 LEU B C 1
ATOM 3114 O O . LEU B 1 138 ? 20.531 18.5 -6.988 1 92.25 138 LEU B O 1
ATOM 3118 N N . PHE B 1 139 ? 19.578 20.406 -6.383 1 90.94 139 PHE B N 1
ATOM 3119 C CA . PHE B 1 139 ? 19.312 19.922 -5.039 1 90.94 139 PHE B CA 1
ATOM 3120 C C . PHE B 1 139 ? 18.312 18.781 -5.07 1 90.94 139 PHE B C 1
ATOM 3122 O O . PHE B 1 139 ? 18.5 17.75 -4.398 1 90.94 139 PHE B O 1
ATOM 3129 N N . LEU B 1 140 ? 17.328 18.953 -5.871 1 92.69 140 LEU B N 1
ATOM 3130 C CA . LEU B 1 140 ? 16.297 17.922 -6.02 1 92.69 140 LEU B CA 1
ATOM 3131 C C . LEU B 1 140 ? 16.906 16.625 -6.578 1 92.69 140 LEU B C 1
ATOM 3133 O O . LEU B 1 140 ? 16.641 15.547 -6.062 1 92.69 140 LEU B O 1
ATOM 3137 N N . LEU B 1 141 ? 17.734 16.766 -7.562 1 93.94 141 LEU B N 1
ATOM 3138 C CA . LEU B 1 141 ? 18.344 15.594 -8.188 1 93.94 141 LEU B CA 1
ATOM 3139 C C . LEU B 1 141 ? 19.281 14.891 -7.23 1 93.94 141 LEU B C 1
ATOM 3141 O O . LEU B 1 141 ? 19.328 13.656 -7.191 1 93.94 141 LEU B O 1
ATOM 3145 N N . LYS B 1 142 ? 19.969 15.641 -6.48 1 94.19 142 LYS B N 1
ATOM 3146 C CA . LYS B 1 142 ? 20.859 15.062 -5.484 1 94.19 142 LYS B CA 1
ATOM 3147 C C . LYS B 1 142 ? 20.078 14.281 -4.43 1 94.19 142 LYS B C 1
ATOM 3149 O O . LYS B 1 142 ? 20.453 13.156 -4.078 1 94.19 142 LYS B O 1
ATOM 3154 N N . LYS B 1 143 ? 19.031 14.852 -4.008 1 93.38 143 LYS B N 1
ATOM 3155 C CA . LYS B 1 143 ? 18.203 14.195 -2.998 1 93.38 143 LYS B CA 1
ATOM 3156 C C . LYS B 1 143 ? 17.531 12.953 -3.562 1 93.38 143 LYS B C 1
ATOM 3158 O O . LYS B 1 143 ? 17.359 11.953 -2.857 1 93.38 143 LYS B O 1
ATOM 3163 N N . CYS B 1 144 ? 17.141 13.062 -4.797 1 95.5 144 CYS B N 1
ATOM 3164 C CA . CYS B 1 144 ? 16.531 11.898 -5.438 1 95.5 144 CYS B CA 1
ATOM 3165 C C . CYS B 1 144 ? 17.516 10.742 -5.52 1 95.5 144 CYS B C 1
ATOM 3167 O O . CYS B 1 144 ? 17.141 9.586 -5.32 1 95.5 144 CYS B O 1
ATOM 3169 N N . LEU B 1 145 ? 18.75 11.086 -5.777 1 96.25 145 LEU B N 1
ATOM 3170 C CA . LEU B 1 145 ? 19.781 10.047 -5.832 1 96.25 145 LEU B CA 1
ATOM 3171 C C . LEU B 1 145 ? 20.016 9.453 -4.449 1 96.25 145 LEU B C 1
ATOM 3173 O O . LEU B 1 145 ? 20.141 8.234 -4.309 1 96.25 145 LEU B O 1
ATOM 3177 N N . GLU B 1 146 ? 20.016 10.289 -3.477 1 95.44 146 GLU B N 1
ATOM 3178 C CA . GLU B 1 146 ? 20.188 9.812 -2.107 1 95.44 146 GLU B CA 1
ATOM 3179 C C . GLU B 1 146 ? 19.031 8.914 -1.678 1 95.44 146 GLU B C 1
ATOM 3181 O O . GLU B 1 146 ? 19.25 7.84 -1.114 1 95.44 146 GLU B O 1
ATOM 3186 N N . ILE B 1 147 ? 17.859 9.336 -2.031 1 95.75 147 ILE B N 1
ATOM 3187 C CA . ILE B 1 147 ? 16.672 8.578 -1.666 1 95.75 147 ILE B CA 1
ATOM 3188 C C . ILE B 1 147 ? 16.688 7.223 -2.375 1 95.75 147 ILE B C 1
ATOM 3190 O O . ILE B 1 147 ? 16.391 6.191 -1.767 1 95.75 147 ILE B O 1
ATOM 3194 N N . GLY B 1 148 ? 17.047 7.305 -3.652 1 96.75 148 GLY B N 1
ATOM 3195 C CA . GLY B 1 148 ? 17.094 6.066 -4.418 1 96.75 148 GLY B CA 1
ATOM 3196 C C . GLY B 1 148 ? 18.047 5.047 -3.848 1 96.75 148 GLY B C 1
ATOM 3197 O O . GLY B 1 148 ? 17.719 3.863 -3.744 1 96.75 148 GLY B O 1
ATOM 3198 N N . VAL B 1 149 ? 19.109 5.512 -3.398 1 97.25 149 VAL B N 1
ATOM 3199 C CA . VAL B 1 149 ? 20.141 4.602 -2.898 1 97.25 149 VAL B CA 1
ATOM 3200 C C . VAL B 1 149 ? 19.766 4.113 -1.503 1 97.25 149 VAL B C 1
ATOM 3202 O O . VAL B 1 149 ? 19.75 2.906 -1.245 1 97.25 149 VAL B O 1
ATOM 3205 N N . ILE B 1 150 ? 19.391 4.973 -0.648 1 96.94 150 ILE B N 1
ATOM 3206 C CA . ILE B 1 150 ? 19.156 4.633 0.75 1 96.94 150 ILE B CA 1
ATOM 3207 C C . ILE B 1 150 ? 17.906 3.773 0.866 1 96.94 150 ILE B C 1
ATOM 3209 O O . ILE B 1 150 ? 17.828 2.861 1.694 1 96.94 150 ILE B O 1
ATOM 3213 N N . THR B 1 151 ? 16.953 4.047 0.029 1 97.12 151 THR B N 1
ATOM 3214 C CA . THR B 1 151 ? 15.719 3.268 0.1 1 97.12 151 THR B CA 1
ATOM 3215 C C . THR B 1 151 ? 15.977 1.81 -0.266 1 97.12 151 THR B C 1
ATOM 3217 O O . THR B 1 151 ? 15.375 0.902 0.311 1 97.12 151 THR B O 1
ATOM 3220 N N . ALA B 1 152 ? 16.812 1.636 -1.23 1 97.44 152 ALA B N 1
ATOM 3221 C CA . ALA B 1 152 ? 17.156 0.264 -1.604 1 97.44 152 ALA B CA 1
ATOM 3222 C C . ALA B 1 152 ? 17.719 -0.503 -0.415 1 97.44 152 ALA B C 1
ATOM 3224 O O . ALA B 1 152 ? 17.359 -1.655 -0.176 1 97.44 152 ALA B O 1
ATOM 3225 N N . PHE B 1 153 ? 18.516 0.167 0.34 1 97.31 153 PHE B N 1
ATOM 3226 C CA . PHE B 1 153 ? 19.109 -0.479 1.511 1 97.31 153 PHE B CA 1
ATOM 3227 C C . PHE B 1 153 ? 18.062 -0.64 2.613 1 97.31 153 PHE B C 1
ATOM 3229 O O . PHE B 1 153 ? 18.078 -1.636 3.34 1 97.31 153 PHE B O 1
ATOM 3236 N N . ALA B 1 154 ? 17.203 0.324 2.664 1 96.94 154 ALA B N 1
ATOM 3237 C CA . ALA B 1 154 ? 16.172 0.273 3.686 1 96.94 154 ALA B CA 1
ATOM 3238 C C . ALA B 1 154 ? 15.172 -0.847 3.396 1 96.94 154 ALA B C 1
ATOM 3240 O O . ALA B 1 154 ? 14.445 -1.287 4.293 1 96.94 154 ALA B O 1
ATOM 3241 N N . MET B 1 155 ? 15.133 -1.37 2.166 1 97.06 155 MET B N 1
ATOM 3242 C CA . MET B 1 155 ? 14.156 -2.385 1.784 1 97.06 155 MET B CA 1
ATOM 3243 C C . MET B 1 155 ? 14.766 -3.779 1.834 1 97.06 155 MET B C 1
ATOM 3245 O O . MET B 1 155 ? 14.109 -4.766 1.503 1 97.06 155 MET B O 1
ATOM 3249 N N . LEU B 1 156 ? 15.93 -3.848 2.361 1 97.31 156 LEU B N 1
ATOM 3250 C CA . LEU B 1 156 ? 16.609 -5.137 2.438 1 97.31 156 LEU B CA 1
ATOM 3251 C C . LEU B 1 156 ? 15.844 -6.102 3.34 1 97.31 156 LEU B C 1
ATOM 3253 O O . LEU B 1 156 ? 15.789 -7.301 3.064 1 97.31 156 LEU B O 1
ATOM 3257 N N . PRO B 1 157 ? 15.266 -5.605 4.426 1 96.44 157 PRO B N 1
ATOM 3258 C CA . PRO B 1 157 ? 14.484 -6.531 5.25 1 96.44 157 PRO B CA 1
ATOM 3259 C C . PRO B 1 157 ? 13.328 -7.176 4.48 1 96.44 157 PRO B C 1
ATOM 3261 O O . PRO B 1 157 ? 13.07 -8.367 4.641 1 96.44 157 PRO B O 1
ATOM 3264 N N . ILE B 1 158 ? 12.703 -6.449 3.646 1 96 158 ILE B N 1
ATOM 3265 C CA . ILE B 1 158 ? 11.602 -6.988 2.857 1 96 158 ILE B CA 1
ATOM 3266 C C . ILE B 1 158 ? 12.141 -7.961 1.813 1 96 158 ILE B C 1
ATOM 3268 O O . ILE B 1 158 ? 11.516 -8.992 1.535 1 96 158 ILE B O 1
ATOM 3272 N N . PHE B 1 159 ? 13.273 -7.613 1.307 1 96.5 159 PHE B N 1
ATOM 3273 C CA . PHE B 1 159 ? 13.914 -8.5 0.342 1 96.5 159 PHE B CA 1
ATOM 3274 C C . PHE B 1 159 ? 14.25 -9.844 0.979 1 96.5 159 PHE B C 1
ATOM 3276 O O . PHE B 1 159 ? 14.047 -10.891 0.369 1 96.5 159 PHE B O 1
ATOM 3283 N N . ALA B 1 160 ? 14.695 -9.766 2.189 1 96.25 160 ALA B N 1
ATOM 3284 C CA . ALA B 1 160 ? 15.031 -10.984 2.918 1 96.25 160 ALA B CA 1
ATOM 3285 C C . ALA B 1 160 ? 13.781 -11.805 3.219 1 96.25 160 ALA B C 1
ATOM 3287 O O . ALA B 1 160 ? 13.805 -13.039 3.129 1 96.25 160 ALA B O 1
ATOM 3288 N N . ILE B 1 161 ? 12.75 -11.164 3.492 1 94.38 161 ILE B N 1
ATOM 3289 C CA . ILE B 1 161 ? 11.492 -11.859 3.76 1 94.38 161 ILE B CA 1
ATOM 3290 C C . ILE B 1 161 ? 10.984 -12.516 2.477 1 94.38 161 ILE B C 1
ATOM 3292 O O . ILE B 1 161 ? 10.508 -13.656 2.5 1 94.38 161 ILE B O 1
ATOM 3296 N N . ALA B 1 162 ? 11.078 -11.789 1.411 1 93.25 162 ALA B N 1
ATOM 3297 C CA . ALA B 1 162 ? 10.664 -12.336 0.121 1 93.25 162 ALA B CA 1
ATOM 3298 C C . ALA B 1 162 ? 11.477 -13.578 -0.238 1 93.25 162 ALA B C 1
ATOM 3300 O O . ALA B 1 162 ? 10.953 -14.508 -0.849 1 93.25 162 ALA B O 1
ATOM 3301 N N . ALA B 1 163 ? 12.711 -13.57 0.17 1 92.25 163 ALA B N 1
ATOM 3302 C CA . ALA B 1 163 ? 13.586 -14.695 -0.123 1 92.25 163 ALA B CA 1
ATOM 3303 C C . ALA B 1 163 ? 13.172 -15.938 0.666 1 92.25 163 ALA B C 1
ATOM 3305 O O . ALA B 1 163 ? 13.438 -17.062 0.246 1 92.25 163 ALA B O 1
ATOM 3306 N N . SER B 1 164 ? 12.492 -15.719 1.718 1 90.5 164 SER B N 1
ATOM 3307 C CA . SER B 1 164 ? 12.148 -16.844 2.594 1 90.5 164 SER B CA 1
ATOM 3308 C C . SER B 1 164 ? 10.758 -17.375 2.293 1 90.5 164 SER B C 1
ATOM 3310 O O . SER B 1 164 ? 10.383 -18.453 2.777 1 90.5 164 SER B O 1
ATOM 3312 N N . GLN B 1 165 ? 10.023 -16.656 1.505 1 86.81 165 GLN B N 1
ATOM 3313 C CA . 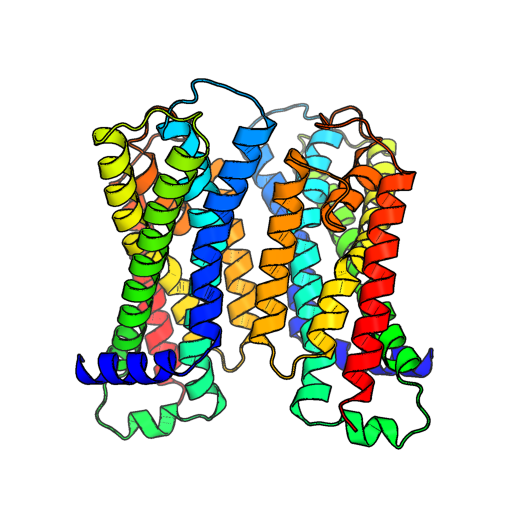GLN B 1 165 ? 8.633 -17.062 1.281 1 86.81 165 GLN B CA 1
ATOM 3314 C C . GLN B 1 165 ? 8.445 -17.656 -0.111 1 86.81 165 GLN B C 1
ATOM 3316 O O . GLN B 1 165 ? 9.141 -17.266 -1.055 1 86.81 165 GLN B O 1
ATOM 3321 N N . LYS B 1 166 ? 7.473 -18.531 -0.245 1 83.19 166 LYS B N 1
ATOM 3322 C CA . LYS B 1 166 ? 7.164 -19.141 -1.532 1 83.19 166 LYS B CA 1
ATOM 3323 C C . LYS B 1 166 ? 6.039 -18.391 -2.244 1 83.19 166 LYS B C 1
ATOM 3325 O O . LYS B 1 166 ? 5.934 -18.438 -3.471 1 83.19 166 LYS B O 1
ATOM 3330 N N . GLY B 1 167 ? 5.324 -17.688 -1.45 1 80.56 167 GLY B N 1
ATOM 3331 C CA . GLY B 1 167 ? 4.184 -17 -2.029 1 80.56 167 GLY B CA 1
ATOM 3332 C C . GLY B 1 167 ? 4.445 -15.531 -2.289 1 80.56 167 GLY B C 1
ATOM 3333 O O . GLY B 1 167 ? 5.461 -14.984 -1.842 1 80.56 167 GLY B O 1
ATOM 3334 N N . TYR B 1 168 ? 3.605 -14.891 -3.098 1 82.31 168 TYR B N 1
ATOM 3335 C CA . TYR B 1 168 ? 3.77 -13.5 -3.482 1 82.31 168 TYR B CA 1
ATOM 3336 C C . TYR B 1 168 ? 2.943 -12.586 -2.584 1 82.31 168 TYR B C 1
ATOM 3338 O O . TYR B 1 168 ? 3.254 -11.398 -2.439 1 82.31 168 TYR B O 1
ATOM 3346 N N . ILE B 1 169 ? 1.933 -13.117 -1.96 1 81.75 169 ILE B N 1
ATOM 3347 C CA . ILE B 1 169 ? 0.943 -12.281 -1.289 1 81.75 169 ILE B CA 1
ATOM 3348 C C . ILE B 1 169 ? 1.506 -11.781 0.039 1 81.75 169 ILE B C 1
ATOM 3350 O O . ILE B 1 169 ? 1.421 -10.586 0.346 1 81.75 169 ILE B O 1
ATOM 3354 N N . LEU B 1 170 ? 2.182 -12.633 0.744 1 84.44 170 LEU B N 1
ATOM 3355 C CA . LEU B 1 170 ? 2.648 -12.281 2.08 1 84.44 170 LEU B CA 1
ATOM 3356 C C . LEU B 1 170 ? 3.738 -11.219 2.014 1 84.44 170 LEU B C 1
ATOM 3358 O O . LEU B 1 170 ? 3.627 -10.164 2.648 1 84.44 170 LEU B O 1
ATOM 3362 N N . PRO B 1 171 ? 4.719 -11.422 1.174 1 88.06 171 PRO B N 1
ATOM 3363 C CA . PRO B 1 171 ? 5.75 -10.383 1.114 1 88.06 171 PRO B CA 1
ATOM 3364 C C . PRO B 1 171 ? 5.223 -9.062 0.57 1 88.06 171 PRO B C 1
ATOM 3366 O O . PRO B 1 171 ? 5.656 -7.992 1.013 1 88.06 171 PRO B O 1
ATOM 3369 N N . ALA B 1 172 ? 4.332 -9.094 -0.328 1 85.69 172 ALA B N 1
ATOM 3370 C CA . ALA B 1 172 ? 3.752 -7.871 -0.876 1 85.69 172 ALA B CA 1
ATOM 3371 C C . ALA B 1 172 ? 2.945 -7.121 0.183 1 85.69 172 ALA B C 1
ATOM 3373 O O . ALA B 1 172 ? 3.059 -5.902 0.311 1 85.69 172 ALA B O 1
ATOM 3374 N N . SER B 1 173 ? 2.195 -7.812 0.975 1 85.31 173 SER B N 1
ATOM 3375 C CA . SER B 1 173 ? 1.388 -7.207 2.029 1 85.31 173 SER B CA 1
ATOM 3376 C C . SER B 1 173 ? 2.266 -6.648 3.146 1 85.31 173 SER B C 1
ATOM 3378 O O . SER B 1 173 ? 2 -5.562 3.666 1 85.31 173 SER B O 1
ATOM 3380 N N . ILE B 1 174 ? 3.316 -7.352 3.459 1 88.69 174 ILE B N 1
ATOM 3381 C CA . ILE B 1 174 ? 4.219 -6.906 4.52 1 88.69 174 ILE B CA 1
ATOM 3382 C C . ILE B 1 174 ? 4.949 -5.641 4.074 1 88.69 174 ILE B C 1
ATOM 3384 O O . ILE B 1 174 ? 5.289 -4.793 4.902 1 88.69 174 ILE B O 1
ATOM 3388 N N . SER B 1 175 ? 5.172 -5.582 2.75 1 90.94 175 SER B N 1
ATOM 3389 C CA . SER B 1 175 ? 5.828 -4.383 2.236 1 90.94 175 SER B CA 1
ATOM 3390 C C . SER B 1 175 ? 4.996 -3.137 2.51 1 90.94 175 SER B C 1
ATOM 3392 O O . SER B 1 175 ? 5.539 -2.082 2.842 1 90.94 175 SER B O 1
ATOM 3394 N N . LEU B 1 176 ? 3.717 -3.266 2.424 1 86.56 176 LEU B N 1
ATOM 3395 C CA . LEU B 1 176 ? 2.85 -2.123 2.684 1 86.56 176 LEU B CA 1
ATOM 3396 C C . LEU B 1 176 ? 2.848 -1.769 4.168 1 86.56 176 LEU B C 1
ATOM 3398 O O . LEU B 1 176 ? 2.934 -0.592 4.527 1 86.56 176 LEU B O 1
ATOM 3402 N N . VAL B 1 177 ? 2.746 -2.775 4.961 1 85.31 177 VAL B N 1
ATOM 3403 C CA . VAL B 1 177 ? 2.764 -2.559 6.402 1 85.31 177 VAL B CA 1
ATOM 3404 C C . VAL B 1 177 ? 4.09 -1.918 6.812 1 85.31 177 VAL B C 1
ATOM 3406 O O . VAL B 1 177 ? 4.109 -0.987 7.621 1 85.31 177 VAL B O 1
ATOM 3409 N N . TYR B 1 178 ? 5.109 -2.43 6.191 1 91.56 178 TYR B N 1
ATOM 3410 C CA . TYR B 1 178 ? 6.449 -1.908 6.449 1 91.56 178 TYR B CA 1
ATOM 3411 C C . TYR B 1 178 ? 6.539 -0.433 6.078 1 91.56 178 TYR B C 1
ATOM 3413 O O . TYR B 1 178 ? 7.066 0.375 6.848 1 91.56 178 TYR B O 1
ATOM 3421 N N . ALA B 1 179 ? 5.977 -0.091 4.957 1 89.94 179 ALA B N 1
ATOM 3422 C CA . ALA B 1 179 ? 6.012 1.291 4.484 1 89.94 179 ALA B CA 1
ATOM 3423 C C . ALA B 1 179 ? 5.188 2.199 5.391 1 89.94 179 ALA B C 1
ATOM 3425 O O . ALA B 1 179 ? 5.637 3.285 5.77 1 89.94 179 ALA B O 1
ATOM 3426 N N . PHE B 1 180 ? 4.156 1.728 5.84 1 84.06 180 PHE B N 1
ATOM 3427 C CA . PHE B 1 180 ? 3.27 2.527 6.68 1 84.06 180 PHE B CA 1
ATOM 3428 C C . PHE B 1 180 ? 3.848 2.686 8.078 1 84.06 180 PHE B C 1
ATOM 3430 O O . PHE B 1 180 ? 3.732 3.75 8.688 1 84.06 180 PHE B O 1
ATOM 3437 N N . LEU B 1 181 ? 4.363 1.636 8.539 1 85.38 181 LEU B N 1
ATOM 3438 C CA . LEU B 1 181 ? 4.992 1.706 9.852 1 85.38 181 LEU B CA 1
ATOM 3439 C C . LEU B 1 181 ? 6.148 2.703 9.852 1 85.38 181 LEU B C 1
ATOM 3441 O O . LEU B 1 181 ? 6.328 3.453 10.812 1 85.38 181 LEU B O 1
ATOM 3445 N N . GLY B 1 182 ? 6.887 2.648 8.758 1 87.75 182 GLY B N 1
ATOM 3446 C CA . GLY B 1 182 ? 7.961 3.619 8.641 1 87.75 182 GLY B CA 1
ATOM 3447 C C . GLY B 1 182 ? 7.477 5.055 8.648 1 87.75 182 GLY B C 1
ATOM 3448 O O . GLY B 1 182 ? 8.07 5.918 9.297 1 87.75 182 GLY B O 1
ATOM 3449 N N . PHE B 1 183 ? 6.391 5.215 8.016 1 84.56 183 PHE B N 1
ATOM 3450 C CA . PHE B 1 183 ? 5.82 6.555 7.914 1 84.56 183 PHE B CA 1
ATOM 3451 C C . PHE B 1 183 ? 5.27 7.008 9.266 1 84.56 183 PHE B C 1
ATOM 3453 O O . PHE B 1 183 ? 5.504 8.141 9.688 1 84.56 183 PHE B O 1
ATOM 3460 N N . THR B 1 184 ? 4.629 6.211 9.984 1 80.44 184 THR B N 1
ATOM 3461 C CA . THR B 1 184 ? 3.961 6.586 11.227 1 80.44 184 THR B CA 1
ATOM 3462 C C . THR B 1 184 ? 4.965 6.68 12.375 1 80.44 184 THR B C 1
ATOM 3464 O O . THR B 1 184 ? 4.828 7.531 13.258 1 80.44 184 THR B O 1
ATOM 3467 N N . LEU B 1 185 ? 5.945 5.883 12.336 1 84 185 LEU B N 1
ATOM 3468 C CA . LEU B 1 185 ? 6.922 5.867 13.422 1 84 185 LEU B CA 1
ATOM 3469 C C . LEU B 1 185 ? 7.84 7.082 13.344 1 84 185 LEU B C 1
ATOM 3471 O O . LEU B 1 185 ? 8.531 7.406 14.312 1 84 185 LEU B O 1
ATOM 3475 N N . MET B 1 186 ? 7.777 7.699 12.164 1 83.56 186 MET B N 1
ATOM 3476 C CA . MET B 1 186 ? 8.578 8.906 12.016 1 83.56 186 MET B CA 1
ATOM 3477 C C . MET B 1 186 ? 8.203 9.945 13.07 1 83.56 186 MET B C 1
ATOM 3479 O O . MET B 1 186 ? 9.055 10.688 13.547 1 83.56 186 MET B O 1
ATOM 3483 N N . SER B 1 187 ? 6.922 9.953 13.484 1 77.19 187 SER B N 1
ATOM 3484 C CA . SER B 1 187 ? 6.438 10.938 14.453 1 77.19 187 SER B CA 1
ATOM 3485 C C . SER B 1 187 ? 6.723 10.492 15.883 1 77.19 187 SER B C 1
ATOM 3487 O O . SER B 1 187 ? 6.664 11.305 16.812 1 77.19 187 SER B O 1
ATOM 3489 N N . ILE B 1 188 ? 7.09 9.234 16.125 1 79.12 188 ILE B N 1
ATOM 3490 C CA . ILE B 1 188 ? 7.348 8.695 17.453 1 79.12 188 ILE B CA 1
ATOM 3491 C C . ILE B 1 188 ? 8.852 8.57 17.672 1 79.12 188 ILE B C 1
ATOM 3493 O O . ILE B 1 188 ? 9.406 9.211 18.578 1 79.12 188 ILE B O 1
ATOM 3497 N N . ASN B 1 189 ? 9.469 7.695 16.891 1 82.62 189 ASN B N 1
ATOM 3498 C CA . ASN B 1 189 ? 10.906 7.461 16.938 1 82.62 189 ASN B CA 1
ATOM 3499 C C . ASN B 1 189 ? 11.492 7.262 15.539 1 82.62 189 ASN B C 1
ATOM 3501 O O . ASN B 1 189 ? 11.195 6.273 14.875 1 82.62 189 ASN B O 1
ATOM 3505 N N . MET B 1 190 ? 12.391 8.133 15.219 1 87.81 190 MET B N 1
ATOM 3506 C CA . MET B 1 190 ? 12.914 8.156 13.852 1 87.81 190 MET B CA 1
ATOM 3507 C C . MET B 1 190 ? 14.047 7.145 13.688 1 87.81 190 MET B C 1
ATOM 3509 O O . MET B 1 190 ? 14.523 6.918 12.57 1 87.81 190 MET B O 1
ATOM 3513 N N . TYR B 1 191 ? 14.484 6.41 14.734 1 90.38 191 TYR B N 1
ATOM 3514 C CA . TYR B 1 191 ? 15.688 5.59 14.656 1 90.38 191 TYR B CA 1
ATOM 3515 C C . TYR B 1 191 ? 15.359 4.117 14.883 1 90.38 191 TYR B C 1
ATOM 3517 O O . TYR B 1 191 ? 16.25 3.314 15.172 1 90.38 191 TYR B O 1
ATOM 3525 N N . LEU B 1 192 ? 14.141 3.807 14.758 1 88.62 192 LEU B N 1
ATOM 3526 C CA . LEU B 1 192 ? 13.734 2.424 14.984 1 88.62 192 LEU B CA 1
ATOM 3527 C C . LEU B 1 192 ? 13.508 1.697 13.664 1 88.62 192 LEU B C 1
ATOM 3529 O O . LEU B 1 192 ? 13.82 0.509 13.539 1 88.62 192 LEU B O 1
ATOM 3533 N N . HIS B 1 193 ? 12.992 2.379 12.758 1 93.88 193 HIS B N 1
ATOM 3534 C CA . HIS B 1 193 ? 12.625 1.814 11.461 1 93.88 193 HIS B CA 1
ATOM 3535 C C . HIS B 1 193 ? 13.5 2.383 10.352 1 93.88 193 HIS B C 1
ATOM 3537 O O . HIS B 1 193 ? 13.742 3.592 10.297 1 93.88 193 HIS B O 1
ATOM 3543 N N . PRO B 1 194 ? 13.984 1.528 9.438 1 95.88 194 PRO B N 1
ATOM 3544 C CA . PRO B 1 194 ? 14.906 2 8.406 1 95.88 194 PRO B CA 1
ATOM 3545 C C . PRO B 1 194 ? 14.312 3.107 7.539 1 95.88 194 PRO B C 1
ATOM 3547 O O . PRO B 1 194 ? 15.008 4.062 7.184 1 95.88 194 PRO B O 1
ATOM 3550 N N . LEU B 1 195 ? 13.102 3.012 7.266 1 93.69 195 LEU B N 1
ATOM 3551 C CA . LEU B 1 195 ? 12.477 4.016 6.414 1 93.69 195 LEU B CA 1
ATOM 3552 C C . LEU B 1 195 ? 12.344 5.348 7.145 1 93.69 195 LEU B C 1
ATOM 3554 O O . LEU B 1 195 ? 12.422 6.41 6.527 1 93.69 195 LEU B O 1
ATOM 3558 N N . SER B 1 196 ? 12.117 5.277 8.445 1 91.62 196 SER B N 1
ATOM 3559 C CA . SER B 1 196 ? 12.086 6.504 9.234 1 91.62 196 SER B CA 1
ATOM 3560 C C . SER B 1 196 ? 13.469 7.129 9.336 1 91.62 196 SER B C 1
ATOM 3562 O O . SER B 1 196 ? 13.617 8.352 9.242 1 91.62 196 SER B O 1
ATOM 3564 N N . SER B 1 197 ? 14.453 6.27 9.461 1 92.88 197 SER B N 1
ATOM 3565 C CA . SER B 1 197 ? 15.828 6.754 9.555 1 92.88 197 SER B CA 1
ATOM 3566 C C . SER B 1 197 ? 16.297 7.363 8.234 1 92.88 197 SER B C 1
ATOM 3568 O O . SER B 1 197 ? 17.125 8.266 8.227 1 92.88 197 SER B O 1
ATOM 3570 N N . MET B 1 198 ? 15.742 6.875 7.164 1 92.19 198 MET B N 1
ATOM 3571 C CA . MET B 1 198 ? 16.078 7.43 5.855 1 92.19 198 MET B CA 1
ATOM 3572 C C . MET B 1 198 ? 15.609 8.875 5.746 1 92.19 198 MET B C 1
ATOM 3574 O O . MET B 1 198 ? 16.281 9.711 5.133 1 92.19 198 MET B O 1
ATOM 3578 N N . SER B 1 199 ? 14.5 9.195 6.379 1 86.88 199 SER B N 1
ATOM 3579 C CA . SER B 1 199 ? 13.969 10.547 6.32 1 86.88 199 SER B CA 1
ATOM 3580 C C . SER B 1 199 ? 14.883 11.531 7.047 1 86.88 199 SER B C 1
ATOM 3582 O O . SER B 1 199 ? 15.023 12.68 6.629 1 86.88 199 SER B O 1
ATOM 3584 N N . VAL B 1 200 ? 15.484 11.016 8.07 1 87.94 200 VAL B N 1
ATOM 3585 C CA . VAL B 1 200 ? 16.406 11.859 8.828 1 87.94 200 VAL B CA 1
ATOM 3586 C C . VAL B 1 200 ? 17.641 12.164 7.988 1 87.94 200 VAL B C 1
ATOM 3588 O O . VAL B 1 200 ? 18.141 13.289 7.984 1 87.94 200 VAL B O 1
ATOM 3591 N N . ILE B 1 201 ? 18.078 11.242 7.254 1 89 201 ILE B N 1
ATOM 3592 C CA . ILE B 1 201 ? 19.281 11.391 6.453 1 89 201 ILE B CA 1
ATOM 3593 C C . ILE B 1 201 ? 19.016 12.312 5.27 1 89 201 ILE B C 1
ATOM 3595 O O . ILE B 1 201 ? 19.828 13.172 4.941 1 89 201 ILE B O 1
ATOM 3599 N N . VAL B 1 202 ? 17.828 12.203 4.715 1 87.44 202 VAL B N 1
ATOM 3600 C CA . VAL B 1 202 ? 17.516 12.922 3.48 1 87.44 202 VAL B CA 1
ATOM 3601 C C . VAL B 1 202 ? 16.953 14.305 3.814 1 87.44 202 VAL B C 1
ATOM 3603 O O . VAL B 1 202 ? 17.328 15.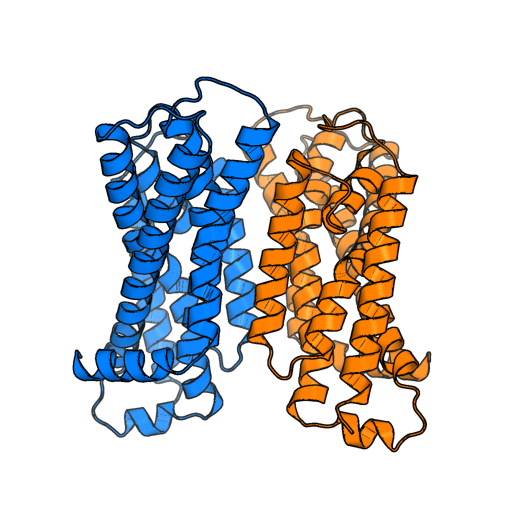297 3.188 1 87.44 202 VAL B O 1
ATOM 3606 N N . LEU B 1 203 ? 16.078 14.398 4.852 1 79.56 203 LEU B N 1
ATOM 3607 C CA . LEU B 1 203 ? 15.352 15.633 5.125 1 79.56 203 LEU B CA 1
ATOM 3608 C C . LEU B 1 203 ? 16.062 16.453 6.195 1 79.56 203 LEU B C 1
ATOM 3610 O O . LEU B 1 203 ? 15.703 17.609 6.441 1 79.56 203 LEU B O 1
ATOM 3614 N N . GLY B 1 204 ? 17 15.891 6.859 1 76.31 204 GLY B N 1
ATOM 3615 C CA . GLY B 1 204 ? 17.672 16.578 7.953 1 76.31 204 GLY B CA 1
ATOM 3616 C C . GLY B 1 204 ? 18.281 17.906 7.543 1 76.31 204 GLY B C 1
ATOM 3617 O O . GLY B 1 204 ? 18.406 18.812 8.367 1 76.31 204 GLY B O 1
ATOM 3618 N N . ASP B 1 205 ? 18.531 18.062 6.297 1 74.38 205 ASP B N 1
ATOM 3619 C CA . ASP B 1 205 ? 19.219 19.281 5.871 1 74.38 205 ASP B CA 1
ATOM 3620 C C . ASP B 1 205 ? 18.234 20.266 5.234 1 74.38 205 ASP B C 1
ATOM 3622 O O . ASP B 1 205 ? 18.625 21.328 4.777 1 74.38 205 ASP B O 1
ATOM 3626 N N . ILE B 1 206 ? 16.969 19.844 5.234 1 73.94 206 ILE B N 1
ATOM 3627 C CA . ILE B 1 206 ? 16 20.75 4.625 1 73.94 206 ILE B CA 1
ATOM 3628 C C . ILE B 1 206 ? 15.414 21.672 5.691 1 73.94 206 ILE B C 1
ATOM 3630 O O . ILE B 1 206 ? 14.844 21.203 6.68 1 73.94 206 ILE B O 1
ATOM 3634 N N . PRO B 1 207 ? 15.719 22.891 5.789 1 63.81 207 PRO B N 1
ATOM 3635 C CA . PRO B 1 207 ? 15.32 23.828 6.84 1 63.81 207 PRO B CA 1
ATOM 3636 C C . PRO B 1 207 ? 13.812 23.844 7.086 1 63.81 207 PRO B C 1
ATOM 3638 O O . PRO B 1 207 ? 13.367 24.094 8.211 1 63.81 207 PRO B O 1
ATOM 3641 N N . SER B 1 208 ? 13 23.531 6.105 1 62.06 208 SER B N 1
ATOM 3642 C CA . SER B 1 208 ? 11.578 23.828 6.258 1 62.06 208 SER B CA 1
ATOM 3643 C C . SER B 1 208 ? 10.828 22.625 6.809 1 62.06 208 SER B C 1
ATOM 3645 O O . SER B 1 208 ? 9.609 22.672 6.988 1 62.06 208 SER B O 1
ATOM 3647 N N . ILE B 1 209 ? 11.617 21.609 7.117 1 60.69 209 ILE B N 1
ATOM 3648 C CA . ILE B 1 209 ? 10.844 20.453 7.566 1 60.69 209 ILE B CA 1
ATOM 3649 C C . ILE B 1 209 ? 11.016 20.266 9.07 1 60.69 209 ILE B C 1
ATOM 3651 O O . ILE B 1 209 ? 12.141 20.219 9.57 1 60.69 209 ILE B O 1
ATOM 3655 N N . ALA B 1 210 ? 9.938 20.531 9.867 1 60.62 210 ALA B N 1
ATOM 3656 C CA . ALA B 1 210 ? 9.914 20.344 11.312 1 60.62 210 ALA B CA 1
ATOM 3657 C C . ALA B 1 210 ? 10.117 18.859 11.664 1 60.62 210 ALA B C 1
ATOM 3659 O O . ALA B 1 210 ? 9.422 18 11.133 1 60.62 210 ALA B O 1
ATOM 3660 N N . VAL B 1 211 ? 11.375 18.547 12.273 1 63.97 211 VAL B N 1
ATOM 3661 C CA . VAL B 1 211 ? 11.617 17.172 12.719 1 63.97 211 VAL B CA 1
ATOM 3662 C C . VAL B 1 211 ? 11.312 17.062 14.211 1 63.97 211 VAL B C 1
ATOM 3664 O O . VAL B 1 211 ? 11.633 17.969 14.992 1 63.97 211 VAL B O 1
ATOM 3667 N N . PRO B 1 212 ? 10.508 16.031 14.617 1 63.41 212 PRO B N 1
ATOM 3668 C CA . PRO B 1 212 ? 10.07 15.852 16 1 63.41 212 PRO B CA 1
ATOM 3669 C C . PRO B 1 212 ? 11.242 15.68 16.969 1 63.41 212 PRO B C 1
ATOM 3671 O O . PRO B 1 212 ? 11.109 15.969 18.156 1 63.41 212 PRO B O 1
ATOM 3674 N N . GLN B 1 213 ? 12.391 15.133 16.547 1 70.31 213 GLN B N 1
ATOM 3675 C CA . GLN B 1 213 ? 13.539 14.844 17.391 1 70.31 213 GLN B CA 1
ATOM 3676 C C . GLN B 1 213 ? 14.812 15.453 16.812 1 70.31 213 GLN B C 1
ATOM 3678 O O . GLN B 1 213 ? 14.867 15.766 15.617 1 70.31 213 GLN B O 1
ATOM 3683 N N . PRO B 1 214 ? 15.727 15.633 17.734 1 79.12 214 PRO B N 1
ATOM 3684 C CA . PRO B 1 214 ? 17 16.141 17.234 1 79.12 214 PRO B CA 1
ATOM 3685 C C . PRO B 1 214 ? 17.625 15.211 16.172 1 79.12 214 PRO B C 1
ATOM 3687 O O . PRO B 1 214 ? 17.516 13.992 16.281 1 79.12 214 PRO B O 1
ATOM 3690 N N . ILE B 1 215 ? 18.078 15.766 15.195 1 83.81 215 ILE B N 1
ATOM 3691 C CA . ILE B 1 215 ? 18.609 15.039 14.047 1 83.81 215 ILE B CA 1
ATOM 3692 C C . ILE B 1 215 ? 19.969 14.453 14.391 1 83.81 215 ILE B C 1
ATOM 3694 O O . ILE B 1 215 ? 20.859 15.172 14.844 1 83.81 215 ILE B O 1
ATOM 3698 N N . ASN B 1 216 ? 20.125 13.117 14.484 1 89.06 216 ASN B N 1
ATOM 3699 C CA . ASN B 1 216 ? 21.375 12.367 14.609 1 89.06 216 ASN B CA 1
ATOM 3700 C C . ASN B 1 216 ? 21.594 11.453 13.398 1 89.06 216 ASN B C 1
ATOM 3702 O O . ASN B 1 216 ? 21.094 10.336 13.359 1 89.06 216 ASN B O 1
ATOM 3706 N N . ILE B 1 217 ? 22.484 11.844 12.484 1 90.06 217 ILE B N 1
ATOM 3707 C CA . ILE B 1 217 ? 22.688 11.172 11.203 1 90.06 217 ILE B CA 1
ATOM 3708 C C . ILE B 1 217 ? 23.375 9.836 11.422 1 90.06 217 ILE B C 1
ATOM 3710 O O . ILE B 1 217 ? 22.969 8.812 10.875 1 90.06 217 ILE B O 1
ATOM 3714 N N . PRO B 1 218 ? 24.359 9.781 12.328 1 91.44 218 PRO B N 1
ATOM 3715 C CA . PRO B 1 218 ? 25.016 8.484 12.523 1 91.44 218 PRO B CA 1
ATOM 3716 C C . PRO B 1 218 ? 24.094 7.43 13.117 1 91.44 218 PRO B C 1
ATOM 3718 O O . PRO B 1 218 ? 24.188 6.25 12.773 1 91.44 218 PRO B O 1
ATOM 3721 N N . LEU B 1 219 ? 23.234 7.902 13.938 1 92.19 219 LEU B N 1
ATOM 3722 C CA . LEU B 1 219 ? 22.281 6.961 14.523 1 92.19 219 LEU B CA 1
ATOM 3723 C C . LEU B 1 219 ? 21.328 6.422 13.469 1 92.19 219 LEU B C 1
ATOM 3725 O O . LEU B 1 219 ? 20.906 5.266 13.539 1 92.19 219 LEU B O 1
ATOM 3729 N N . ALA B 1 220 ? 21 7.25 12.562 1 93.5 220 ALA B N 1
ATOM 3730 C CA . ALA B 1 220 ? 20.141 6.828 11.469 1 93.5 220 ALA B CA 1
ATOM 3731 C C . ALA B 1 220 ? 20.828 5.785 10.586 1 93.5 220 ALA B C 1
ATOM 3733 O O . ALA B 1 220 ? 20.219 4.773 10.227 1 93.5 220 ALA B O 1
ATOM 3734 N N . PHE B 1 221 ? 22.078 5.973 10.344 1 94.62 221 PHE B N 1
ATOM 3735 C CA . PHE B 1 221 ? 22.828 5.008 9.547 1 94.62 221 PHE B CA 1
ATOM 3736 C C . PHE B 1 221 ? 23.016 3.705 10.312 1 94.62 221 PHE B C 1
ATOM 3738 O O . PHE B 1 221 ? 22.984 2.623 9.719 1 94.62 221 PHE B O 1
ATOM 3745 N N . LEU B 1 222 ? 23.156 3.826 11.555 1 95 222 LEU B N 1
ATOM 3746 C CA . LEU B 1 222 ? 23.312 2.633 12.375 1 95 222 LEU B CA 1
ATOM 3747 C C . LEU B 1 222 ? 22.047 1.779 12.344 1 95 222 LEU B C 1
ATOM 3749 O O . LEU B 1 222 ? 22.125 0.551 12.273 1 95 222 LEU B O 1
ATOM 3753 N N . CYS B 1 223 ? 20.953 2.43 12.375 1 95.5 223 CYS B N 1
ATOM 3754 C CA . CYS B 1 223 ? 19.688 1.707 12.312 1 95.5 223 CYS B CA 1
ATOM 3755 C C . CYS B 1 223 ? 19.562 0.922 11.016 1 95.5 223 CYS B C 1
ATOM 3757 O O . CYS B 1 223 ? 19.266 -0.274 11.031 1 95.5 223 CYS B O 1
ATOM 3759 N N . ILE B 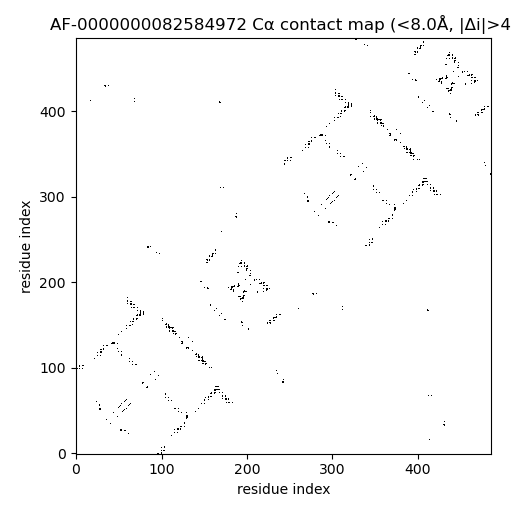1 224 ? 19.859 1.541 9.953 1 96.12 224 ILE B N 1
ATOM 3760 C CA . ILE B 1 224 ? 19.75 0.894 8.648 1 96.12 224 ILE B CA 1
ATOM 3761 C C . ILE B 1 224 ? 20.766 -0.248 8.555 1 96.12 224 ILE B C 1
ATOM 3763 O O . ILE B 1 224 ? 20.438 -1.336 8.07 1 96.12 224 ILE B O 1
ATOM 3767 N N . PHE B 1 225 ? 21.891 0.015 9.125 1 96.38 225 PHE B N 1
ATOM 3768 C CA . PHE B 1 225 ? 22.953 -0.981 9.07 1 96.38 225 PHE B CA 1
ATOM 3769 C C . PHE B 1 225 ? 22.578 -2.215 9.883 1 96.38 225 PHE B C 1
ATOM 3771 O O . PHE B 1 225 ? 22.781 -3.346 9.438 1 96.38 225 PHE B O 1
ATOM 3778 N N . VAL B 1 226 ? 22.078 -2.016 11 1 96.81 226 VAL B N 1
ATOM 3779 C CA . VAL B 1 226 ? 21.688 -3.131 11.859 1 96.81 226 VAL B CA 1
ATOM 3780 C C . VAL B 1 226 ? 20.609 -3.959 11.18 1 96.81 226 VAL B C 1
ATOM 3782 O O . VAL B 1 226 ? 20.703 -5.188 11.117 1 96.81 226 VAL B O 1
ATOM 3785 N N . TRP B 1 227 ? 19.641 -3.293 10.641 1 96.88 227 TRP B N 1
ATOM 3786 C CA . TRP B 1 227 ? 18.562 -4 9.953 1 96.88 227 TRP B CA 1
ATOM 3787 C C . TRP B 1 227 ? 19.094 -4.742 8.734 1 96.88 227 TRP B C 1
ATOM 3789 O O . TRP B 1 227 ? 18.625 -5.836 8.406 1 96.88 227 TRP B O 1
ATOM 3799 N N . ASP B 1 228 ? 20.062 -4.168 8.102 1 96.88 228 ASP B N 1
ATOM 3800 C CA . ASP B 1 228 ? 20.625 -4.797 6.91 1 96.88 228 ASP B CA 1
ATOM 3801 C C . ASP B 1 228 ? 21.406 -6.055 7.266 1 96.88 228 ASP B C 1
ATOM 3803 O O . ASP B 1 228 ? 21.328 -7.066 6.57 1 96.88 228 ASP B O 1
ATOM 3807 N N . ILE B 1 229 ? 22.125 -5.984 8.344 1 96.75 229 ILE B N 1
ATOM 3808 C CA . ILE B 1 229 ? 22.891 -7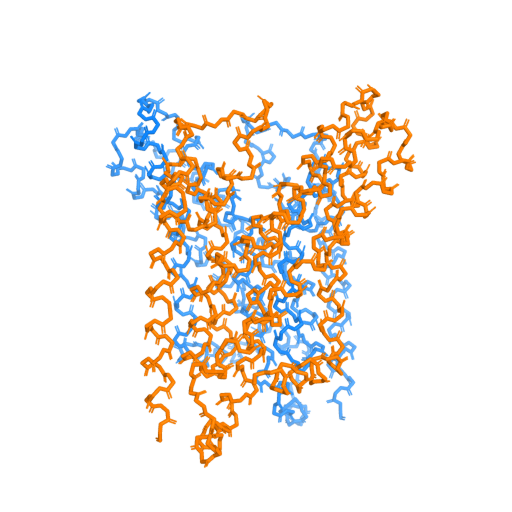.141 8.773 1 96.75 229 ILE B CA 1
ATOM 3809 C C . ILE B 1 229 ? 21.953 -8.281 9.156 1 96.75 229 ILE B C 1
ATOM 3811 O O . ILE B 1 229 ? 22.156 -9.422 8.75 1 96.75 229 ILE B O 1
ATOM 3815 N N . VAL B 1 230 ? 20.969 -7.938 9.859 1 96.69 230 VAL B N 1
ATOM 3816 C CA . VAL B 1 230 ? 20 -8.945 10.273 1 96.69 230 VAL B CA 1
ATOM 3817 C C . VAL B 1 230 ? 19.312 -9.531 9.047 1 96.69 230 VAL B C 1
ATOM 3819 O O . VAL B 1 230 ? 19.078 -10.742 8.977 1 96.69 230 VAL B O 1
ATOM 3822 N N . SER B 1 231 ? 19.062 -8.719 8.078 1 96.56 231 SER B N 1
ATOM 3823 C CA . SER B 1 231 ? 18.391 -9.172 6.863 1 96.56 231 SER B CA 1
ATOM 3824 C C . SER B 1 231 ? 19.281 -10.109 6.055 1 96.56 231 SER B C 1
ATOM 3826 O O . SER B 1 231 ? 18.797 -11.125 5.539 1 96.56 231 SER B O 1
ATOM 3828 N N . VAL B 1 232 ? 20.484 -9.742 5.969 1 95.25 232 VAL B N 1
ATOM 3829 C CA . VAL B 1 232 ? 21.406 -10.57 5.199 1 95.25 232 VAL B CA 1
ATOM 3830 C C . VAL B 1 232 ? 21.594 -11.914 5.895 1 95.25 232 VAL B C 1
ATOM 3832 O O . VAL B 1 232 ? 21.625 -12.961 5.242 1 95.25 232 VAL B O 1
ATOM 3835 N N . LEU B 1 233 ? 21.656 -11.891 7.203 1 95.62 233 LEU B N 1
ATOM 3836 C CA . LEU B 1 233 ? 21.766 -13.133 7.961 1 95.62 233 LEU B CA 1
ATOM 3837 C C . LEU B 1 233 ? 20.516 -13.984 7.801 1 95.62 233 LEU B C 1
ATOM 3839 O O . LEU B 1 233 ? 20.609 -15.195 7.586 1 95.62 233 LEU B O 1
ATOM 3843 N N . PHE B 1 234 ? 19.438 -13.297 7.848 1 95.56 234 PHE B N 1
ATOM 3844 C CA . PHE B 1 234 ? 18.156 -13.992 7.68 1 95.56 234 PHE B CA 1
ATOM 3845 C C . PHE B 1 234 ? 18.062 -14.602 6.285 1 95.56 234 PHE B C 1
ATOM 3847 O O . PHE B 1 234 ? 17.609 -15.742 6.125 1 95.56 234 PHE B O 1
ATOM 3854 N N . ALA B 1 235 ? 18.438 -13.891 5.324 1 93.69 235 ALA B N 1
ATOM 3855 C CA . ALA B 1 235 ? 18.391 -14.383 3.949 1 93.69 235 ALA B CA 1
ATOM 3856 C C . ALA B 1 235 ? 19.328 -15.57 3.76 1 93.69 235 ALA B C 1
ATOM 3858 O O . ALA B 1 235 ? 18.984 -16.531 3.068 1 93.69 235 ALA B O 1
ATOM 3859 N N . ASN B 1 236 ? 20.453 -15.492 4.391 1 92.12 236 ASN B N 1
ATOM 3860 C CA . ASN B 1 236 ? 21.406 -16.578 4.301 1 92.12 236 ASN B CA 1
ATOM 3861 C C . ASN B 1 236 ? 20.859 -17.875 4.914 1 92.12 236 ASN B C 1
ATOM 3863 O O . ASN B 1 236 ? 21 -18.953 4.336 1 92.12 236 ASN B O 1
ATOM 3867 N N . ILE B 1 237 ? 20.219 -17.75 5.973 1 92.56 237 ILE B N 1
ATOM 3868 C CA . ILE B 1 237 ? 19.625 -18.891 6.645 1 92.56 237 ILE B CA 1
ATOM 3869 C C . ILE B 1 237 ? 18.469 -19.438 5.816 1 92.56 237 ILE B C 1
ATOM 3871 O O . ILE B 1 237 ? 18.344 -20.656 5.629 1 92.56 237 ILE B O 1
ATOM 3875 N N . ALA B 1 238 ? 17.688 -18.562 5.309 1 90.19 238 ALA B N 1
ATOM 3876 C CA . ALA B 1 238 ? 16.516 -18.969 4.535 1 90.19 238 ALA B CA 1
ATOM 3877 C C . ALA B 1 238 ? 16.922 -19.656 3.238 1 90.19 238 ALA B C 1
ATOM 3879 O O . ALA B 1 238 ? 16.328 -20.656 2.85 1 90.19 238 ALA B O 1
ATOM 3880 N N . LEU B 1 239 ? 17.891 -19.156 2.609 1 88.25 239 LEU B N 1
ATOM 3881 C CA . LEU B 1 239 ? 18.359 -19.734 1.35 1 88.25 239 LEU B CA 1
ATOM 3882 C C . LEU B 1 239 ? 19.078 -21.047 1.588 1 88.25 239 LEU B C 1
ATOM 3884 O O . LEU B 1 239 ? 19.109 -21.922 0.714 1 88.25 239 LEU B O 1
ATOM 3888 N N . GLY B 1 240 ? 19.625 -21.172 2.697 1 84.06 240 GLY B N 1
ATOM 3889 C CA . GLY B 1 240 ? 20.328 -22.391 3.035 1 84.06 240 GLY B CA 1
ATOM 3890 C C . GLY B 1 240 ? 19.406 -23.547 3.369 1 84.06 240 GLY B C 1
ATOM 3891 O O . GLY B 1 240 ? 19.766 -24.703 3.195 1 84.06 240 GLY B O 1
ATOM 3892 N N . ARG B 1 241 ? 18.234 -23.25 3.752 1 81.81 241 ARG B N 1
ATOM 3893 C CA . ARG B 1 241 ? 17.281 -24.297 4.137 1 81.81 241 ARG B CA 1
ATOM 3894 C C . ARG B 1 241 ? 16.594 -24.875 2.908 1 81.81 241 ARG B C 1
ATOM 3896 O O . ARG B 1 241 ? 16.031 -25.969 2.973 1 81.81 241 ARG B O 1
ATOM 3903 N N . ARG B 1 242 ? 16.594 -24.219 1.908 1 74.5 242 ARG B N 1
ATOM 3904 C CA . ARG B 1 242 ? 15.953 -24.719 0.694 1 74.5 242 ARG B CA 1
ATOM 3905 C C . ARG B 1 242 ? 16.906 -25.625 -0.084 1 74.5 242 ARG B C 1
ATOM 3907 O O . ARG B 1 242 ? 17.125 -25.422 -1.279 1 74.5 242 ARG B O 1
ATOM 3914 N N . ARG B 1 243 ? 17.531 -26.578 0.605 1 62.09 243 ARG B N 1
ATOM 3915 C CA . ARG B 1 243 ? 18.391 -27.625 0.034 1 62.09 243 ARG B CA 1
ATOM 3916 C C . ARG B 1 243 ? 17.578 -28.859 -0.339 1 62.09 243 ARG B C 1
ATOM 3918 O O . ARG B 1 243 ? 16.609 -29.203 0.344 1 62.09 243 ARG B O 1
#

Organism: NCBI:txid2716538

Nearest PDB structures (foldseek):
  7o0z-assembly1_D  TM=7.230E-01  e=3.657E-04  Stutzerimonas stutzeri ATCC 14405 = CCUG 16156
  7znq-assembly1_Y  TM=6.991E-01  e=5.458E-04  Stutzerimonas stutzeri ATCC 14405 = CCUG 16156
  7osi-assembly1_D  TM=6.774E-01  e=3.657E-04  Stutzerimonas stutzeri ATCC 14405 = CCUG 16156
  7znq-assembly1_y  TM=6.987E-01  e=1.519E-03  Stutzerimonas stutzeri ATCC 14405 = CCUG 16156
  7o17-assembly1_D  TM=6.782E-01  e=4.831E-03  Stutzerimonas stutzeri ATCC 14405 = CCUG 16156

pLDDT: mean 87.22, std 8.49, range [60.41, 97.88]

Secondary structure (DSSP, 8-state):
-HHHHHHHHHHHHT-HHHHHHHGGGGHHHHHHHHHHHHHT--SB-HHHHHIIIIISHIIIIIHHHHHHHHHHHHHHHHHHTTTHHHHHHTT--HHHHHHHHHHHHHHHHHHHHHHHHHHHHHHHHHHSSB---HHHHHHHHHHHHHHHHHHHHHTHHHHHHHHH-S-SHHHHHHHHHHHHHHHHHTTT-TTSSHHHHHHHHHHTT-TTS--SS---HHHHHHHHHHHHHHHHHHHHHHHHH--/-HHHHHHHHHHHHT-HHHHHHHGGGGHHHHHHHHHHHHHT--SB-HHHHHIIIIISHIIIIIHHHHHHHHHHHHHHHHHHTTTHHHHHHTT--HHHHHHHHHHHHHHHHHHHHHHHHHHHHHHHHHHS-B---HHHHHHHHHHHHHHHHHHHHHTHHHHHHHHH-S-SHHHHHHHHHHHHHHHHHTTT-TTSSHHHHHHHHHHTT-TTS--SS---HHHHHHHHHHHHHHHHHHHHHHHHH--

Sequence (486 aa):
MLRLIQIEFLKLRRRKFVWIMMLSAFIMPFLAFLLFKYAKKTGVDPLQFYRWSAFGYTMFIILPFVLGVLCTMLMYEENQYDMLKQLWIVPISKMGYFFSKFFVVLIYSICFMLITGVASVMFSILSGYVAFQWGSVLFLLKKCLEIGVITAFAMLPIFAIAASQKGYILPASISLVYAFLGFTLMSINMYLHPLSSMSVIVLGDIPSIAVPQPINIPLAFLCIFVWDIVSVLFANIALGRRRMLRLIQIEFLKLRRRKFVWIMMLSAFIMPFLAFLLFKYAKKTGVDPLQFYRWSAFGYTMFIILPFVLGVLCTMLMYEENQYDMLKQLWIVPISKMGYFFSKFFVVLIYSICFMLITGVASVMFSILSGYVAFQWGSVLFLLKKCLEIGVITAFAMLPIFAIAASQKGYILPASISLVYAFLGFTLMSINMYLHPLSSMSVIVLGDIPSIAVPQPINIPLAFLCIFVWDIVSVLFANIALGRRR

Radius of gyration: 22.92 Å; Cα contacts (8 Å, |Δi|>4): 644; chains: 2; bounding box: 55×60×53 Å